Protein AF-A0A7W1WUU8-F1 (afdb_monomer)

Structure (mmCIF, N/CA/C/O backbone):
data_AF-A0A7W1WUU8-F1
#
_entry.id   AF-A0A7W1WUU8-F1
#
loop_
_atom_site.group_PDB
_atom_site.id
_atom_site.type_symbol
_atom_site.label_atom_id
_atom_site.label_alt_id
_atom_site.label_comp_id
_atom_site.label_asym_id
_atom_site.label_entity_id
_atom_site.label_seq_id
_atom_site.pdbx_PDB_ins_code
_atom_site.Cartn_x
_atom_site.Cartn_y
_atom_site.Cartn_z
_atom_site.occupancy
_atom_site.B_iso_or_equiv
_atom_site.auth_seq_id
_atom_site.auth_comp_id
_atom_site.auth_asym_id
_atom_site.auth_atom_id
_atom_site.pdbx_PDB_model_num
ATOM 1 N N . MET A 1 1 ? 41.931 -9.354 21.333 1.00 66.50 1 MET A N 1
ATOM 2 C CA . MET A 1 1 ? 40.885 -10.131 20.625 1.00 66.50 1 MET A CA 1
ATOM 3 C C . MET A 1 1 ? 40.006 -9.136 19.876 1.00 66.50 1 MET A C 1
ATOM 5 O O . MET A 1 1 ? 39.752 -8.065 20.424 1.00 66.50 1 MET A O 1
ATOM 9 N N . HIS A 1 2 ? 39.635 -9.424 18.629 1.00 78.88 2 HIS A N 1
ATOM 10 C CA . HIS A 1 2 ? 38.816 -8.535 17.798 1.00 78.88 2 HIS A CA 1
ATOM 11 C C . HIS A 1 2 ? 37.504 -9.237 17.470 1.00 78.88 2 HIS A C 1
ATOM 13 O O . HIS A 1 2 ? 37.537 -10.388 17.044 1.00 78.88 2 HIS A O 1
ATOM 19 N N . VAL A 1 3 ? 36.375 -8.571 17.695 1.00 84.06 3 VAL A N 1
ATOM 20 C CA . VAL A 1 3 ? 35.048 -9.110 17.370 1.00 84.06 3 VAL A CA 1
ATOM 21 C C . VAL A 1 3 ? 34.398 -8.189 16.354 1.00 84.06 3 VAL A C 1
ATOM 23 O O . VAL A 1 3 ? 34.237 -6.994 16.617 1.00 84.06 3 VAL A O 1
ATOM 26 N N . ASN A 1 4 ? 34.033 -8.765 15.211 1.00 88.81 4 ASN A N 1
ATOM 27 C CA . ASN A 1 4 ? 33.265 -8.087 14.178 1.00 88.81 4 ASN A CA 1
ATOM 28 C C . ASN A 1 4 ? 31.780 -8.327 14.428 1.00 88.81 4 ASN A C 1
ATOM 30 O O . ASN A 1 4 ? 31.343 -9.454 14.663 1.00 88.81 4 ASN A O 1
ATOM 34 N N . CYS A 1 5 ? 31.022 -7.246 14.384 1.00 92.88 5 CYS A N 1
ATOM 35 C CA . CYS A 1 5 ? 29.584 -7.247 14.544 1.00 92.88 5 CYS A CA 1
ATOM 36 C C . CYS A 1 5 ? 28.943 -6.471 13.406 1.00 92.88 5 CYS A C 1
ATOM 38 O O . CYS A 1 5 ? 29.545 -5.558 12.836 1.00 92.88 5 CYS A O 1
ATOM 40 N N . ALA A 1 6 ? 27.686 -6.788 13.151 1.00 95.19 6 ALA A N 1
ATOM 41 C CA . ALA A 1 6 ? 26.852 -6.014 12.259 1.00 95.19 6 ALA A CA 1
ATOM 42 C C . ALA A 1 6 ? 25.586 -5.576 12.991 1.00 95.19 6 ALA A C 1
ATOM 44 O O . ALA A 1 6 ? 25.138 -6.226 13.937 1.00 95.19 6 ALA A O 1
ATOM 45 N N . GLY A 1 7 ? 25.041 -4.440 12.581 1.00 95.44 7 GLY A N 1
ATOM 46 C CA . GLY A 1 7 ? 23.819 -3.897 13.148 1.00 95.44 7 GLY A CA 1
ATOM 47 C C . GLY A 1 7 ? 22.988 -3.159 12.117 1.00 95.44 7 GLY A C 1
ATOM 48 O O . GLY A 1 7 ? 23.448 -2.850 11.013 1.00 95.44 7 GLY A O 1
ATOM 49 N N . MET A 1 8 ? 21.757 -2.847 12.498 1.00 96.81 8 MET A N 1
ATOM 50 C CA . MET A 1 8 ? 20.818 -2.138 11.641 1.00 96.81 8 MET A CA 1
ATOM 51 C C . MET A 1 8 ? 20.355 -0.846 12.304 1.00 96.81 8 MET A C 1
ATOM 53 O O . MET A 1 8 ? 19.852 -0.842 13.425 1.00 96.81 8 MET A O 1
ATOM 57 N N . ILE A 1 9 ? 20.479 0.263 11.582 1.00 97.44 9 ILE A N 1
ATOM 58 C CA . ILE A 1 9 ? 19.830 1.525 11.928 1.00 97.44 9 ILE A CA 1
ATOM 59 C C . ILE A 1 9 ? 18.524 1.581 11.144 1.00 97.44 9 ILE A C 1
ATOM 61 O O . ILE A 1 9 ? 18.521 1.864 9.947 1.00 97.44 9 ILE A O 1
ATOM 65 N N . LEU A 1 10 ? 17.413 1.305 11.825 1.00 97.38 10 LEU A N 1
ATOM 66 C CA . LEU A 1 10 ? 16.079 1.355 11.235 1.00 97.38 10 LEU A CA 1
ATOM 67 C C . LEU A 1 10 ? 15.403 2.692 11.558 1.00 97.38 10 LEU A C 1
ATOM 69 O O . LEU A 1 10 ? 15.224 3.028 12.733 1.00 97.38 10 LEU A O 1
ATOM 73 N N . PHE A 1 11 ? 14.988 3.439 10.534 1.00 96.56 11 PHE A N 1
ATOM 74 C CA . PHE A 1 11 ? 14.233 4.683 10.709 1.00 96.56 11 PHE A CA 1
ATOM 75 C C . PHE A 1 11 ? 12.832 4.638 10.087 1.00 96.56 11 PHE A C 1
ATOM 77 O O . PHE A 1 11 ? 12.573 3.955 9.101 1.00 96.56 11 PHE A O 1
ATOM 84 N N . SER A 1 12 ? 11.903 5.380 10.680 1.00 94.62 12 SER A N 1
ATOM 85 C CA . SER A 1 12 ? 10.524 5.506 10.216 1.00 94.62 12 SER A CA 1
ATOM 86 C C . SER A 1 12 ? 10.411 6.612 9.166 1.00 94.62 12 SER A C 1
ATOM 88 O O . SER A 1 12 ? 10.810 7.746 9.431 1.00 94.62 12 SER A O 1
ATOM 90 N N . ILE A 1 13 ? 9.839 6.312 7.996 1.00 92.50 13 ILE A N 1
ATOM 91 C CA . ILE A 1 13 ? 9.589 7.303 6.935 1.00 92.50 13 ILE A CA 1
ATOM 92 C C . ILE A 1 13 ? 8.543 8.349 7.366 1.00 92.50 13 ILE A C 1
ATOM 94 O O . ILE A 1 13 ? 8.826 9.538 7.208 1.00 92.50 13 ILE A O 1
ATOM 98 N N . PRO A 1 14 ? 7.375 7.978 7.939 1.00 88.00 14 PRO A N 1
ATOM 99 C CA . PRO A 1 14 ? 6.372 8.963 8.357 1.00 88.00 14 PRO A CA 1
ATOM 100 C C . PRO A 1 14 ? 6.855 9.964 9.417 1.00 88.00 14 PRO A C 1
ATOM 102 O O . PRO A 1 14 ? 6.503 11.139 9.356 1.00 88.00 14 PRO A O 1
ATOM 105 N N . ASP A 1 15 ? 7.661 9.504 10.378 1.00 87.44 15 ASP A N 1
ATOM 106 C CA . ASP A 1 15 ? 7.962 10.258 11.604 1.00 87.44 15 ASP A CA 1
ATOM 107 C C . ASP A 1 15 ? 9.439 10.676 11.740 1.00 87.44 15 ASP A C 1
ATOM 109 O O . ASP A 1 15 ? 9.788 11.379 12.692 1.00 87.44 15 ASP A O 1
ATOM 113 N N . LYS A 1 16 ? 10.329 10.198 10.857 1.00 90.19 16 LYS A N 1
ATOM 114 C CA . LYS A 1 16 ? 11.799 10.352 10.937 1.00 90.19 16 LYS A CA 1
ATOM 115 C C . LYS A 1 16 ? 12.415 9.940 12.288 1.00 90.19 16 LYS A C 1
ATOM 117 O O . LYS A 1 16 ? 13.466 10.439 12.691 1.00 90.19 16 LYS A O 1
ATOM 122 N N . LYS A 1 17 ? 11.759 9.034 13.019 1.00 95.44 17 LYS A N 1
ATOM 123 C CA . LYS A 1 17 ? 12.272 8.456 14.273 1.00 95.44 17 LYS A CA 1
ATOM 124 C C . LYS A 1 17 ? 13.134 7.237 13.985 1.00 95.44 17 LYS A C 1
ATOM 126 O O . LYS A 1 17 ? 12.862 6.511 13.037 1.00 95.44 17 LYS A O 1
ATOM 131 N N . VAL A 1 18 ? 14.109 6.979 14.843 1.00 97.50 18 VAL A N 1
ATOM 132 C CA . VAL A 1 18 ? 15.035 5.847 14.754 1.00 97.50 18 VAL A CA 1
ATOM 133 C C . VAL A 1 18 ? 14.746 4.861 15.881 1.00 97.50 18 VAL A C 1
ATOM 135 O O . VAL A 1 18 ? 14.441 5.273 17.006 1.00 97.50 18 VAL A O 1
ATOM 138 N N . LEU A 1 19 ? 14.801 3.568 15.573 1.00 97.38 19 LEU A N 1
ATOM 139 C CA . LEU A 1 19 ? 14.623 2.492 16.542 1.00 97.38 19 LEU A CA 1
ATOM 140 C C . LEU A 1 19 ? 15.897 2.309 17.373 1.00 97.38 19 LEU A C 1
ATOM 142 O O . LEU A 1 19 ? 16.973 2.088 16.820 1.00 97.38 19 LEU A O 1
ATOM 146 N N . LEU A 1 20 ? 15.759 2.370 18.697 1.00 97.00 20 LEU A N 1
ATOM 147 C CA . LEU A 1 20 ? 16.789 1.970 19.651 1.00 97.00 20 LEU A CA 1
ATOM 148 C C . LEU A 1 20 ? 16.299 0.828 20.535 1.00 97.00 20 LEU A C 1
ATOM 150 O O . LEU A 1 20 ? 15.119 0.767 20.897 1.00 97.00 20 LEU A O 1
ATOM 154 N N . VAL A 1 21 ? 17.243 -0.002 20.957 1.00 95.38 21 VAL A N 1
ATOM 155 C CA . VAL A 1 21 ? 17.065 -1.057 21.954 1.00 95.38 21 VAL A CA 1
ATOM 156 C C . VAL A 1 21 ? 17.840 -0.719 23.218 1.00 95.38 21 VAL A C 1
ATOM 158 O O . VAL A 1 21 ? 18.868 -0.040 23.180 1.00 95.38 21 VAL A O 1
ATOM 161 N N . GLN A 1 22 ? 17.331 -1.170 24.356 1.00 93.75 22 GLN A N 1
ATOM 162 C CA . GLN A 1 22 ? 18.018 -1.107 25.634 1.00 93.75 22 GLN A CA 1
ATOM 163 C C . GLN A 1 22 ? 18.530 -2.501 25.980 1.00 93.75 22 GLN A C 1
ATOM 165 O O . GLN A 1 22 ? 17.737 -3.412 26.226 1.00 93.75 22 GLN A O 1
ATOM 170 N N . HIS A 1 23 ? 19.849 -2.655 26.023 1.00 88.25 23 HIS A N 1
ATOM 171 C CA . HIS A 1 23 ? 20.486 -3.920 26.377 1.00 88.25 23 HIS A CA 1
ATOM 172 C C . HIS A 1 23 ? 20.422 -4.165 27.894 1.00 88.25 23 HIS A C 1
ATOM 174 O O . HIS A 1 23 ? 20.141 -3.252 28.682 1.00 88.25 23 HIS A O 1
ATOM 180 N N . LYS A 1 24 ? 20.695 -5.401 28.325 1.00 85.44 24 LYS A N 1
ATOM 181 C CA . LYS A 1 24 ? 20.628 -5.817 29.741 1.00 85.44 24 LYS A CA 1
ATOM 182 C C . LYS A 1 24 ? 21.553 -5.015 30.651 1.00 85.44 24 LYS A C 1
ATOM 184 O O . LYS A 1 24 ? 21.240 -4.811 31.819 1.00 85.44 24 LYS A O 1
ATOM 189 N N . GLU A 1 25 ? 22.649 -4.499 30.110 1.00 82.88 25 GLU A N 1
ATOM 190 C CA . GLU A 1 25 ? 23.604 -3.648 30.820 1.00 82.88 25 GLU A CA 1
ATOM 191 C C . GLU A 1 25 ? 23.091 -2.203 31.005 1.00 82.88 25 GLU A C 1
ATOM 193 O O . GLU A 1 25 ? 23.818 -1.343 31.496 1.00 82.88 25 GLU A O 1
ATOM 198 N N . GLY A 1 26 ? 21.850 -1.902 30.598 1.00 85.31 26 GLY A N 1
ATOM 199 C CA . GLY A 1 26 ? 21.149 -0.642 30.870 1.00 85.31 26 GLY A CA 1
ATOM 200 C C . GLY A 1 26 ? 21.395 0.485 29.862 1.00 85.31 26 GLY A C 1
ATOM 201 O O . GLY A 1 26 ? 20.773 1.549 29.965 1.00 85.31 26 GLY A O 1
ATOM 202 N N . HIS A 1 27 ? 22.257 0.261 28.870 1.00 90.12 27 HIS A N 1
ATOM 203 C CA . HIS A 1 27 ? 22.582 1.235 27.832 1.00 90.12 27 HIS A CA 1
ATOM 204 C C . HIS A 1 27 ? 21.700 1.089 26.589 1.00 90.12 27 HIS A C 1
ATOM 206 O O . HIS A 1 27 ? 21.199 0.007 26.287 1.00 90.12 27 HIS A O 1
ATOM 212 N N . TRP A 1 28 ? 21.508 2.203 25.883 1.00 95.00 28 TRP A N 1
ATOM 213 C CA . TRP A 1 28 ? 20.775 2.256 24.623 1.00 95.00 28 TRP A CA 1
ATOM 214 C C . TRP A 1 28 ? 21.735 2.120 23.445 1.00 95.00 28 TRP A C 1
ATOM 216 O O . TRP A 1 28 ? 22.798 2.747 23.425 1.00 95.00 28 TRP A O 1
ATOM 226 N N . GLY A 1 29 ? 21.325 1.352 22.445 1.00 94.75 29 GLY A N 1
ATOM 227 C CA . GLY A 1 29 ? 22.071 1.125 21.216 1.00 94.75 29 GLY A CA 1
ATOM 228 C C . GLY A 1 29 ? 21.146 0.856 20.036 1.00 94.75 29 GLY A C 1
ATOM 229 O O . GLY A 1 29 ? 19.926 0.767 20.184 1.00 94.75 29 GLY A O 1
ATOM 230 N N . PHE A 1 30 ? 21.740 0.764 18.853 1.00 95.81 30 PHE A N 1
ATOM 231 C CA . PHE A 1 30 ? 21.065 0.199 17.690 1.00 95.81 30 PHE A CA 1
ATOM 232 C C . PHE A 1 30 ? 21.100 -1.337 17.777 1.00 95.81 30 PHE A C 1
ATOM 234 O O . PHE A 1 30 ? 22.097 -1.855 18.296 1.00 95.81 30 PHE A O 1
ATOM 241 N N . PRO A 1 31 ? 20.079 -2.044 17.254 1.00 94.62 31 PRO A N 1
ATOM 242 C CA . PRO A 1 31 ? 20.084 -3.505 17.180 1.00 94.62 31 PRO A CA 1
ATOM 243 C C . PRO A 1 31 ? 21.339 -4.036 16.490 1.00 94.62 31 PRO A C 1
ATOM 245 O O . PRO A 1 31 ? 21.678 -3.561 15.395 1.00 94.62 31 PRO A O 1
ATOM 248 N N . LYS A 1 32 ? 22.066 -4.953 17.143 1.00 94.12 32 LYS A N 1
ATOM 249 C CA . LYS A 1 32 ? 23.352 -5.468 16.643 1.00 94.12 32 LYS A CA 1
ATOM 250 C C . LYS A 1 32 ? 23.837 -6.702 17.400 1.00 94.12 32 LYS A C 1
ATOM 252 O O . LYS A 1 32 ? 23.881 -6.710 18.631 1.00 94.12 32 LYS A O 1
ATOM 257 N N . GLY A 1 33 ? 24.494 -7.597 16.673 1.00 91.94 33 GLY A N 1
ATOM 258 C CA . GLY A 1 33 ? 25.145 -8.763 17.263 1.00 91.94 33 GLY A CA 1
ATOM 259 C C . GLY A 1 33 ? 26.319 -9.287 16.452 1.00 91.94 33 GLY A C 1
ATOM 260 O O . GLY A 1 33 ? 26.907 -8.576 15.630 1.00 91.94 33 GLY A O 1
ATOM 261 N N . GLN A 1 34 ? 26.779 -10.483 16.814 1.00 92.00 34 GLN A N 1
ATOM 262 C CA . GLN A 1 34 ? 27.946 -11.109 16.190 1.00 92.00 34 GLN A CA 1
ATOM 263 C C . GLN A 1 34 ? 27.566 -11.693 14.832 1.00 92.00 34 GLN A C 1
ATOM 265 O O . GLN A 1 34 ? 26.434 -12.113 14.624 1.00 92.00 34 GLN A O 1
ATOM 270 N N . ILE A 1 35 ? 28.528 -11.702 13.914 1.00 91.56 35 ILE A N 1
ATOM 271 C CA . ILE A 1 35 ? 28.350 -12.334 12.608 1.00 91.56 35 ILE A CA 1
ATOM 272 C C . ILE A 1 35 ? 28.534 -13.841 12.796 1.00 91.56 35 ILE A C 1
ATOM 274 O O . ILE A 1 35 ? 29.585 -14.270 13.287 1.00 91.56 35 ILE A O 1
ATOM 278 N N . GLU A 1 36 ? 27.525 -14.629 12.432 1.00 91.44 36 GLU A N 1
ATOM 279 C CA . GLU A 1 36 ? 27.578 -16.087 12.541 1.00 91.44 36 GLU A CA 1
ATOM 280 C C . GLU A 1 36 ? 28.368 -16.727 11.388 1.00 91.44 36 GLU A C 1
ATOM 282 O O . GLU A 1 36 ? 28.654 -16.113 10.356 1.00 91.44 36 GLU A O 1
ATOM 287 N N . GLN A 1 37 ? 28.771 -17.988 11.562 1.00 88.88 37 GLN A N 1
ATOM 288 C CA . GLN A 1 37 ? 29.556 -18.693 10.551 1.00 88.88 37 GLN A CA 1
ATOM 289 C C . GLN A 1 37 ? 28.738 -18.892 9.263 1.00 88.88 37 GLN A C 1
ATOM 291 O O . GLN A 1 37 ? 27.703 -19.548 9.273 1.00 88.88 37 GLN A O 1
ATOM 296 N N . GLY A 1 38 ? 29.250 -18.378 8.140 1.00 87.19 38 GLY A N 1
ATOM 297 C CA . GLY A 1 38 ? 28.592 -18.465 6.828 1.00 87.19 38 GLY A CA 1
ATOM 298 C C . GLY A 1 38 ? 27.636 -17.308 6.520 1.00 87.19 38 GLY A C 1
ATOM 299 O O . GLY A 1 38 ? 27.044 -17.291 5.445 1.00 87.19 38 GLY A O 1
ATOM 300 N N . GLU A 1 39 ? 27.512 -16.337 7.425 1.00 89.00 39 GLU A N 1
ATOM 301 C CA . GLU A 1 39 ? 26.647 -15.168 7.285 1.00 89.00 39 GLU A CA 1
ATOM 302 C C . GLU A 1 39 ? 27.423 -13.944 6.754 1.00 89.00 39 GLU A C 1
ATOM 304 O O . GLU A 1 39 ? 28.566 -13.686 7.142 1.00 89.00 39 GLU A O 1
ATOM 309 N N . THR A 1 40 ? 26.808 -13.156 5.869 1.00 90.94 40 THR A N 1
ATOM 310 C CA . THR A 1 40 ? 27.324 -11.828 5.477 1.00 90.94 40 THR A CA 1
ATOM 311 C C . THR A 1 40 ? 27.011 -10.778 6.548 1.00 90.94 40 THR A C 1
ATOM 313 O O . THR A 1 40 ? 26.048 -10.911 7.298 1.00 90.94 40 THR A O 1
ATOM 316 N N . GLU A 1 41 ? 27.751 -9.663 6.582 1.00 92.44 41 GLU A N 1
ATOM 317 C CA . GLU A 1 41 ? 27.464 -8.559 7.520 1.00 92.44 41 GLU A CA 1
ATOM 318 C C . GLU A 1 41 ? 26.003 -8.072 7.422 1.00 92.44 41 GLU A C 1
ATOM 320 O O . GLU A 1 41 ? 25.368 -7.772 8.430 1.00 92.44 41 GLU A O 1
ATOM 325 N N . LEU A 1 42 ? 25.445 -8.008 6.208 1.00 91.69 42 LEU A N 1
ATOM 326 C CA . LEU A 1 42 ? 24.074 -7.544 5.999 1.00 91.69 42 LEU A CA 1
ATOM 327 C C . LEU A 1 42 ? 23.033 -8.557 6.492 1.00 91.69 42 LEU A C 1
ATOM 329 O O . LEU A 1 42 ? 22.021 -8.150 7.065 1.00 91.69 42 LEU A O 1
ATOM 333 N N . GLN A 1 43 ? 23.268 -9.855 6.279 1.00 91.75 43 GLN A N 1
ATOM 334 C CA . GLN A 1 43 ? 22.405 -10.915 6.809 1.00 91.75 43 GLN A CA 1
ATOM 335 C C . GLN A 1 43 ? 22.388 -10.872 8.342 1.00 91.75 43 GLN A C 1
ATOM 337 O O . GLN A 1 43 ? 21.298 -10.796 8.908 1.00 91.75 43 GLN A O 1
ATOM 342 N N . ALA A 1 44 ? 23.561 -10.734 8.973 1.00 93.50 44 ALA A N 1
ATOM 343 C CA . ALA A 1 44 ? 23.689 -10.589 10.423 1.00 93.50 44 ALA A CA 1
ATOM 344 C C . ALA A 1 44 ? 22.904 -9.380 10.939 1.00 93.50 44 ALA A C 1
ATOM 346 O O . ALA A 1 44 ? 22.093 -9.499 11.850 1.00 93.50 44 ALA A O 1
ATOM 347 N N . ALA A 1 45 ? 23.053 -8.213 10.306 1.00 94.81 45 ALA A N 1
ATOM 348 C CA . ALA A 1 45 ? 22.301 -7.020 10.693 1.00 94.81 45 ALA A CA 1
ATOM 349 C C . ALA A 1 45 ? 20.773 -7.197 10.583 1.00 94.81 45 ALA A C 1
ATOM 351 O O . ALA A 1 45 ? 20.031 -6.678 11.419 1.00 94.81 45 ALA A O 1
ATOM 352 N N . CYS A 1 46 ? 20.293 -7.902 9.555 1.00 93.19 46 CYS A N 1
ATOM 353 C CA . CYS A 1 46 ? 18.863 -8.155 9.361 1.00 93.19 46 CYS A CA 1
ATOM 354 C C . CYS A 1 46 ? 18.314 -9.170 10.370 1.00 93.19 46 CYS A C 1
ATOM 356 O O . CYS A 1 46 ? 17.218 -8.959 10.896 1.00 93.19 46 CYS A O 1
ATOM 358 N N . ARG A 1 47 ? 19.070 -10.239 10.645 1.00 92.88 47 ARG A N 1
ATOM 359 C CA . ARG A 1 47 ? 18.737 -11.249 11.654 1.00 92.88 47 ARG A CA 1
ATOM 360 C C . ARG A 1 47 ? 18.635 -10.612 13.037 1.00 92.88 47 ARG A C 1
ATOM 362 O O . ARG A 1 47 ? 17.580 -10.696 13.652 1.00 92.88 47 ARG A O 1
ATOM 369 N N . GLU A 1 48 ? 19.658 -9.872 13.456 1.00 93.88 48 GLU A N 1
ATOM 370 C CA . GLU A 1 48 ? 19.707 -9.209 14.768 1.00 93.88 48 GLU A CA 1
ATOM 371 C C . GLU A 1 48 ? 18.576 -8.184 14.945 1.00 93.88 48 GLU A C 1
ATOM 373 O O . GLU A 1 48 ? 17.964 -8.101 16.006 1.00 93.88 48 GLU A O 1
ATOM 378 N N . LEU A 1 49 ? 18.219 -7.431 13.894 1.00 94.31 49 LEU A N 1
ATOM 379 C CA . LEU A 1 49 ? 17.043 -6.556 13.940 1.00 94.31 49 LEU A CA 1
ATOM 380 C C . LEU A 1 49 ? 15.754 -7.351 14.218 1.00 94.31 49 LEU A C 1
ATOM 382 O O . LEU A 1 49 ? 14.922 -6.916 15.019 1.00 94.31 49 LEU A O 1
ATOM 386 N N . GLN A 1 50 ? 15.562 -8.480 13.534 1.00 92.06 50 GLN A N 1
ATOM 387 C CA . GLN A 1 50 ? 14.362 -9.310 13.657 1.00 92.06 50 GLN A CA 1
ATOM 388 C C . GLN A 1 50 ? 14.291 -10.040 14.997 1.00 92.06 50 GLN A C 1
ATOM 390 O O . GLN A 1 50 ? 13.233 -10.011 15.621 1.00 92.06 50 GLN A O 1
ATOM 395 N N . GLU A 1 51 ? 15.386 -10.646 15.446 1.00 91.00 51 GLU A N 1
ATOM 396 C CA . GLU A 1 51 ? 15.470 -11.353 16.728 1.00 91.00 51 GLU A CA 1
ATOM 397 C C . GLU A 1 51 ? 15.218 -10.377 17.883 1.00 91.00 51 GLU A C 1
ATOM 399 O O . GLU A 1 51 ? 14.221 -10.514 18.603 1.00 91.00 51 GLU A O 1
ATOM 404 N N . GLU A 1 52 ? 15.993 -9.286 17.948 1.00 92.25 52 GLU A N 1
ATOM 405 C CA . GLU A 1 52 ? 15.919 -8.369 19.084 1.00 92.25 52 GLU A CA 1
ATOM 406 C C . GLU A 1 52 ? 14.598 -7.595 19.141 1.00 92.25 52 GLU A C 1
ATOM 408 O O . GLU A 1 52 ? 14.144 -7.233 20.226 1.00 92.25 52 GLU A O 1
ATOM 413 N N . THR A 1 53 ? 13.986 -7.262 17.997 1.00 93.12 53 THR A N 1
ATOM 414 C CA . THR A 1 53 ? 12.884 -6.277 17.962 1.00 93.12 53 THR A CA 1
ATOM 415 C C . THR A 1 53 ? 11.601 -6.752 17.286 1.00 93.12 53 THR A C 1
ATOM 417 O O . THR A 1 53 ? 10.544 -6.134 17.480 1.00 93.12 53 THR A O 1
ATOM 420 N N . GLY A 1 54 ? 11.668 -7.808 16.474 1.00 91.38 54 GLY A N 1
ATOM 421 C CA . GLY A 1 54 ? 10.590 -8.229 15.576 1.00 91.38 54 GLY A CA 1
ATOM 422 C C . GLY A 1 54 ? 10.229 -7.195 14.500 1.00 91.38 54 GLY A C 1
ATOM 423 O O . GLY A 1 54 ? 9.141 -7.275 13.925 1.00 91.38 54 GLY A O 1
ATOM 424 N N . ALA A 1 55 ? 11.073 -6.181 14.268 1.00 92.38 55 ALA A N 1
ATOM 425 C CA . ALA A 1 55 ? 10.772 -5.072 13.368 1.00 92.38 55 ALA A CA 1
ATOM 426 C C . ALA A 1 55 ? 11.080 -5.412 11.906 1.00 92.38 55 ALA A C 1
ATOM 428 O O . ALA A 1 55 ? 12.168 -5.872 11.563 1.00 92.38 55 ALA A O 1
ATOM 429 N N . PHE A 1 56 ? 10.136 -5.096 11.021 1.00 91.06 56 PHE A N 1
ATOM 430 C CA . PHE A 1 56 ? 10.293 -5.239 9.574 1.00 91.06 56 PHE A CA 1
ATOM 431 C C . PHE A 1 56 ? 10.718 -3.922 8.917 1.00 91.06 56 PHE A C 1
ATOM 433 O O . PHE A 1 56 ? 10.405 -2.832 9.404 1.00 91.06 56 PHE A O 1
ATOM 440 N N . TRP A 1 57 ? 11.380 -4.029 7.766 1.00 92.81 57 TRP A N 1
ATOM 441 C CA . TRP A 1 57 ? 11.761 -2.904 6.912 1.00 92.81 57 TRP A CA 1
ATOM 442 C C . TRP A 1 57 ? 11.018 -2.944 5.572 1.00 92.81 57 TRP A C 1
ATOM 444 O O . TRP A 1 57 ? 10.630 -4.008 5.088 1.00 92.81 57 TRP A O 1
ATOM 454 N N . ASN A 1 58 ? 10.830 -1.773 4.965 1.00 92.94 58 ASN A N 1
ATOM 455 C CA . ASN A 1 58 ? 10.330 -1.640 3.593 1.00 92.94 58 ASN A CA 1
ATOM 456 C C . ASN A 1 58 ? 11.475 -1.574 2.570 1.00 92.94 58 ASN A C 1
ATOM 458 O O . ASN A 1 58 ? 11.278 -1.862 1.394 1.00 92.94 58 ASN A O 1
ATOM 462 N N . GLY A 1 59 ? 12.673 -1.181 3.007 1.00 91.62 59 GLY A N 1
ATOM 463 C CA . GLY A 1 59 ? 13.856 -1.130 2.161 1.00 91.62 59 GLY A CA 1
ATOM 464 C C . GLY A 1 59 ? 15.126 -0.884 2.964 1.00 91.62 59 GLY A C 1
ATOM 465 O O . GLY A 1 59 ? 15.088 -0.357 4.077 1.00 91.62 59 GLY A O 1
ATOM 466 N N . ILE A 1 60 ? 16.251 -1.291 2.384 1.00 92.50 60 ILE A N 1
ATOM 467 C CA . ILE A 1 60 ? 17.595 -1.056 2.913 1.00 92.50 60 ILE A CA 1
ATOM 468 C C . ILE A 1 60 ? 18.293 -0.121 1.929 1.00 92.50 60 ILE A C 1
ATOM 470 O O . ILE A 1 60 ? 18.242 -0.356 0.718 1.00 92.50 60 ILE A O 1
ATOM 474 N N . LEU A 1 61 ? 18.899 0.951 2.438 1.00 92.38 61 LEU A N 1
ATOM 475 C CA . LEU A 1 61 ? 19.722 1.841 1.625 1.00 92.38 61 LEU A CA 1
ATOM 476 C C . LEU A 1 61 ? 20.938 1.074 1.098 1.00 92.38 61 LEU A C 1
ATOM 478 O O . LEU A 1 61 ? 21.399 0.132 1.741 1.00 92.38 61 LEU A O 1
ATOM 482 N N . ASN A 1 62 ? 21.441 1.462 -0.074 1.00 90.00 62 ASN A N 1
ATOM 483 C CA . ASN A 1 62 ? 22.439 0.712 -0.824 1.00 90.00 62 ASN A CA 1
ATOM 484 C C . ASN A 1 62 ? 23.626 0.348 0.090 1.00 90.00 62 ASN A C 1
ATOM 486 O O . ASN A 1 62 ? 24.403 1.235 0.452 1.00 90.00 62 ASN A O 1
ATOM 490 N N . PRO A 1 63 ? 23.801 -0.938 0.451 1.00 87.81 63 PRO A N 1
ATOM 491 C CA . PRO A 1 63 ? 24.739 -1.349 1.496 1.00 87.81 63 PRO A CA 1
ATOM 492 C C . PRO A 1 63 ? 26.204 -1.125 1.098 1.00 87.81 63 PRO A C 1
ATOM 494 O O . PRO A 1 63 ? 27.083 -1.088 1.961 1.00 87.81 63 PRO A O 1
ATOM 497 N N . LYS A 1 64 ? 26.481 -0.949 -0.203 1.00 85.69 64 LYS A N 1
ATOM 498 C CA . LYS A 1 64 ? 27.819 -0.632 -0.719 1.00 85.69 64 LYS A CA 1
ATOM 499 C C . LYS A 1 64 ? 28.160 0.856 -0.563 1.00 85.69 64 LYS A C 1
ATOM 501 O O . LYS A 1 64 ? 29.338 1.184 -0.461 1.00 85.69 64 LYS A O 1
ATOM 506 N N . ARG A 1 65 ? 27.157 1.745 -0.505 1.00 86.19 65 ARG A N 1
ATOM 507 C CA . ARG A 1 65 ? 27.341 3.211 -0.465 1.00 86.19 65 ARG A CA 1
ATOM 508 C C . ARG A 1 65 ? 26.970 3.844 0.870 1.00 86.19 65 ARG A C 1
ATOM 510 O O . ARG A 1 65 ? 27.648 4.758 1.326 1.00 86.19 65 ARG A O 1
ATOM 517 N N . VAL A 1 66 ? 25.916 3.347 1.510 1.00 88.50 66 VAL A N 1
ATOM 518 C CA . VAL A 1 66 ? 25.353 3.911 2.738 1.00 88.50 66 VAL A CA 1
ATOM 519 C C . VAL A 1 66 ? 25.541 2.927 3.888 1.00 88.50 66 VAL A C 1
ATOM 521 O O . VAL A 1 66 ? 24.681 2.098 4.182 1.00 88.50 66 VAL A O 1
ATOM 524 N N . LYS A 1 67 ? 26.689 3.041 4.559 1.00 90.69 67 LYS A N 1
ATOM 525 C CA . LYS A 1 67 ? 26.991 2.330 5.805 1.00 90.69 67 LYS A CA 1
ATOM 526 C C . LYS A 1 67 ? 27.701 3.243 6.790 1.00 90.69 67 LYS A C 1
ATOM 528 O O . LYS A 1 67 ? 28.476 4.114 6.398 1.00 90.69 67 LYS A O 1
ATOM 533 N N . LEU A 1 68 ? 27.448 3.025 8.072 1.00 94.06 68 LEU A N 1
ATOM 534 C CA . LEU A 1 68 ? 28.154 3.691 9.159 1.00 94.06 68 LEU A CA 1
ATOM 535 C C . LEU A 1 68 ? 28.987 2.657 9.909 1.00 94.06 68 LEU A C 1
ATOM 537 O O . LEU A 1 68 ? 28.616 1.491 9.963 1.00 94.06 68 LEU A O 1
ATOM 541 N N . SER A 1 69 ? 30.109 3.056 10.496 1.00 92.88 69 SER A N 1
ATOM 542 C CA . SER A 1 69 ? 30.923 2.134 11.284 1.00 92.88 69 SER A CA 1
ATOM 543 C C . SER A 1 69 ? 31.415 2.772 12.568 1.00 92.88 69 SER A C 1
ATOM 545 O O . SER A 1 69 ? 31.631 3.984 12.670 1.00 92.88 69 SER A O 1
ATOM 547 N N . GLU A 1 70 ? 31.590 1.936 13.583 1.00 91.88 70 GL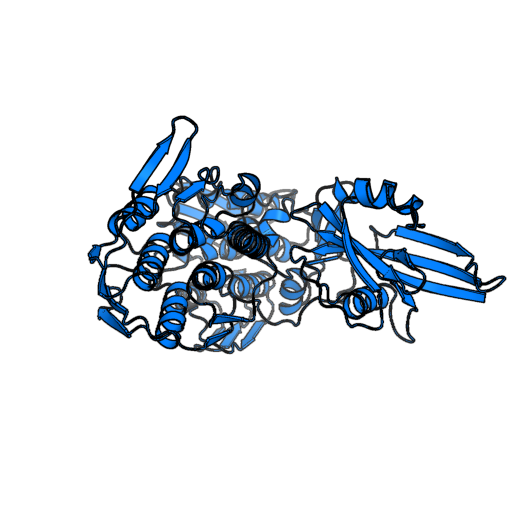U A N 1
ATOM 548 C CA . GLU A 1 70 ? 32.248 2.337 14.808 1.00 91.88 70 GLU A CA 1
ATOM 549 C C . GLU A 1 70 ? 33.129 1.249 15.386 1.00 91.88 70 GLU A C 1
ATOM 551 O O . GLU A 1 70 ? 32.782 0.075 15.401 1.00 91.88 70 GLU A O 1
ATOM 556 N N . GLU A 1 71 ? 34.243 1.684 15.963 1.00 88.50 71 GLU A N 1
ATOM 557 C CA . GLU A 1 71 ? 35.090 0.836 16.784 1.00 88.50 71 GLU A CA 1
ATOM 558 C C . GLU A 1 71 ? 35.190 1.395 18.197 1.00 88.50 71 GLU A C 1
ATOM 560 O O . GLU A 1 71 ? 35.261 2.618 18.384 1.00 88.50 71 GLU A O 1
ATOM 565 N N . TYR A 1 72 ? 35.178 0.497 19.181 1.00 83.38 72 TYR A N 1
ATOM 566 C CA . TYR A 1 72 ? 35.338 0.827 20.593 1.00 83.38 72 TYR A CA 1
ATOM 567 C C . TYR A 1 72 ? 35.920 -0.351 21.391 1.00 83.38 72 TYR A C 1
ATOM 569 O O . TYR A 1 72 ? 35.888 -1.507 20.962 1.00 83.38 72 TYR A O 1
ATOM 577 N N . LEU A 1 73 ? 36.483 -0.048 22.562 1.00 78.50 73 LEU A N 1
ATOM 578 C CA . LEU A 1 73 ? 36.989 -1.048 23.504 1.00 78.50 73 LEU A CA 1
ATOM 579 C C . LEU A 1 73 ? 35.870 -1.493 24.444 1.00 78.50 73 LEU A C 1
ATOM 581 O O . LEU A 1 73 ? 35.133 -0.666 24.981 1.00 78.50 73 LEU A O 1
ATOM 585 N N . VAL A 1 74 ? 35.748 -2.799 24.664 1.00 72.44 74 VAL A N 1
ATOM 586 C CA . VAL A 1 74 ? 34.750 -3.346 25.586 1.00 72.44 74 VAL A CA 1
ATOM 587 C C . VAL A 1 74 ? 35.255 -3.183 27.018 1.00 72.44 74 VAL A C 1
ATOM 589 O O . VAL A 1 74 ? 36.233 -3.810 27.416 1.00 72.44 74 VAL A O 1
ATOM 592 N N . HIS A 1 75 ? 34.580 -2.350 27.811 1.00 65.38 75 HIS A N 1
ATOM 593 C CA . HIS A 1 75 ? 35.002 -2.036 29.182 1.00 65.38 75 HIS A CA 1
ATOM 594 C C . HIS A 1 75 ? 35.043 -3.254 30.117 1.00 65.38 75 HIS A C 1
ATOM 596 O O . HIS A 1 75 ? 35.831 -3.273 31.058 1.00 65.38 75 HIS A O 1
ATOM 602 N N . THR A 1 76 ? 34.224 -4.273 29.856 1.00 65.00 76 THR A N 1
ATOM 603 C CA . THR A 1 76 ? 34.128 -5.485 30.682 1.00 65.00 76 THR A CA 1
ATOM 604 C C . THR A 1 76 ? 35.205 -6.529 30.374 1.00 65.00 76 THR A C 1
ATOM 606 O O . THR A 1 76 ? 35.437 -7.407 31.199 1.00 65.00 76 THR A O 1
ATOM 609 N N . VAL A 1 77 ? 35.894 -6.440 29.226 1.00 71.44 77 VAL A N 1
ATOM 610 C CA . VAL A 1 77 ? 36.909 -7.419 28.797 1.00 71.44 77 VAL A CA 1
ATOM 611 C C . VAL A 1 77 ? 38.165 -6.693 28.318 1.00 71.44 77 VAL A C 1
ATOM 613 O O . VAL A 1 77 ? 38.206 -6.106 27.235 1.00 71.44 77 VAL A O 1
ATOM 616 N N . LYS A 1 78 ? 39.226 -6.743 29.130 1.00 71.94 78 LYS A N 1
ATOM 617 C CA . LYS A 1 78 ? 40.484 -6.028 28.872 1.00 71.94 78 LYS A CA 1
ATOM 618 C C . LYS A 1 78 ? 41.091 -6.447 27.524 1.00 71.94 78 LYS A C 1
ATOM 620 O O . LYS A 1 78 ? 41.399 -7.614 27.309 1.00 71.94 78 LYS A O 1
ATOM 625 N N . GLY A 1 79 ? 41.284 -5.482 26.621 1.00 71.56 79 GLY A N 1
ATOM 626 C CA . GLY A 1 79 ? 41.907 -5.706 25.307 1.00 71.56 79 GLY A CA 1
ATOM 627 C C . GLY A 1 79 ? 40.983 -6.295 24.230 1.00 71.56 79 GLY A C 1
ATOM 628 O O . GLY A 1 79 ? 41.467 -6.698 23.165 1.00 71.56 79 GLY A O 1
ATOM 629 N N . LEU A 1 80 ? 39.669 -6.357 24.479 1.00 79.31 80 LEU A N 1
ATOM 630 C CA . LEU A 1 80 ? 38.675 -6.702 23.464 1.00 79.31 80 LEU A CA 1
ATOM 631 C C . LEU A 1 80 ? 38.267 -5.442 22.688 1.00 79.31 80 LEU A C 1
ATOM 633 O O . LEU A 1 80 ? 37.660 -4.523 23.244 1.00 79.31 80 LEU A O 1
ATOM 637 N N . ARG A 1 81 ? 38.602 -5.401 21.396 1.00 82.75 81 ARG A N 1
ATOM 638 C CA . ARG A 1 81 ? 38.158 -4.356 20.461 1.00 82.75 81 ARG A CA 1
ATOM 639 C C . ARG A 1 81 ? 36.959 -4.887 19.688 1.00 82.75 81 ARG A C 1
ATOM 641 O O . ARG A 1 81 ? 37.005 -6.002 19.167 1.00 82.75 81 ARG A O 1
ATOM 648 N N . LYS A 1 82 ? 35.892 -4.097 19.644 1.00 85.94 82 LYS A N 1
ATOM 649 C CA . LYS A 1 82 ? 34.670 -4.416 18.913 1.00 85.94 82 LYS A CA 1
ATOM 650 C C . LYS A 1 82 ? 34.533 -3.443 17.752 1.00 85.94 82 LYS A C 1
ATOM 652 O O . LYS A 1 82 ? 34.604 -2.233 17.972 1.00 85.94 82 LYS A O 1
ATOM 657 N N . SER A 1 83 ? 34.359 -3.979 16.551 1.00 90.44 83 SER A N 1
ATOM 658 C CA . SER A 1 83 ? 34.042 -3.214 15.346 1.00 90.44 83 SER A CA 1
ATOM 659 C C . SER A 1 83 ? 32.617 -3.541 14.929 1.00 90.44 83 SER A C 1
ATOM 661 O O . SER A 1 83 ? 32.232 -4.711 14.916 1.00 90.44 83 SER A O 1
ATOM 663 N N . VAL A 1 84 ? 31.816 -2.511 14.670 1.00 93.88 84 VAL A N 1
ATOM 664 C CA . VAL A 1 84 ? 30.428 -2.657 14.234 1.00 93.88 84 VAL A CA 1
ATOM 665 C C . VAL A 1 84 ? 30.231 -1.910 12.926 1.00 93.88 84 VAL A C 1
ATOM 667 O O . VAL A 1 84 ? 30.506 -0.709 12.855 1.00 93.88 84 VAL A O 1
ATOM 670 N N . VAL A 1 85 ? 29.711 -2.608 11.920 1.00 94.88 85 VAL A N 1
ATOM 671 C CA . VAL A 1 85 ? 29.174 -2.001 10.698 1.00 94.88 85 VAL A CA 1
ATOM 672 C C . VAL A 1 85 ? 27.658 -1.903 10.835 1.00 94.88 85 VAL A C 1
ATOM 674 O O . VAL A 1 85 ? 26.987 -2.891 11.119 1.00 94.88 85 VAL A O 1
ATOM 677 N N . TYR A 1 86 ? 27.117 -0.705 10.640 1.00 96.44 86 TYR A N 1
ATOM 678 C CA . TYR A 1 86 ? 25.686 -0.452 10.612 1.00 96.44 86 TYR A CA 1
ATOM 679 C C . TYR A 1 86 ? 25.209 -0.207 9.189 1.00 96.44 86 TYR A C 1
ATOM 681 O O . TYR A 1 86 ? 25.640 0.744 8.526 1.00 96.44 86 TYR A O 1
ATOM 689 N N . PHE A 1 87 ? 24.261 -1.032 8.763 1.00 96.00 87 PHE A N 1
ATOM 690 C CA . PHE A 1 87 ? 23.449 -0.769 7.583 1.00 96.00 87 PHE A CA 1
ATOM 691 C C . PHE A 1 87 ? 22.282 0.137 7.959 1.00 96.00 87 PHE A C 1
ATOM 693 O O . PHE A 1 87 ? 21.884 0.209 9.125 1.00 96.00 87 PHE A O 1
ATOM 700 N N . VAL A 1 88 ? 21.747 0.858 6.977 1.00 96.06 88 VAL A N 1
ATOM 701 C CA . VAL A 1 88 ? 20.641 1.788 7.201 1.00 96.06 88 VAL A CA 1
ATOM 702 C C . VAL A 1 88 ? 19.421 1.306 6.435 1.00 96.06 88 VAL A C 1
ATOM 704 O O . VAL A 1 88 ? 19.459 1.162 5.215 1.00 96.06 88 VAL A O 1
ATOM 707 N N . ALA A 1 89 ? 18.329 1.081 7.152 1.00 95.56 89 ALA A N 1
ATOM 708 C CA . ALA A 1 89 ? 17.054 0.656 6.598 1.00 95.56 89 ALA A CA 1
ATOM 709 C C . ALA A 1 89 ? 15.940 1.616 6.999 1.00 95.56 89 ALA A C 1
ATOM 711 O O . ALA A 1 89 ? 16.049 2.366 7.974 1.00 95.56 89 ALA A O 1
ATOM 712 N N . PHE A 1 90 ? 14.838 1.562 6.262 1.00 95.56 90 PHE A N 1
ATOM 713 C CA . PHE A 1 90 ? 13.659 2.361 6.547 1.00 95.56 90 PHE A CA 1
ATOM 714 C C . PHE A 1 90 ? 12.386 1.521 6.596 1.00 95.56 90 PHE A C 1
ATOM 716 O O . PHE A 1 90 ? 12.279 0.463 5.970 1.00 95.56 90 PHE A O 1
ATOM 723 N N . THR A 1 91 ? 11.397 2.009 7.341 1.00 95.00 91 THR A N 1
ATOM 724 C CA . THR A 1 91 ? 10.091 1.363 7.482 1.00 95.00 91 THR A CA 1
ATOM 725 C C . THR A 1 91 ? 8.945 2.367 7.607 1.00 95.00 91 THR A C 1
ATOM 727 O O . THR A 1 91 ? 9.130 3.527 7.974 1.00 95.00 91 THR A O 1
ATOM 730 N N . CYS A 1 92 ? 7.741 1.905 7.311 1.00 92.19 92 CYS A N 1
ATOM 731 C CA . CYS A 1 92 ? 6.466 2.564 7.566 1.00 92.19 92 CYS A CA 1
ATOM 732 C C . CYS A 1 92 ? 5.704 1.874 8.701 1.00 92.19 92 CYS A C 1
ATOM 734 O O . CYS A 1 92 ? 4.745 2.443 9.219 1.00 92.19 92 CYS A O 1
ATOM 736 N N . ASP A 1 93 ? 6.116 0.664 9.092 1.00 89.56 93 ASP A N 1
ATOM 737 C CA . ASP A 1 93 ? 5.541 -0.060 10.218 1.00 89.56 93 ASP A CA 1
ATOM 738 C C . ASP A 1 93 ? 6.435 0.083 11.446 1.00 89.56 93 ASP A C 1
ATOM 740 O O . ASP A 1 93 ? 7.592 -0.327 11.471 1.00 89.56 93 ASP A O 1
ATOM 744 N N . MET A 1 94 ? 5.871 0.692 12.481 1.00 89.69 94 MET A N 1
ATOM 745 C CA . MET A 1 94 ? 6.555 0.937 13.746 1.00 89.69 94 MET A CA 1
ATOM 746 C C . MET A 1 94 ? 6.163 -0.082 14.820 1.00 89.69 94 MET A C 1
ATOM 748 O O . MET A 1 94 ? 6.503 0.105 15.992 1.00 89.69 94 MET A O 1
ATOM 752 N N . LYS A 1 95 ? 5.421 -1.135 14.455 1.00 89.00 95 LYS A N 1
ATOM 753 C CA . LYS A 1 95 ? 5.102 -2.234 15.359 1.00 89.00 95 LYS A CA 1
ATOM 754 C C . LYS A 1 95 ? 6.379 -2.987 15.726 1.00 89.00 95 LYS A C 1
ATOM 756 O O . LYS A 1 95 ? 7.193 -3.316 14.874 1.00 89.00 95 LYS A O 1
ATOM 761 N N . LEU A 1 96 ? 6.516 -3.260 17.017 1.00 89.88 96 LEU A N 1
ATOM 762 C CA . LEU A 1 96 ? 7.616 -4.021 17.590 1.00 89.88 96 LEU A CA 1
ATOM 763 C C . LEU A 1 96 ? 7.036 -5.247 18.292 1.00 89.88 96 LEU A C 1
ATOM 765 O O . LEU A 1 96 ? 5.939 -5.178 18.857 1.00 89.88 96 LEU A O 1
ATOM 769 N N . ASN A 1 97 ? 7.762 -6.355 18.245 1.00 86.44 97 ASN A N 1
ATOM 770 C CA . ASN A 1 97 ? 7.406 -7.595 18.918 1.00 86.44 97 ASN A CA 1
ATOM 771 C C . ASN A 1 97 ? 8.690 -8.309 19.343 1.00 86.44 97 ASN A C 1
ATOM 773 O O . ASN A 1 97 ? 9.151 -9.215 18.657 1.00 86.44 97 ASN A O 1
ATOM 777 N N . TRP A 1 98 ? 9.279 -7.856 20.447 1.00 83.94 98 TRP A N 1
ATOM 778 C CA . TRP A 1 98 ? 10.514 -8.427 20.973 1.00 83.94 98 TRP A CA 1
ATOM 779 C C . TRP A 1 98 ? 10.236 -9.496 22.025 1.00 83.94 98 TRP A C 1
ATOM 781 O O . TRP A 1 98 ? 9.227 -9.445 22.738 1.00 83.94 98 TRP A O 1
ATOM 791 N N . GLN A 1 99 ? 11.155 -10.450 22.147 1.00 71.31 99 GLN A N 1
ATOM 792 C CA . GLN A 1 99 ? 11.065 -11.494 23.158 1.00 71.31 99 GLN A CA 1
ATOM 793 C C . GLN A 1 99 ? 11.672 -11.023 24.491 1.00 71.31 99 GLN A C 1
ATOM 795 O O . GLN A 1 99 ? 12.787 -10.488 24.517 1.00 71.31 99 GLN A O 1
ATOM 800 N N . PRO A 1 100 ? 10.979 -11.225 25.628 1.00 68.56 100 PRO A N 1
ATOM 801 C CA . PRO A 1 100 ? 11.560 -10.985 26.944 1.00 68.56 100 PRO A CA 1
ATOM 802 C C . PRO A 1 100 ? 12.767 -11.907 27.165 1.00 68.56 100 PRO A C 1
ATOM 804 O O . PRO A 1 100 ? 12.606 -13.113 27.325 1.00 68.56 100 PRO A O 1
ATOM 807 N N . GLY A 1 101 ? 13.979 -11.350 27.172 1.00 72.44 101 GLY A N 1
ATOM 808 C CA . GLY A 1 101 ? 15.207 -12.131 27.354 1.00 72.44 101 GLY A CA 1
ATOM 809 C C . GLY A 1 101 ? 16.371 -11.696 26.473 1.00 72.44 101 GLY A C 1
ATOM 810 O O . GLY A 1 101 ? 17.510 -11.903 26.881 1.00 72.44 101 GLY A O 1
ATOM 811 N N . GLU A 1 102 ? 16.120 -11.042 25.342 1.00 76.81 102 GLU A N 1
ATOM 812 C CA . GLU A 1 102 ? 17.181 -10.512 24.471 1.00 76.81 102 GLU A CA 1
ATOM 813 C C . GLU A 1 102 ? 17.494 -9.054 24.806 1.00 76.81 102 GLU A C 1
ATOM 815 O O . GLU A 1 102 ? 18.622 -8.712 25.166 1.00 76.81 102 GLU A O 1
ATOM 820 N N . ILE A 1 103 ? 16.456 -8.219 24.834 1.00 87.19 103 ILE A N 1
ATOM 821 C CA . ILE A 1 103 ? 16.535 -6.803 25.197 1.00 87.19 103 ILE A CA 1
ATOM 822 C C . ILE A 1 103 ? 15.583 -6.473 26.351 1.00 87.19 103 ILE A C 1
ATOM 824 O O . ILE A 1 103 ? 14.612 -7.183 26.620 1.00 87.19 103 ILE A O 1
ATOM 828 N N . VAL A 1 104 ? 15.860 -5.371 27.049 1.00 89.62 104 VAL A N 1
ATOM 829 C CA . VAL A 1 104 ? 15.027 -4.874 28.158 1.00 89.62 104 VAL A CA 1
ATOM 830 C C . VAL A 1 104 ? 13.886 -4.004 27.638 1.00 89.62 104 VAL A C 1
ATOM 832 O O . VAL A 1 104 ? 12.787 -4.005 28.192 1.00 89.62 104 VAL A O 1
ATOM 835 N N . ASN A 1 105 ? 14.142 -3.218 26.592 1.00 91.44 105 ASN A N 1
ATOM 836 C CA . ASN A 1 105 ? 13.188 -2.251 26.056 1.00 91.44 105 ASN A CA 1
ATOM 837 C C . ASN A 1 105 ? 13.522 -1.905 24.600 1.00 91.44 105 ASN A C 1
ATOM 839 O O . ASN A 1 105 ? 14.685 -1.968 24.215 1.00 91.44 105 ASN A O 1
ATOM 843 N N . ALA A 1 106 ? 12.536 -1.452 23.829 1.00 93.69 106 ALA A N 1
ATOM 844 C CA . ALA A 1 106 ? 12.727 -0.911 22.487 1.00 93.69 106 ALA A CA 1
ATOM 845 C C . ALA A 1 106 ? 11.870 0.346 22.290 1.00 93.69 106 ALA A C 1
ATOM 847 O O . ALA A 1 106 ? 10.716 0.405 22.727 1.00 93.69 106 ALA A O 1
ATOM 848 N N . ARG A 1 107 ? 12.432 1.387 21.663 1.00 94.50 107 ARG A N 1
ATOM 849 C CA . ARG A 1 107 ? 11.754 2.679 21.468 1.00 94.50 107 ARG A CA 1
ATOM 850 C C . ARG A 1 107 ? 12.117 3.334 20.147 1.00 94.50 107 ARG A C 1
ATOM 852 O O . ARG A 1 107 ? 13.270 3.351 19.739 1.00 94.50 107 ARG A O 1
ATOM 859 N N . TRP A 1 108 ? 11.122 3.986 19.560 1.00 96.19 108 TRP A N 1
ATOM 860 C CA . TRP A 1 108 ? 11.297 4.912 18.448 1.00 96.19 108 TRP A CA 1
ATOM 861 C C . TRP A 1 108 ? 11.534 6.326 18.976 1.00 96.19 108 TRP A C 1
ATOM 863 O O . TRP A 1 108 ? 10.667 6.878 19.659 1.00 96.19 108 TRP A O 1
ATOM 873 N N . LEU A 1 109 ? 12.681 6.921 18.655 1.00 96.69 109 LEU A N 1
ATOM 874 C CA . LEU A 1 109 ? 13.103 8.226 19.172 1.00 96.69 109 LEU A CA 1
ATOM 875 C C . LEU A 1 109 ? 13.597 9.138 18.045 1.00 96.69 109 LEU A C 1
ATOM 877 O O . LEU A 1 109 ? 14.189 8.675 17.075 1.00 96.69 109 LEU A O 1
ATOM 881 N N . SER A 1 110 ? 13.370 10.447 18.161 1.00 96.44 110 SER A N 1
ATOM 882 C CA . SER A 1 110 ? 14.005 11.420 17.261 1.00 96.44 110 SER A CA 1
ATOM 883 C C . SER A 1 110 ? 15.496 11.558 17.579 1.00 96.44 110 SER A C 1
ATOM 885 O O . SER A 1 110 ? 15.914 11.310 18.711 1.00 96.44 110 SER A O 1
ATOM 887 N N . LEU A 1 111 ? 16.310 12.021 16.624 1.00 95.31 111 LEU A N 1
ATOM 888 C CA . LEU A 1 111 ? 17.745 12.228 16.871 1.00 95.31 111 LEU A CA 1
ATOM 889 C C . LEU A 1 111 ? 18.015 13.172 18.054 1.00 95.31 111 LEU A C 1
ATOM 891 O O . LEU A 1 111 ? 18.926 12.921 18.839 1.00 95.31 111 LEU A O 1
ATOM 895 N N . ASN A 1 112 ? 17.174 14.192 18.250 1.00 94.56 112 ASN A N 1
ATOM 896 C CA . ASN A 1 112 ? 17.261 15.086 19.408 1.00 94.56 112 ASN A CA 1
ATOM 897 C C . ASN A 1 112 ? 17.039 14.339 20.730 1.00 94.56 112 ASN A C 1
ATOM 899 O O . ASN A 1 112 ? 17.797 14.531 21.680 1.00 94.56 112 ASN A O 1
ATOM 903 N N . GLN A 1 113 ? 16.042 13.450 20.786 1.00 96.44 113 GLN A N 1
ATOM 904 C CA . GLN A 1 113 ? 15.795 12.612 21.962 1.00 96.44 113 GLN A CA 1
ATOM 905 C C . GLN A 1 113 ? 16.962 11.646 22.209 1.00 96.44 113 GLN A C 1
ATOM 907 O O . GLN A 1 113 ? 17.406 11.502 23.347 1.00 96.44 113 GLN A O 1
ATOM 912 N N . ILE A 1 114 ? 17.514 11.035 21.155 1.00 96.25 114 ILE A N 1
ATOM 913 C CA . ILE A 1 114 ? 18.680 10.141 21.255 1.00 96.25 114 ILE A CA 1
ATOM 914 C C . ILE A 1 114 ? 19.909 10.901 21.763 1.00 96.25 114 ILE A C 1
ATOM 916 O O . ILE A 1 114 ? 20.655 10.404 22.613 1.00 96.25 114 ILE A O 1
ATOM 920 N N . ASN A 1 115 ? 20.117 12.135 21.303 1.00 94.50 115 ASN A N 1
ATOM 921 C CA . ASN A 1 115 ? 21.225 12.964 21.760 1.00 94.50 115 ASN A CA 1
ATOM 922 C C . ASN A 1 115 ? 21.123 13.310 23.259 1.00 94.50 115 ASN A C 1
ATOM 924 O O . ASN A 1 115 ? 22.147 13.422 23.928 1.00 94.50 115 ASN A O 1
ATOM 928 N N . GLN A 1 116 ? 19.913 13.370 23.817 1.00 94.75 116 GLN A N 1
ATOM 929 C CA . GLN A 1 116 ? 19.679 13.619 25.245 1.00 94.75 116 GLN A CA 1
ATOM 930 C C . GLN A 1 116 ? 19.815 12.367 26.130 1.00 94.75 116 GLN A C 1
ATOM 932 O O . GLN A 1 116 ? 19.946 12.490 27.350 1.00 94.75 116 GLN A O 1
ATOM 937 N N . LEU A 1 117 ? 19.826 11.158 25.555 1.00 93.62 117 LEU A N 1
ATOM 938 C CA . LEU A 1 117 ? 20.048 9.932 26.325 1.00 93.62 117 LEU A CA 1
ATOM 939 C C . LEU A 1 117 ? 21.482 9.887 26.864 1.00 93.62 117 LEU A C 1
ATOM 941 O O . LEU A 1 117 ? 22.443 9.854 26.089 1.00 93.62 117 LEU A O 1
ATOM 945 N N . ARG A 1 118 ? 21.616 9.838 28.196 1.00 88.06 118 ARG A N 1
ATOM 946 C CA . ARG A 1 118 ? 22.912 9.719 28.887 1.00 88.06 118 ARG A CA 1
ATOM 947 C C . ARG A 1 118 ? 23.604 8.382 28.617 1.00 88.06 118 ARG A C 1
ATOM 949 O O . ARG A 1 118 ? 24.822 8.343 28.531 1.00 88.06 118 ARG A O 1
ATOM 956 N N . SER A 1 119 ? 22.836 7.304 28.469 1.00 90.38 119 SER A N 1
ATOM 957 C CA . SER A 1 119 ? 23.350 5.942 28.278 1.00 90.38 119 SER A CA 1
ATOM 958 C C . SER A 1 119 ? 23.372 5.492 26.813 1.00 90.38 119 SER A C 1
ATOM 960 O O . SER A 1 119 ? 23.321 4.300 26.539 1.00 90.38 119 SER A O 1
ATOM 962 N N . PHE A 1 120 ? 23.436 6.430 25.864 1.00 92.69 120 PHE A N 1
ATOM 963 C CA . PHE A 1 120 ? 23.675 6.132 24.450 1.00 92.69 120 PHE A CA 1
ATOM 964 C C . PHE A 1 120 ? 25.109 6.527 24.090 1.00 92.69 120 PHE A C 1
ATOM 966 O O . PHE A 1 120 ? 25.444 7.710 24.114 1.00 92.69 120 PHE A O 1
ATOM 973 N N . TYR A 1 121 ? 25.964 5.556 23.771 1.00 88.69 121 TYR A N 1
ATOM 974 C CA . TYR A 1 121 ? 27.406 5.799 23.617 1.00 88.69 121 TYR A CA 1
ATOM 975 C C . TYR A 1 121 ? 27.842 6.085 22.172 1.00 88.69 121 TYR A C 1
ATOM 977 O O . TYR A 1 121 ? 28.830 6.787 21.960 1.00 88.69 121 TYR A O 1
ATOM 985 N N . SER A 1 122 ? 27.075 5.650 21.169 1.00 91.25 122 SER A N 1
ATOM 986 C CA . SER A 1 122 ? 27.405 5.792 19.740 1.00 91.25 122 SER A CA 1
ATOM 987 C C . SER A 1 122 ? 27.115 7.197 19.173 1.00 91.25 122 SER A C 1
ATOM 989 O O . SER A 1 122 ? 26.640 7.351 18.047 1.00 91.25 122 SER A O 1
ATOM 991 N N . LYS A 1 123 ? 27.390 8.267 19.940 1.00 92.06 123 LYS A N 1
ATOM 992 C CA . LYS A 1 123 ? 27.059 9.669 19.585 1.00 92.06 123 LYS A CA 1
ATOM 993 C C . LYS A 1 123 ? 27.688 10.131 18.268 1.00 92.06 123 LYS A C 1
ATOM 995 O O . LYS A 1 123 ? 27.084 10.926 17.554 1.00 92.06 123 LYS A O 1
ATOM 1000 N N . LYS A 1 124 ? 28.864 9.601 17.913 1.00 92.44 124 LYS A N 1
ATOM 1001 C CA . LYS A 1 124 ? 29.560 9.914 16.651 1.00 92.44 124 LYS A CA 1
ATOM 1002 C C . LYS A 1 124 ? 28.761 9.539 15.397 1.00 92.44 124 LYS A C 1
ATOM 1004 O O . LYS A 1 124 ? 28.997 10.115 14.342 1.00 92.44 124 LYS A O 1
ATOM 1009 N N . LEU A 1 125 ? 27.804 8.615 15.517 1.00 94.81 125 LEU A N 1
ATOM 1010 C CA . LEU A 1 125 ? 26.945 8.192 14.411 1.00 94.81 125 LEU A CA 1
ATOM 1011 C C . LEU A 1 125 ? 25.785 9.165 14.153 1.00 94.81 125 LEU A C 1
ATOM 1013 O O . LEU A 1 125 ? 25.196 9.124 13.079 1.00 94.81 125 LEU A O 1
ATOM 1017 N N . LEU A 1 126 ? 25.463 10.065 15.092 1.00 95.06 126 LEU A N 1
ATOM 1018 C CA . LEU A 1 126 ? 24.281 10.929 14.983 1.00 95.06 126 LEU A CA 1
ATOM 1019 C C . LEU A 1 126 ? 24.404 11.983 13.879 1.00 95.06 126 LEU A C 1
ATOM 1021 O O . LEU A 1 126 ? 23.436 12.218 13.169 1.00 95.06 126 LEU A O 1
ATOM 1025 N N . ALA A 1 127 ? 25.579 12.593 13.705 1.00 94.81 127 ALA A N 1
ATOM 1026 C CA . ALA A 1 127 ? 25.794 13.603 12.668 1.00 94.81 127 ALA A CA 1
ATOM 1027 C C . ALA A 1 127 ? 25.680 13.047 11.231 1.00 94.81 127 ALA A C 1
ATOM 1029 O O . ALA A 1 127 ? 24.949 13.634 10.432 1.00 94.81 127 ALA A O 1
ATOM 1030 N N . PRO A 1 128 ? 26.349 11.934 10.857 1.00 94.56 128 PRO A N 1
ATOM 1031 C CA . PRO A 1 128 ? 26.139 11.344 9.536 1.00 94.56 128 PRO A CA 1
ATOM 1032 C C . PRO A 1 128 ? 24.723 10.773 9.372 1.00 94.56 128 PRO A C 1
ATOM 1034 O O . PRO A 1 128 ? 24.161 10.874 8.284 1.00 94.56 128 PRO A O 1
ATOM 1037 N N . LEU A 1 129 ? 24.113 10.245 10.440 1.00 94.94 129 LEU A N 1
ATOM 1038 C CA . LEU A 1 129 ? 22.728 9.778 10.397 1.00 94.94 129 LEU A CA 1
ATOM 1039 C C . LEU A 1 129 ? 21.736 10.921 10.143 1.00 94.94 129 LEU A C 1
ATOM 1041 O O . LEU A 1 129 ? 20.822 10.746 9.347 1.00 94.94 129 LEU A O 1
ATOM 1045 N N . ASP A 1 130 ? 21.926 12.098 10.743 1.00 95.06 130 ASP A N 1
ATOM 1046 C CA . ASP A 1 130 ? 21.073 13.263 10.472 1.00 95.06 130 ASP A CA 1
ATOM 1047 C C . ASP A 1 130 ? 21.117 13.652 8.991 1.00 95.06 130 ASP A C 1
ATOM 1049 O O . ASP A 1 130 ? 20.069 13.798 8.368 1.00 95.06 130 ASP A O 1
ATOM 1053 N N . LYS A 1 131 ? 22.309 13.685 8.376 1.00 93.56 131 LYS A N 1
ATOM 1054 C CA . LYS A 1 131 ? 22.439 13.931 6.927 1.00 93.56 131 LYS A CA 1
ATOM 1055 C C . LYS A 1 131 ? 21.628 12.931 6.099 1.00 93.56 131 LYS A C 1
ATOM 1057 O O . LYS A 1 131 ? 20.939 13.340 5.167 1.00 93.56 131 LYS A O 1
ATOM 1062 N N . ILE A 1 132 ? 21.667 11.647 6.460 1.00 93.50 132 ILE A N 1
ATOM 1063 C CA . ILE A 1 132 ? 20.879 10.598 5.796 1.00 93.50 132 ILE A CA 1
ATOM 1064 C C . ILE A 1 132 ? 19.374 10.858 5.969 1.00 93.50 132 ILE A C 1
ATOM 1066 O O . ILE A 1 132 ? 18.644 10.852 4.984 1.00 93.50 132 ILE A O 1
ATOM 1070 N N . LEU A 1 133 ? 18.904 11.154 7.186 1.00 92.25 133 LEU A N 1
ATOM 1071 C CA . LEU A 1 133 ? 17.479 11.391 7.475 1.00 92.25 133 LEU A CA 1
ATOM 1072 C C . LEU A 1 133 ? 16.923 12.697 6.874 1.00 92.25 133 LEU A C 1
ATOM 1074 O O . LEU A 1 133 ? 15.701 12.842 6.720 1.00 92.25 133 LEU A O 1
ATOM 1078 N N . GLN A 1 134 ? 17.786 13.668 6.565 1.00 91.31 134 GLN A N 1
ATOM 1079 C CA . GLN A 1 134 ? 17.404 14.880 5.832 1.00 91.31 134 GLN A CA 1
ATOM 1080 C C . GLN A 1 134 ? 17.446 14.703 4.312 1.00 91.31 134 GLN A C 1
ATOM 1082 O O . GLN A 1 134 ? 16.813 15.486 3.605 1.00 91.31 134 GLN A O 1
ATOM 1087 N N . SER A 1 135 ? 18.148 13.688 3.810 1.00 91.81 135 SER A N 1
ATOM 1088 C CA . SER A 1 135 ? 18.248 13.426 2.377 1.00 91.81 135 SER A CA 1
ATOM 1089 C C . SER A 1 135 ? 16.990 12.740 1.847 1.00 91.81 135 SER A C 1
ATOM 1091 O O . SER A 1 135 ? 16.350 11.942 2.533 1.00 91.81 135 SER A O 1
ATOM 1093 N N . GLU A 1 136 ? 16.627 13.041 0.602 1.00 91.19 136 GLU A N 1
ATOM 1094 C CA . GLU A 1 136 ? 15.568 12.308 -0.088 1.00 91.19 136 GLU A CA 1
ATOM 1095 C C . GLU A 1 136 ? 16.064 10.904 -0.449 1.00 91.19 136 GLU A C 1
ATOM 1097 O O . GLU A 1 136 ? 17.159 10.759 -0.987 1.00 91.19 136 GLU A O 1
ATOM 1102 N N . VAL A 1 137 ? 15.258 9.874 -0.180 1.00 91.94 137 VAL A N 1
ATOM 1103 C CA . VAL A 1 137 ? 15.559 8.518 -0.647 1.00 91.94 137 VAL A CA 1
ATOM 1104 C C . VAL A 1 137 ? 15.087 8.371 -2.091 1.00 91.94 137 VAL A C 1
ATOM 1106 O O . VAL A 1 137 ? 13.912 8.599 -2.393 1.00 91.94 137 VAL A O 1
ATOM 1109 N N . ILE A 1 138 ? 16.002 7.972 -2.967 1.00 92.44 138 ILE A N 1
ATOM 1110 C CA . ILE A 1 138 ? 15.776 7.763 -4.397 1.00 92.44 138 ILE A CA 1
ATOM 1111 C C . ILE A 1 138 ? 15.861 6.281 -4.751 1.00 92.44 138 ILE A C 1
ATOM 1113 O O . ILE A 1 138 ? 16.501 5.495 -4.054 1.00 92.44 138 ILE A O 1
ATOM 1117 N N . ILE A 1 139 ? 15.230 5.907 -5.856 1.00 90.38 139 ILE A N 1
ATOM 1118 C CA . ILE A 1 139 ? 15.268 4.557 -6.419 1.00 90.38 139 ILE A CA 1
ATOM 1119 C C . ILE A 1 139 ? 16.099 4.609 -7.699 1.00 90.38 139 ILE A C 1
ATOM 1121 O O . ILE A 1 139 ? 15.902 5.511 -8.512 1.00 90.38 139 ILE A O 1
ATOM 1125 N N . ARG A 1 140 ? 17.015 3.663 -7.898 1.00 85.38 140 ARG A N 1
ATOM 1126 C CA . ARG A 1 140 ? 17.817 3.566 -9.130 1.00 85.38 140 ARG A CA 1
ATOM 1127 C C . ARG A 1 140 ? 18.130 2.122 -9.490 1.00 85.38 140 ARG A C 1
ATOM 1129 O O . ARG A 1 140 ? 18.164 1.270 -8.602 1.00 85.38 140 ARG A O 1
ATOM 1136 N N . VAL A 1 141 ? 18.437 1.876 -10.760 1.00 78.81 141 VAL A N 1
ATOM 1137 C CA . VAL A 1 141 ? 19.088 0.631 -11.191 1.00 78.81 141 VAL A CA 1
ATOM 1138 C C . VAL A 1 141 ? 20.590 0.715 -10.864 1.00 78.81 141 VAL A C 1
ATOM 1140 O O . VAL A 1 141 ? 21.215 1.778 -10.979 1.00 78.81 141 VAL A O 1
ATOM 1143 N N . ASP A 1 142 ? 21.163 -0.386 -10.388 1.00 71.94 142 ASP A N 1
ATOM 1144 C CA . ASP A 1 142 ? 22.573 -0.536 -10.031 1.00 71.94 142 ASP A CA 1
ATOM 1145 C C . ASP A 1 142 ? 23.078 -1.933 -10.427 1.00 71.94 142 ASP A C 1
ATOM 1147 O O . ASP A 1 142 ? 22.962 -2.878 -9.656 1.00 71.94 142 ASP A O 1
ATOM 1151 N N . GLU A 1 143 ? 23.665 -2.063 -11.620 1.00 60.66 143 GLU A N 1
ATOM 1152 C CA . GLU A 1 143 ? 24.176 -3.331 -12.178 1.00 60.66 143 GLU A CA 1
ATOM 1153 C C . GLU A 1 143 ? 25.183 -4.070 -11.273 1.00 60.66 143 GLU A C 1
ATOM 1155 O O . GLU A 1 143 ? 25.453 -5.249 -11.483 1.00 60.66 143 GLU A O 1
ATOM 1160 N N . GLN A 1 144 ? 25.743 -3.404 -10.257 1.00 55.84 144 GLN A N 1
ATOM 1161 C CA . GLN A 1 144 ? 26.758 -3.969 -9.368 1.00 55.84 144 GLN A CA 1
ATOM 1162 C C . GLN A 1 144 ? 26.199 -4.512 -8.046 1.00 55.84 144 GLN A C 1
ATOM 1164 O O . GLN A 1 144 ? 26.984 -4.858 -7.158 1.00 55.84 144 GLN A O 1
ATOM 1169 N N . VAL A 1 145 ? 24.879 -4.564 -7.846 1.00 57.31 145 VAL A N 1
ATOM 1170 C CA . VAL A 1 145 ? 24.285 -4.974 -6.559 1.00 57.31 145 VAL A CA 1
ATOM 1171 C C . VAL A 1 145 ? 23.803 -6.418 -6.603 1.00 57.31 145 VAL A C 1
ATOM 1173 O O . VAL A 1 145 ? 22.965 -6.780 -7.422 1.00 57.31 145 VAL A O 1
ATOM 1176 N N . ASP A 1 146 ? 24.310 -7.238 -5.682 1.00 54.72 146 ASP A N 1
ATOM 1177 C CA . ASP A 1 146 ? 23.972 -8.655 -5.581 1.00 54.72 146 ASP A CA 1
ATOM 1178 C C . ASP A 1 146 ? 22.472 -8.859 -5.315 1.00 54.72 146 ASP A C 1
ATOM 1180 O O . ASP A 1 146 ? 21.883 -8.254 -4.413 1.00 54.72 146 ASP A O 1
ATOM 1184 N N . LEU A 1 147 ? 21.854 -9.768 -6.078 1.00 53.94 147 LEU A N 1
ATOM 1185 C CA . LEU A 1 147 ? 20.442 -10.164 -5.945 1.00 53.94 147 LEU A CA 1
ATOM 1186 C C . LEU A 1 147 ? 20.129 -10.874 -4.608 1.00 53.94 147 LEU A C 1
ATOM 1188 O O . LEU A 1 147 ? 18.982 -11.241 -4.352 1.00 53.94 147 LEU A O 1
ATOM 1192 N N . GLU A 1 148 ? 21.133 -11.036 -3.745 1.00 57.56 148 GLU A N 1
ATOM 1193 C CA . GLU A 1 148 ? 21.087 -11.757 -2.473 1.00 57.56 148 GLU A CA 1
ATOM 1194 C C . GLU A 1 148 ? 20.728 -10.889 -1.251 1.00 57.56 148 GLU A C 1
ATOM 1196 O O . GLU A 1 148 ? 20.750 -11.406 -0.134 1.00 57.56 148 GLU A O 1
ATOM 1201 N N . MET A 1 149 ? 20.373 -9.593 -1.387 1.00 64.19 149 MET A N 1
ATOM 1202 C CA . MET A 1 149 ? 20.056 -8.800 -0.174 1.00 64.19 149 MET A CA 1
ATOM 1203 C C . MET A 1 149 ? 18.907 -9.450 0.624 1.00 64.19 149 MET A C 1
ATOM 1205 O O . MET A 1 149 ? 17.930 -9.878 0.013 1.00 64.19 149 MET A O 1
ATOM 1209 N N . PRO A 1 150 ? 18.933 -9.482 1.958 1.00 61.75 150 PRO A N 1
ATOM 1210 C CA . PRO A 1 150 ? 17.834 -10.050 2.733 1.00 61.75 150 PRO A CA 1
ATOM 1211 C C . PRO A 1 150 ? 16.494 -9.358 2.428 1.00 61.75 150 PRO A C 1
ATOM 1213 O O . PRO A 1 150 ? 16.415 -8.129 2.371 1.00 61.75 150 PRO A O 1
ATOM 1216 N N . LEU A 1 151 ? 15.439 -10.151 2.221 1.00 64.75 151 LEU A N 1
ATOM 1217 C CA . LEU A 1 151 ? 14.071 -9.654 2.049 1.00 64.75 151 LEU A CA 1
ATOM 1218 C C . LEU A 1 151 ? 13.365 -9.615 3.402 1.00 64.75 151 LEU A C 1
ATOM 1220 O O . LEU A 1 151 ? 13.578 -10.498 4.233 1.00 64.75 151 LEU A O 1
ATOM 1224 N N . SER A 1 152 ? 12.499 -8.622 3.614 1.00 56.59 152 SER A N 1
ATOM 1225 C CA . SER A 1 152 ? 11.726 -8.537 4.859 1.00 56.59 152 SER A CA 1
ATOM 1226 C C . SER A 1 152 ? 10.525 -9.485 4.855 1.00 56.59 152 SER A C 1
ATOM 1228 O O . SER A 1 152 ? 9.949 -9.773 5.902 1.00 56.59 152 SER A O 1
ATOM 1230 N N . SER A 1 153 ? 10.132 -9.986 3.680 1.00 59.81 153 SER A N 1
ATOM 1231 C CA . SER A 1 153 ? 8.972 -10.854 3.506 1.00 59.81 153 SER A CA 1
ATOM 1232 C C . SER A 1 153 ? 9.174 -11.895 2.402 1.00 59.81 153 SER A C 1
ATOM 1234 O O . SER A 1 153 ? 9.996 -11.737 1.500 1.00 59.81 153 SER A O 1
ATOM 1236 N N . SER A 1 154 ? 8.403 -12.987 2.472 1.00 59.12 154 SER A N 1
ATOM 1237 C CA . SER A 1 154 ? 8.338 -13.987 1.396 1.00 59.12 154 SER A CA 1
ATOM 1238 C C . SER A 1 154 ? 7.863 -13.356 0.083 1.00 59.12 154 SER A C 1
ATOM 1240 O O . SER A 1 154 ? 7.118 -12.383 0.123 1.00 59.12 154 SER A O 1
ATOM 1242 N N . ALA A 1 155 ? 8.143 -13.978 -1.066 1.00 64.25 155 ALA A N 1
ATOM 1243 C CA . ALA A 1 155 ? 7.654 -13.553 -2.388 1.00 64.25 155 ALA A CA 1
ATOM 1244 C C . ALA A 1 155 ? 6.111 -13.593 -2.570 1.00 64.25 155 ALA A C 1
ATOM 1246 O O . ALA A 1 155 ? 5.621 -13.561 -3.700 1.00 64.25 155 ALA A O 1
ATOM 1247 N N . ARG A 1 156 ? 5.326 -13.673 -1.490 1.00 82.94 156 ARG A N 1
ATOM 1248 C CA . ARG A 1 156 ? 3.864 -13.551 -1.498 1.00 82.94 156 ARG A CA 1
ATOM 1249 C C . ARG A 1 156 ? 3.447 -12.102 -1.712 1.00 82.94 156 ARG A C 1
ATOM 1251 O O . ARG A 1 156 ? 4.206 -11.175 -1.454 1.00 82.94 156 ARG A O 1
ATOM 1258 N N . ILE A 1 157 ? 2.219 -11.923 -2.173 1.00 91.00 157 ILE A N 1
ATOM 1259 C CA . ILE A 1 157 ? 1.632 -10.601 -2.346 1.00 91.00 157 ILE A CA 1
ATOM 1260 C C . ILE A 1 157 ? 1.074 -10.140 -1.003 1.00 91.00 157 ILE A C 1
ATOM 1262 O O . ILE A 1 157 ? 0.388 -10.895 -0.313 1.00 91.00 157 ILE A O 1
ATOM 1266 N N . GLN A 1 158 ? 1.388 -8.901 -0.630 1.00 94.12 158 GLN A N 1
ATOM 1267 C CA . GLN A 1 158 ? 0.864 -8.265 0.578 1.00 94.12 158 GLN A CA 1
ATOM 1268 C C . GLN A 1 158 ? -0.674 -8.260 0.604 1.00 94.12 158 GLN A C 1
ATOM 1270 O O . GLN A 1 158 ? -1.337 -8.360 -0.433 1.00 94.12 158 GLN A O 1
ATOM 1275 N N . GLY A 1 159 ? -1.259 -8.058 1.785 1.00 96.00 159 GLY A N 1
ATOM 1276 C CA . GLY A 1 159 ? -2.692 -7.796 1.883 1.00 96.00 159 GLY A CA 1
ATOM 1277 C C . GLY A 1 159 ? -3.118 -6.521 1.152 1.00 96.00 159 GLY A C 1
ATOM 1278 O O . GLY A 1 159 ? -2.360 -5.554 1.036 1.00 96.00 159 GLY A O 1
ATOM 1279 N N . SER A 1 160 ? -4.358 -6.504 0.672 1.00 97.25 160 SER A N 1
ATOM 1280 C CA . SER A 1 160 ? -4.935 -5.382 -0.062 1.00 97.25 160 SER A CA 1
ATOM 1281 C C . SER A 1 160 ? -5.052 -4.153 0.828 1.00 97.25 160 SER A C 1
ATOM 1283 O O . SER A 1 160 ? -5.794 -4.138 1.818 1.00 97.25 160 SER A O 1
ATOM 1285 N N . LYS A 1 161 ? -4.364 -3.069 0.448 1.00 96.00 161 LYS A N 1
ATOM 1286 C CA . LYS A 1 161 ? -4.485 -1.783 1.161 1.00 96.00 161 LYS A CA 1
ATOM 1287 C C . LYS A 1 161 ? -5.906 -1.229 1.055 1.00 96.00 161 LYS A C 1
ATOM 1289 O O . LYS A 1 161 ? -6.406 -0.586 1.978 1.00 96.00 161 LYS A O 1
ATOM 1294 N N . HIS A 1 162 ? -6.565 -1.478 -0.078 1.00 96.81 162 HIS A N 1
ATOM 1295 C CA . HIS A 1 162 ? -7.920 -1.011 -0.327 1.00 96.81 162 HIS A CA 1
ATOM 1296 C C . HIS A 1 162 ? -8.916 -1.790 0.530 1.00 96.81 162 HIS A C 1
ATOM 1298 O O . HIS A 1 162 ? -9.717 -1.143 1.206 1.00 96.81 162 HIS A O 1
ATOM 1304 N N . ALA A 1 163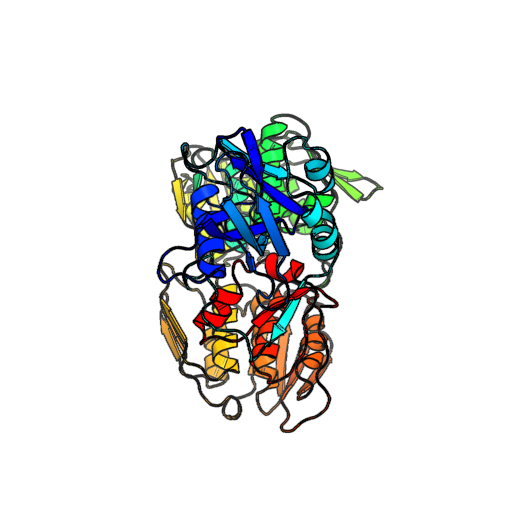 ? -8.788 -3.118 0.618 1.00 97.69 163 ALA A N 1
ATOM 1305 C CA . ALA A 1 163 ? -9.580 -3.934 1.536 1.00 97.69 163 ALA A CA 1
ATOM 1306 C C . ALA A 1 163 ? -9.354 -3.512 2.989 1.00 97.69 163 ALA A C 1
ATOM 1308 O O . ALA A 1 163 ? -10.315 -3.235 3.710 1.00 97.69 163 ALA A O 1
ATOM 1309 N N . TYR A 1 164 ? -8.089 -3.347 3.400 1.00 98.06 164 TYR A N 1
ATOM 1310 C CA . TYR A 1 164 ? -7.766 -2.906 4.754 1.00 98.06 164 TYR A CA 1
ATOM 1311 C C . TYR A 1 164 ? -8.436 -1.573 5.082 1.00 98.06 164 TYR A C 1
ATOM 1313 O O . TYR A 1 164 ? -9.115 -1.459 6.098 1.00 98.06 164 TYR A O 1
ATOM 1321 N N . SER A 1 165 ? -8.347 -0.586 4.186 1.00 97.12 165 SER A N 1
ATOM 1322 C CA . SER A 1 165 ? -8.983 0.716 4.397 1.00 97.12 165 SER A CA 1
ATOM 1323 C C . SER A 1 165 ? -10.507 0.638 4.561 1.00 97.12 165 SER A C 1
ATOM 1325 O O . SER A 1 165 ? -11.091 1.555 5.132 1.00 97.12 165 SER A O 1
ATOM 1327 N N . ARG A 1 166 ? -11.175 -0.410 4.062 1.00 97.69 166 ARG A N 1
ATOM 1328 C CA . ARG A 1 166 ? -12.634 -0.588 4.176 1.00 97.69 166 ARG A CA 1
ATOM 1329 C C . ARG A 1 166 ? -13.047 -1.441 5.363 1.00 97.69 166 ARG A C 1
ATOM 1331 O O . ARG A 1 166 ? -14.114 -1.202 5.917 1.00 97.69 166 ARG A O 1
ATOM 1338 N N . ILE A 1 167 ? -12.192 -2.363 5.790 1.00 98.44 167 ILE A N 1
ATOM 1339 C CA . ILE A 1 167 ? -12.465 -3.275 6.905 1.00 98.44 167 ILE A CA 1
ATOM 1340 C C . ILE A 1 167 ? -11.960 -2.701 8.239 1.00 98.44 167 ILE A C 1
ATOM 1342 O O . ILE A 1 167 ? -12.626 -2.861 9.256 1.00 98.44 167 ILE A O 1
ATOM 1346 N N . ALA A 1 168 ? -10.845 -1.964 8.259 1.00 98.06 168 ALA A N 1
ATOM 1347 C CA . ALA A 1 168 ? -10.303 -1.334 9.468 1.00 98.06 168 ALA A CA 1
ATOM 1348 C C . ALA A 1 168 ? -11.294 -0.428 10.229 1.00 98.06 168 ALA A C 1
ATOM 1350 O O . ALA A 1 168 ? -11.293 -0.486 11.459 1.00 98.06 168 ALA A O 1
ATOM 1351 N N . PRO A 1 169 ? -12.185 0.351 9.572 1.00 98.12 169 PRO A N 1
ATOM 1352 C CA . PRO A 1 169 ? -13.229 1.106 10.267 1.00 98.12 169 PRO A CA 1
ATOM 1353 C C . PRO A 1 169 ? -14.117 0.238 11.172 1.00 98.12 169 PRO A C 1
ATOM 1355 O O . PRO A 1 169 ? -14.606 0.705 12.198 1.00 98.12 169 PRO A O 1
ATOM 1358 N N . LEU A 1 170 ? -14.296 -1.046 10.849 1.00 98.12 170 LEU A N 1
ATOM 1359 C CA . LEU A 1 170 ? -15.083 -1.958 11.675 1.00 98.12 170 LEU A CA 1
ATOM 1360 C C . LEU A 1 170 ? -14.448 -2.213 13.049 1.00 98.12 170 LEU A C 1
ATOM 1362 O O . LEU A 1 170 ? -15.173 -2.574 13.971 1.00 98.12 170 LEU A O 1
ATOM 1366 N N . LEU A 1 171 ? -13.144 -1.972 13.235 1.00 97.38 171 LEU A N 1
ATOM 1367 C CA . LEU A 1 171 ? -12.471 -2.105 14.536 1.00 97.38 171 LEU A CA 1
ATOM 1368 C C . LEU A 1 171 ? -12.986 -1.101 15.581 1.00 97.38 171 LEU A C 1
ATOM 1370 O O . LEU A 1 171 ? -12.900 -1.373 16.778 1.00 97.38 171 LEU A O 1
ATOM 1374 N N . PHE A 1 172 ? -13.557 0.031 15.152 1.00 96.50 172 PHE A N 1
ATOM 1375 C CA . PHE A 1 172 ? -14.207 0.986 16.059 1.00 96.50 172 PHE A CA 1
ATOM 1376 C C . PHE A 1 172 ? -15.548 0.465 16.596 1.00 96.50 172 PHE A C 1
ATOM 1378 O O . PHE A 1 172 ? -15.976 0.845 17.684 1.00 96.50 172 PHE A O 1
ATOM 1385 N N . ILE A 1 173 ? -16.207 -0.412 15.836 1.00 95.81 173 ILE A N 1
ATOM 1386 C CA . ILE A 1 173 ? -17.574 -0.878 16.092 1.00 95.81 173 ILE A CA 1
ATOM 1387 C C . ILE A 1 173 ? -17.555 -2.275 16.732 1.00 95.81 173 ILE A C 1
ATOM 1389 O O . ILE A 1 173 ? -18.286 -2.548 17.685 1.00 95.81 173 ILE A O 1
ATOM 1393 N N . TYR A 1 174 ? -16.682 -3.161 16.247 1.00 96.25 174 TYR A N 1
ATOM 1394 C CA . TYR A 1 174 ? -16.643 -4.581 16.584 1.00 96.25 174 TYR A CA 1
ATOM 1395 C C . TYR A 1 174 ? -15.315 -4.967 17.236 1.00 96.25 174 TYR A C 1
ATOM 1397 O O . TYR A 1 174 ? -14.367 -5.382 16.573 1.00 96.25 174 TYR A O 1
ATOM 1405 N N . LYS A 1 175 ? -15.274 -4.950 18.575 1.00 92.00 175 LYS A N 1
ATOM 1406 C CA . LYS A 1 175 ? -14.127 -5.460 19.360 1.00 92.00 175 LYS A CA 1
ATOM 1407 C C . LYS A 1 175 ? -13.833 -6.951 19.119 1.00 92.00 175 LYS A C 1
ATOM 1409 O O . LYS A 1 175 ? -12.773 -7.442 19.490 1.00 92.00 175 LYS A O 1
ATOM 1414 N N . SER A 1 176 ? -14.789 -7.673 18.537 1.00 93.44 176 SER A N 1
ATOM 1415 C CA . SER A 1 176 ? -14.713 -9.096 18.211 1.00 93.44 176 SER A CA 1
ATOM 1416 C C . SER A 1 176 ? -14.045 -9.387 16.857 1.00 93.44 176 SER A C 1
ATOM 1418 O O . SER A 1 176 ? -13.912 -10.556 16.496 1.00 93.44 176 SER A O 1
ATOM 1420 N N . LEU A 1 177 ? -13.631 -8.358 16.109 1.00 97.94 177 LEU A N 1
ATOM 1421 C CA . LEU A 1 177 ? -12.924 -8.495 14.838 1.00 97.94 177 LEU A CA 1
ATOM 1422 C C . LEU A 1 177 ? -11.404 -8.470 15.049 1.00 97.94 177 LEU A C 1
ATOM 1424 O O . LEU A 1 177 ? -10.860 -7.543 15.648 1.00 97.94 177 LEU A O 1
ATOM 1428 N N . LYS A 1 178 ? -10.708 -9.461 14.493 1.00 97.75 178 LYS A N 1
ATOM 1429 C CA . LYS A 1 178 ? -9.252 -9.456 14.297 1.00 97.75 178 LYS A CA 1
ATOM 1430 C C . LYS A 1 178 ? -8.950 -9.468 12.803 1.00 97.75 178 LYS A C 1
ATOM 1432 O O . LYS A 1 178 ? -9.623 -10.172 12.055 1.00 97.75 178 LYS A O 1
ATOM 1437 N N . ILE A 1 179 ? -7.950 -8.693 12.386 1.00 97.81 179 ILE A N 1
ATOM 1438 C CA . ILE A 1 179 ? -7.524 -8.580 10.987 1.00 97.81 179 ILE A CA 1
ATOM 1439 C C . ILE A 1 179 ? -6.063 -9.027 10.884 1.00 97.81 179 ILE A C 1
ATOM 1441 O O . ILE A 1 179 ? -5.203 -8.496 11.586 1.00 97.81 179 ILE A O 1
ATOM 1445 N N . ASN A 1 180 ? -5.790 -9.980 9.997 1.00 96.06 180 ASN A N 1
ATOM 1446 C CA . ASN A 1 180 ? -4.456 -10.472 9.659 1.00 96.06 180 ASN A CA 1
ATOM 1447 C C . ASN A 1 180 ? -4.066 -10.046 8.240 1.00 96.06 180 ASN A C 1
ATOM 1449 O O . ASN A 1 180 ? -4.924 -9.664 7.441 1.00 96.06 180 ASN A O 1
ATOM 1453 N N . ASN A 1 181 ? -2.774 -10.186 7.918 1.00 93.94 181 ASN A N 1
ATOM 1454 C CA . ASN A 1 181 ? -2.198 -9.797 6.626 1.00 93.94 181 ASN A CA 1
ATOM 1455 C C . ASN A 1 181 ? -2.378 -8.296 6.320 1.00 93.94 181 ASN A C 1
ATOM 1457 O O . ASN A 1 181 ? -2.699 -7.913 5.202 1.00 93.94 181 ASN A O 1
ATOM 1461 N N . ILE A 1 182 ? -2.230 -7.434 7.332 1.00 95.38 182 ILE A N 1
ATOM 1462 C CA . ILE A 1 182 ? -2.294 -5.976 7.154 1.00 95.38 182 ILE A CA 1
ATOM 1463 C C . ILE A 1 182 ? -1.014 -5.520 6.440 1.00 95.38 182 ILE A C 1
ATOM 1465 O O . ILE A 1 182 ? 0.068 -5.790 6.964 1.00 95.38 182 ILE A O 1
ATOM 1469 N N . PRO A 1 183 ? -1.106 -4.812 5.298 1.00 94.75 183 PRO A N 1
ATOM 1470 C CA . PRO A 1 183 ? 0.081 -4.378 4.572 1.00 94.75 183 PRO A CA 1
ATOM 1471 C C . PRO A 1 183 ? 0.828 -3.273 5.330 1.00 94.75 183 PRO A C 1
ATOM 1473 O O . PRO A 1 183 ? 0.206 -2.327 5.829 1.00 94.75 183 PRO A O 1
ATOM 1476 N N . ARG A 1 184 ? 2.159 -3.340 5.373 1.00 93.88 184 ARG A N 1
ATOM 1477 C CA . ARG A 1 184 ? 3.056 -2.372 6.032 1.00 93.88 184 ARG A CA 1
ATOM 1478 C C . ARG A 1 184 ? 3.297 -1.142 5.153 1.00 93.88 184 ARG A C 1
ATOM 1480 O O . ARG A 1 184 ? 4.392 -0.918 4.643 1.00 93.88 184 ARG A O 1
ATOM 1487 N N . THR A 1 185 ? 2.248 -0.341 4.977 1.00 95.50 185 THR A N 1
ATOM 1488 C CA . THR A 1 185 ? 2.251 0.885 4.159 1.00 95.50 185 THR A CA 1
ATOM 1489 C C . THR A 1 185 ? 1.985 2.135 4.997 1.00 95.50 185 THR A C 1
ATOM 1491 O O . THR A 1 185 ? 1.454 2.058 6.108 1.00 95.50 185 THR A O 1
ATOM 1494 N N . ILE A 1 186 ? 2.290 3.311 4.444 1.00 94.94 186 ILE A N 1
ATOM 1495 C CA . ILE A 1 186 ? 1.982 4.614 5.064 1.00 94.94 186 ILE A CA 1
ATOM 1496 C C . ILE A 1 186 ? 0.473 4.789 5.289 1.00 94.94 186 ILE A C 1
ATOM 1498 O O . ILE A 1 186 ? 0.052 5.329 6.312 1.00 94.94 186 ILE A O 1
ATOM 1502 N N . ASP A 1 187 ? -0.355 4.296 4.364 1.00 95.06 187 ASP A N 1
ATOM 1503 C CA . ASP A 1 187 ? -1.812 4.344 4.494 1.00 95.06 187 ASP A CA 1
ATOM 1504 C C . ASP A 1 187 ? -2.284 3.497 5.695 1.00 95.06 187 ASP A C 1
ATOM 1506 O O . ASP A 1 187 ? -3.099 3.963 6.497 1.00 95.06 187 ASP A O 1
ATOM 1510 N N . SER A 1 188 ? -1.722 2.296 5.882 1.00 95.50 188 SER A N 1
ATOM 1511 C CA . SER A 1 188 ? -1.998 1.462 7.061 1.00 95.50 188 SER A CA 1
ATOM 1512 C C . SER A 1 188 ? -1.500 2.101 8.357 1.00 95.50 188 SER A C 1
ATOM 1514 O O . SER A 1 188 ? -2.207 2.070 9.366 1.00 95.50 188 SER A O 1
ATOM 1516 N N . TYR A 1 189 ? -0.315 2.717 8.333 1.00 94.88 189 TYR A N 1
ATOM 1517 C CA . TYR A 1 189 ? 0.229 3.462 9.468 1.00 94.88 189 TYR A CA 1
ATOM 1518 C C . TYR A 1 189 ? -0.714 4.589 9.905 1.00 94.88 189 TYR A C 1
ATOM 1520 O O . TYR A 1 189 ? -1.058 4.678 11.083 1.00 94.88 189 TYR A O 1
ATOM 1528 N N . ALA A 1 190 ? -1.194 5.409 8.966 1.00 94.94 190 ALA A N 1
ATOM 1529 C CA . ALA A 1 190 ? -2.108 6.510 9.263 1.00 94.94 190 ALA A CA 1
ATOM 1530 C C . ALA A 1 190 ? -3.421 6.018 9.900 1.00 94.94 190 ALA A C 1
ATOM 1532 O O . ALA A 1 190 ? -3.896 6.607 10.875 1.00 94.94 190 ALA A O 1
ATOM 1533 N N . ILE A 1 191 ? -3.975 4.905 9.404 1.00 95.88 191 ILE A N 1
ATOM 1534 C CA . ILE A 1 191 ? -5.158 4.260 9.993 1.00 95.88 191 ILE A CA 1
ATOM 1535 C C . ILE A 1 191 ? -4.862 3.770 11.418 1.00 95.88 191 ILE A C 1
ATOM 1537 O O . ILE A 1 191 ? -5.648 4.040 12.326 1.00 95.88 191 ILE A O 1
ATOM 1541 N N . HIS A 1 192 ? -3.724 3.112 11.658 1.00 94.38 192 HIS A N 1
ATOM 1542 C CA . HIS A 1 192 ? -3.336 2.671 13.004 1.00 94.38 192 HIS A CA 1
ATOM 1543 C C . HIS A 1 192 ? -3.172 3.836 13.986 1.00 94.38 192 HIS A C 1
ATOM 1545 O O . HIS A 1 192 ? -3.631 3.740 15.128 1.00 94.38 192 HIS A O 1
ATOM 1551 N N . GLN A 1 193 ? -2.559 4.944 13.558 1.00 94.19 193 GLN A N 1
ATOM 1552 C CA . GLN A 1 193 ? -2.434 6.138 14.397 1.00 94.19 193 GLN A CA 1
ATOM 1553 C C . GLN A 1 193 ? -3.802 6.731 14.733 1.00 94.19 193 GLN A C 1
ATOM 1555 O O . GLN A 1 193 ? -4.041 7.094 15.885 1.00 94.19 193 GLN A O 1
ATOM 1560 N N . LEU A 1 194 ? -4.727 6.767 13.770 1.00 95.62 194 LEU A N 1
ATOM 1561 C CA . LEU A 1 194 ? -6.088 7.238 14.013 1.00 95.62 194 LEU A CA 1
ATOM 1562 C C . LEU A 1 194 ? -6.847 6.329 14.990 1.00 95.62 194 LEU A C 1
ATOM 1564 O O . LEU A 1 194 ? -7.510 6.830 15.899 1.00 95.62 194 LEU A O 1
ATOM 1568 N N . ILE A 1 195 ? -6.713 5.007 14.850 1.00 95.25 195 ILE A N 1
ATOM 1569 C CA . ILE A 1 195 ? -7.298 4.032 15.780 1.00 95.25 195 ILE A CA 1
ATOM 1570 C C . ILE A 1 195 ? -6.779 4.270 17.202 1.00 95.25 195 ILE A C 1
ATOM 1572 O O . ILE A 1 195 ? -7.566 4.382 18.145 1.00 95.25 195 ILE A O 1
ATOM 1576 N N . ARG A 1 196 ? -5.458 4.401 17.361 1.00 93.94 196 ARG A N 1
ATOM 1577 C CA . ARG A 1 196 ? -4.829 4.675 18.658 1.00 93.94 196 ARG A CA 1
ATOM 1578 C C . ARG A 1 196 ? -5.323 5.990 19.258 1.00 93.94 196 ARG A C 1
ATOM 1580 O O . ARG A 1 196 ? -5.695 6.013 20.430 1.00 93.94 196 ARG A O 1
ATOM 1587 N N . LEU A 1 197 ? -5.344 7.059 18.463 1.00 94.75 197 LEU A N 1
ATOM 1588 C CA . LEU A 1 197 ? -5.793 8.381 18.895 1.00 94.75 197 LEU A CA 1
ATOM 1589 C C . LEU A 1 197 ? -7.252 8.357 19.370 1.00 94.75 197 LEU A C 1
ATOM 1591 O O . LEU A 1 197 ? -7.564 8.924 20.417 1.00 94.75 197 LEU A O 1
ATOM 1595 N N . SER A 1 198 ? -8.132 7.683 18.627 1.00 95.25 198 SER A N 1
ATOM 1596 C CA . SER A 1 198 ? -9.549 7.537 18.974 1.00 95.25 198 SER A CA 1
ATOM 1597 C C . SER A 1 198 ? -9.731 6.844 20.325 1.00 95.25 198 SER A C 1
ATOM 1599 O O . SER A 1 198 ? -10.389 7.390 21.212 1.00 95.25 198 SER A O 1
ATOM 1601 N N . PHE A 1 199 ? -9.085 5.692 20.535 1.00 93.75 199 PHE A N 1
ATOM 1602 C CA . PHE A 1 199 ? -9.208 4.957 21.797 1.00 93.75 199 PHE A CA 1
ATOM 1603 C C . PHE A 1 199 ? -8.596 5.692 22.997 1.00 93.75 199 PHE A C 1
ATOM 1605 O O . PHE A 1 199 ? -9.080 5.524 24.114 1.00 93.75 199 PHE A O 1
ATOM 1612 N N . GLN A 1 200 ? -7.584 6.540 22.786 1.00 93.31 200 GLN A N 1
ATOM 1613 C CA . GLN A 1 200 ? -7.027 7.401 23.837 1.00 93.31 200 GLN A CA 1
ATOM 1614 C C . GLN A 1 200 ? -7.969 8.546 24.251 1.00 93.31 200 GLN A C 1
ATOM 1616 O O . GLN A 1 200 ? -7.870 9.022 25.377 1.00 93.31 200 GLN A O 1
ATOM 1621 N N . ASN A 1 201 ? -8.889 8.969 23.376 1.00 91.81 201 ASN A N 1
ATOM 1622 C CA . ASN A 1 201 ? -9.801 10.103 23.593 1.00 91.81 201 ASN A CA 1
ATOM 1623 C C . ASN A 1 201 ? -11.280 9.663 23.613 1.00 91.81 201 ASN A C 1
ATOM 1625 O O . ASN A 1 201 ? -12.170 10.371 23.134 1.00 91.81 201 ASN A O 1
ATOM 1629 N N . HIS A 1 202 ? -11.548 8.455 24.112 1.00 89.00 202 HIS A N 1
ATOM 1630 C CA . HIS A 1 202 ? -12.856 7.804 24.032 1.00 89.00 202 HIS A CA 1
ATOM 1631 C C . HIS A 1 202 ? -14.003 8.665 24.598 1.00 89.00 202 HIS A C 1
ATOM 1633 O O . HIS A 1 202 ? -13.907 9.211 25.696 1.00 89.00 202 HIS A O 1
ATOM 1639 N N . GLY A 1 203 ? -15.122 8.737 23.866 1.00 85.25 203 GLY A N 1
ATOM 1640 C CA . GLY A 1 203 ? -16.351 9.414 24.302 1.00 85.25 203 GLY A CA 1
ATOM 1641 C C . GLY A 1 203 ? -16.324 10.946 24.236 1.00 85.25 203 GLY A C 1
ATOM 1642 O O . GLY A 1 203 ? -17.319 11.582 24.576 1.00 85.25 203 GLY A O 1
ATOM 1643 N N . GLN A 1 204 ? -15.223 11.547 23.782 1.00 91.38 204 GLN A N 1
ATOM 1644 C CA . GLN A 1 204 ? -15.069 12.999 23.650 1.00 91.38 204 GLN A CA 1
ATOM 1645 C C . GLN A 1 204 ? -15.131 13.441 22.184 1.00 91.38 204 GLN A C 1
ATOM 1647 O O . GLN A 1 204 ? -15.152 12.610 21.272 1.00 91.38 204 GLN A O 1
ATOM 1652 N N . LEU A 1 205 ? -15.143 14.757 21.949 1.00 95.31 205 LEU A N 1
ATOM 1653 C CA . LEU A 1 205 ? -14.899 15.311 20.619 1.00 95.31 205 LEU A CA 1
ATOM 1654 C C . LEU A 1 205 ? -13.519 14.865 20.126 1.00 95.31 205 LEU A C 1
ATOM 1656 O O . LEU A 1 205 ? -12.518 15.089 20.804 1.00 95.31 205 LEU A O 1
ATOM 1660 N N . LEU A 1 206 ? -13.465 14.274 18.934 1.00 97.31 206 LEU A N 1
ATOM 1661 C CA . LEU A 1 206 ? -12.210 13.887 18.301 1.00 97.31 206 LEU A CA 1
ATOM 1662 C C . LEU A 1 206 ? -11.814 14.916 17.243 1.00 97.31 206 LEU A C 1
ATOM 1664 O O . LEU A 1 206 ? -12.481 15.050 16.219 1.00 97.31 206 LEU A O 1
ATOM 1668 N N . MET A 1 207 ? -10.701 15.610 17.470 1.00 95.94 207 MET A N 1
ATOM 1669 C CA . MET A 1 207 ? -10.030 16.406 16.443 1.00 95.94 207 MET A CA 1
ATOM 1670 C C . MET A 1 207 ? -9.015 15.522 15.717 1.00 95.94 207 MET A C 1
ATOM 1672 O O . MET A 1 207 ? -8.049 15.075 16.335 1.00 95.94 207 MET A O 1
ATOM 1676 N N . ILE A 1 208 ? -9.210 15.281 14.420 1.00 95.38 208 ILE A N 1
ATOM 1677 C CA . ILE A 1 208 ? -8.230 14.574 13.590 1.00 95.38 208 ILE A CA 1
ATOM 1678 C C . ILE A 1 208 ? -7.089 15.547 13.257 1.00 95.38 208 ILE A C 1
ATOM 1680 O O . ILE A 1 208 ? -7.327 16.557 12.587 1.00 95.38 208 ILE A O 1
ATOM 1684 N N . PRO A 1 209 ? -5.845 15.263 13.682 1.00 92.56 209 PRO A N 1
ATOM 1685 C CA . PRO A 1 209 ? -4.715 16.135 13.410 1.00 92.56 209 PRO A CA 1
ATOM 1686 C C . PRO A 1 209 ? -4.464 16.289 11.900 1.00 92.56 209 PRO A C 1
ATOM 1688 O O . PRO A 1 209 ? -4.393 15.275 11.199 1.00 92.56 209 PRO A O 1
ATOM 1691 N N . PRO A 1 210 ? -4.221 17.514 11.388 1.00 89.62 210 PRO A N 1
ATOM 1692 C CA . PRO A 1 210 ? -3.983 17.743 9.960 1.00 89.62 210 PRO A CA 1
ATOM 1693 C C . PRO A 1 210 ? -2.844 16.905 9.369 1.00 89.62 210 PRO A C 1
ATOM 1695 O O . PRO A 1 210 ? -2.920 16.488 8.217 1.00 89.62 210 PRO A O 1
ATOM 1698 N N . HIS A 1 211 ? -1.799 16.616 10.152 1.00 87.81 211 HIS A N 1
ATOM 1699 C CA . HIS A 1 211 ? -0.683 15.793 9.686 1.00 87.81 211 HIS A CA 1
ATOM 1700 C C . HIS A 1 211 ? -1.120 14.358 9.337 1.00 87.81 211 HIS A C 1
ATOM 1702 O O . HIS A 1 211 ? -0.648 13.829 8.337 1.00 87.81 211 HIS A O 1
ATOM 1708 N N . LEU A 1 212 ? -2.062 13.751 10.077 1.00 88.62 212 LEU A N 1
ATOM 1709 C CA . LEU A 1 212 ? -2.599 12.424 9.739 1.00 88.62 212 LEU A CA 1
ATOM 1710 C C . LEU A 1 212 ? -3.426 12.471 8.448 1.00 88.62 212 LEU A C 1
ATOM 1712 O O . LEU A 1 212 ? -3.267 11.605 7.588 1.00 88.62 212 LEU A O 1
ATOM 1716 N N . SER A 1 213 ? -4.253 13.509 8.276 1.00 85.44 213 SER A N 1
ATOM 1717 C CA . SER A 1 213 ? -5.024 13.730 7.042 1.00 85.44 213 SER A CA 1
ATOM 1718 C C . SER A 1 213 ? -4.139 13.948 5.817 1.00 85.44 213 SER A C 1
ATOM 1720 O O . SER A 1 213 ? -4.491 13.511 4.721 1.00 85.44 213 SER A O 1
ATOM 1722 N N . ASN A 1 214 ? -2.989 14.599 5.999 1.00 86.38 214 ASN A N 1
ATOM 1723 C CA . ASN A 1 214 ? -2.018 14.842 4.935 1.00 86.38 214 ASN A CA 1
ATOM 1724 C C . ASN A 1 214 ? -1.162 13.607 4.622 1.00 86.38 214 ASN A C 1
ATOM 1726 O O . ASN A 1 214 ? -0.750 13.442 3.477 1.00 86.38 214 ASN A O 1
ATOM 1730 N N . LEU A 1 215 ? -0.918 12.731 5.606 1.00 87.38 215 LEU A N 1
ATOM 1731 C CA . LEU A 1 215 ? -0.204 11.468 5.395 1.00 87.38 215 LEU A CA 1
ATOM 1732 C C . LEU A 1 215 ? -0.990 10.528 4.481 1.00 87.38 215 LEU A C 1
ATOM 1734 O O . LEU A 1 215 ? -0.425 9.943 3.557 1.00 87.38 215 LEU A O 1
ATOM 1738 N N . SER A 1 216 ? -2.292 10.372 4.728 1.00 89.12 216 SER A N 1
ATOM 1739 C CA . SER A 1 216 ? -3.116 9.482 3.921 1.00 89.12 216 SER A CA 1
ATOM 1740 C C . SER A 1 216 ? -4.575 9.896 3.870 1.00 89.12 216 SER A C 1
ATOM 1742 O O . SER A 1 216 ? -5.259 10.001 4.884 1.00 89.12 216 SER A O 1
ATOM 1744 N N . ARG A 1 217 ? -5.113 9.973 2.650 1.00 88.62 217 ARG A N 1
ATOM 1745 C CA . ARG A 1 217 ? -6.554 10.125 2.426 1.00 88.62 217 ARG A CA 1
ATOM 1746 C C . ARG A 1 217 ? -7.356 8.881 2.832 1.00 88.62 217 ARG A C 1
ATOM 1748 O O . ARG A 1 217 ? -8.567 8.982 3.015 1.00 88.62 217 ARG A O 1
ATOM 1755 N N . SER A 1 218 ? -6.712 7.724 2.997 1.00 90.94 218 SER A N 1
ATOM 1756 C CA . SER A 1 218 ? -7.381 6.480 3.395 1.00 90.94 218 SER A CA 1
ATOM 1757 C C . SER A 1 218 ? -8.022 6.581 4.779 1.00 90.94 218 SER A C 1
ATOM 1759 O O . SER A 1 218 ? -9.001 5.890 5.024 1.00 90.94 218 SER A O 1
ATOM 1761 N N . ILE A 1 219 ? -7.594 7.518 5.636 1.00 92.31 219 ILE A N 1
ATOM 1762 C CA . ILE A 1 219 ? -8.260 7.767 6.923 1.00 92.31 219 ILE A CA 1
ATOM 1763 C C . ILE A 1 219 ? -9.718 8.230 6.776 1.00 92.31 219 ILE A C 1
ATOM 1765 O O . ILE A 1 219 ? -10.508 8.069 7.703 1.00 92.31 219 ILE A O 1
ATOM 1769 N N . MET A 1 220 ? -10.104 8.780 5.616 1.00 92.50 220 MET A N 1
ATOM 1770 C CA . MET A 1 220 ? -11.482 9.209 5.368 1.00 92.50 220 MET A CA 1
ATOM 1771 C C . MET A 1 220 ? -12.488 8.061 5.494 1.00 92.50 220 MET A C 1
ATOM 1773 O O . MET A 1 220 ? -13.631 8.304 5.863 1.00 92.50 220 MET A O 1
ATOM 1777 N N . SER A 1 221 ? -12.090 6.812 5.234 1.00 94.31 221 SER A N 1
ATOM 1778 C CA . SER A 1 221 ? -12.983 5.660 5.411 1.00 94.31 221 SER A CA 1
ATOM 1779 C C . SER A 1 221 ? -13.303 5.362 6.877 1.00 94.31 221 SER A C 1
ATOM 1781 O O . SER A 1 221 ? -14.303 4.709 7.160 1.00 94.31 221 SER A O 1
ATOM 1783 N N . CYS A 1 222 ? -12.471 5.837 7.808 1.00 96.56 222 CYS A N 1
ATOM 1784 C CA . CYS A 1 222 ? -12.627 5.618 9.244 1.00 96.56 222 CYS A CA 1
ATOM 1785 C C . CYS A 1 222 ? -13.586 6.622 9.890 1.00 96.56 222 CYS A C 1
ATOM 1787 O O . CYS A 1 222 ? -14.245 6.292 10.871 1.00 96.56 222 CYS A O 1
ATOM 1789 N N . ILE A 1 223 ? -13.687 7.836 9.340 1.00 96.00 223 ILE A N 1
ATOM 1790 C CA . ILE A 1 223 ? -14.481 8.941 9.901 1.00 96.00 223 ILE A CA 1
ATOM 1791 C C . ILE A 1 223 ? -15.950 8.567 10.181 1.00 96.00 223 ILE A C 1
ATOM 1793 O O . ILE A 1 223 ? -16.417 8.891 11.272 1.00 96.00 223 ILE A O 1
ATOM 1797 N N . PRO A 1 224 ? -16.683 7.853 9.300 1.00 95.62 224 PRO A N 1
ATOM 1798 C CA . PRO A 1 224 ? -18.058 7.455 9.599 1.00 95.62 224 PRO A CA 1
ATOM 1799 C C . PRO A 1 224 ? -18.134 6.532 10.823 1.00 95.62 224 PRO A C 1
ATOM 1801 O O . PRO A 1 224 ? -18.973 6.732 11.694 1.00 95.62 224 PRO A O 1
ATOM 1804 N N . ALA A 1 225 ? -17.212 5.571 10.934 1.00 97.06 225 ALA A N 1
ATOM 1805 C CA . ALA A 1 225 ? -17.155 4.638 12.059 1.00 97.06 225 ALA A CA 1
ATOM 1806 C C . ALA A 1 225 ? -16.698 5.301 13.367 1.00 97.06 225 ALA A C 1
ATOM 1808 O O . ALA A 1 225 ? -17.108 4.874 14.444 1.00 97.06 225 ALA A O 1
ATOM 1809 N N . LEU A 1 226 ? -15.900 6.372 13.301 1.00 97.25 226 LEU A N 1
ATOM 1810 C CA . LEU A 1 226 ? -15.510 7.145 14.484 1.00 97.25 226 LEU A CA 1
ATOM 1811 C C . LEU A 1 226 ? -16.717 7.758 15.198 1.00 97.25 226 LEU A C 1
ATOM 1813 O O . LEU A 1 226 ? -16.691 7.868 16.423 1.00 97.25 226 LEU A O 1
ATOM 1817 N N . LEU A 1 227 ? -17.794 8.077 14.472 1.00 96.81 227 LEU A N 1
ATOM 1818 C CA . LEU A 1 227 ? -19.051 8.531 15.072 1.00 96.81 227 LEU A CA 1
ATOM 1819 C C . LEU A 1 227 ? -19.715 7.442 15.929 1.00 96.81 227 LEU A C 1
ATOM 1821 O O . LEU A 1 227 ? -20.571 7.745 16.746 1.00 96.81 227 LEU A O 1
ATOM 1825 N N . PHE A 1 228 ? -19.321 6.171 15.826 1.00 94.75 228 PHE A N 1
ATOM 1826 C CA . PHE A 1 228 ? -19.788 5.150 16.767 1.00 94.75 228 PHE A CA 1
ATOM 1827 C C . PHE A 1 228 ? -19.273 5.415 18.193 1.00 94.75 228 PHE A C 1
ATOM 1829 O O . PHE A 1 228 ? -20.013 5.274 19.166 1.00 94.75 228 PHE A O 1
ATOM 1836 N N . ILE A 1 229 ? -18.016 5.855 18.304 1.00 94.50 229 ILE A N 1
ATOM 1837 C CA . ILE A 1 229 ? -17.306 6.062 19.573 1.00 94.50 229 ILE A CA 1
ATOM 1838 C C . ILE A 1 229 ? -17.414 7.512 20.055 1.00 94.50 229 ILE A C 1
ATOM 1840 O O . ILE A 1 229 ? -17.537 7.771 21.254 1.00 94.50 229 ILE A O 1
ATOM 1844 N N . HIS A 1 230 ? -17.350 8.462 19.127 1.00 97.06 230 HIS A N 1
ATOM 1845 C CA . HIS A 1 230 ? -17.260 9.884 19.422 1.00 97.06 230 HIS A CA 1
ATOM 1846 C C . HIS A 1 230 ? -18.568 10.593 19.057 1.00 97.06 230 HIS A C 1
ATOM 1848 O O . HIS A 1 230 ? -19.072 10.413 17.949 1.00 97.06 230 HIS A O 1
ATOM 1854 N N . PRO A 1 231 ? -19.119 11.447 19.938 1.00 95.38 231 PRO A N 1
ATOM 1855 C CA . PRO A 1 231 ? -20.309 12.230 19.610 1.00 95.38 231 PRO A CA 1
ATOM 1856 C C . PRO A 1 231 ? -20.044 13.276 18.516 1.00 95.38 231 PRO A C 1
ATOM 1858 O O . PRO A 1 231 ? -20.969 13.650 17.796 1.00 95.38 231 PRO A O 1
ATOM 1861 N N . LYS A 1 232 ? -18.793 13.750 18.396 1.00 97.44 232 LYS A N 1
ATOM 1862 C CA . LYS A 1 232 ? -18.358 14.750 17.413 1.00 97.44 232 LYS A CA 1
ATOM 1863 C C . LYS A 1 232 ? -16.985 14.400 16.854 1.00 97.44 232 LYS A C 1
ATOM 1865 O O . LYS A 1 232 ? -16.085 14.045 17.617 1.00 97.44 232 LYS A O 1
ATOM 1870 N N . VAL A 1 233 ? -16.815 14.559 15.546 1.00 97.88 233 VAL A N 1
ATOM 1871 C CA . VAL A 1 233 ? -15.533 14.399 14.850 1.00 97.88 233 VAL A CA 1
ATOM 1872 C C . VAL A 1 233 ? -15.264 15.653 14.025 1.00 97.88 233 VAL A C 1
ATOM 1874 O O . VAL A 1 233 ? -16.112 16.067 13.236 1.00 97.88 233 VAL A O 1
ATOM 1877 N N . ARG A 1 234 ? -14.085 16.251 14.206 1.00 96.75 234 ARG A N 1
ATOM 1878 C CA . ARG A 1 234 ? -13.601 17.404 13.437 1.00 96.75 234 ARG A CA 1
ATOM 1879 C C . ARG A 1 234 ? -12.390 17.017 12.610 1.00 96.75 234 ARG A C 1
ATOM 1881 O O . ARG A 1 234 ? -11.493 16.337 13.108 1.00 96.75 234 ARG A O 1
ATOM 1888 N N . PHE A 1 235 ? -12.351 17.461 11.363 1.00 94.94 235 PHE A N 1
ATOM 1889 C CA . PHE A 1 235 ? -11.213 17.243 10.479 1.00 94.94 235 PHE A CA 1
ATOM 1890 C C . PHE A 1 235 ? -11.139 18.328 9.411 1.00 94.94 235 PHE A C 1
ATOM 1892 O O . PHE A 1 235 ? -12.144 18.920 9.034 1.00 94.94 235 PHE A O 1
ATOM 1899 N N . TYR A 1 236 ? -9.940 18.542 8.884 1.00 90.00 236 TYR A N 1
ATOM 1900 C CA . TYR A 1 236 ? -9.754 19.315 7.663 1.00 90.00 236 TYR A CA 1
ATOM 1901 C C . TYR A 1 236 ? -9.795 18.376 6.468 1.00 90.00 236 TYR A C 1
ATOM 1903 O O . TYR A 1 236 ? -9.238 17.271 6.520 1.00 90.00 236 TYR A O 1
ATOM 1911 N N . GLN A 1 237 ? -10.438 18.815 5.388 1.00 79.12 237 GLN A N 1
ATOM 1912 C CA . GLN A 1 237 ? -10.428 18.063 4.142 1.00 79.12 237 GLN A CA 1
ATOM 1913 C C . GLN A 1 237 ? -8.973 17.831 3.697 1.00 79.12 237 GLN A C 1
ATOM 1915 O O . GLN A 1 237 ? -8.190 18.784 3.648 1.00 79.12 237 GLN A O 1
ATOM 1920 N N . PRO A 1 238 ? -8.583 16.583 3.366 1.00 72.69 238 PRO A N 1
ATOM 1921 C CA . PRO A 1 238 ? -7.251 16.317 2.840 1.00 72.69 238 PRO A CA 1
ATOM 1922 C C . PRO A 1 238 ? -6.988 17.192 1.612 1.00 72.69 238 PRO A C 1
ATOM 1924 O O . PRO A 1 238 ? -7.811 17.211 0.687 1.00 72.69 238 PRO A O 1
ATOM 1927 N N . LYS A 1 239 ? -5.856 17.908 1.607 1.00 66.25 239 LYS A N 1
ATOM 1928 C CA . LYS A 1 239 ? -5.464 18.779 0.490 1.00 66.25 239 LYS A CA 1
ATOM 1929 C C . LYS A 1 239 ? -5.383 17.985 -0.825 1.00 66.25 239 LYS A C 1
ATOM 1931 O O . LYS A 1 239 ? -5.203 16.765 -0.818 1.00 66.25 239 LYS A O 1
ATOM 1936 N N . GLY A 1 240 ? -5.589 18.694 -1.939 1.00 52.31 240 GLY A N 1
ATOM 1937 C CA . GLY A 1 240 ? -5.807 18.147 -3.283 1.00 52.31 240 GLY A CA 1
ATOM 1938 C C . GLY A 1 240 ? -4.888 16.981 -3.661 1.00 52.31 240 GLY A C 1
ATOM 1939 O O . GLY A 1 240 ? -3.685 17.000 -3.418 1.00 52.31 240 GLY A O 1
ATOM 1940 N N . CYS A 1 241 ? -5.476 15.948 -4.268 1.00 56.34 241 CYS A N 1
ATOM 1941 C CA . CYS A 1 241 ? -4.732 14.851 -4.877 1.00 56.34 241 CYS A CA 1
ATOM 1942 C C . CYS A 1 241 ? -4.330 15.273 -6.294 1.00 56.34 241 CYS A C 1
ATOM 1944 O O . CYS A 1 241 ? -5.164 15.806 -7.018 1.00 56.34 241 CYS A O 1
ATOM 1946 N N . GLN A 1 242 ? -3.092 15.006 -6.716 1.00 60.47 242 GLN A N 1
ATOM 1947 C CA . GLN A 1 242 ? -2.603 15.431 -8.038 1.00 60.47 242 GLN A CA 1
ATOM 1948 C C . GLN A 1 242 ? -3.335 14.772 -9.229 1.00 60.47 242 GLN A C 1
ATOM 1950 O O . GLN A 1 242 ? -3.125 15.173 -10.367 1.00 60.47 242 GLN A O 1
ATOM 1955 N N . ILE A 1 243 ? -4.221 13.807 -8.954 1.00 57.28 243 ILE A N 1
ATOM 1956 C CA . ILE A 1 243 ? -4.988 13.003 -9.919 1.00 57.28 243 ILE A CA 1
ATOM 1957 C C . ILE A 1 243 ? -6.400 13.598 -10.186 1.00 57.28 243 ILE A C 1
ATOM 1959 O O . ILE A 1 243 ? -7.260 12.932 -10.755 1.00 57.28 243 ILE A O 1
ATOM 1963 N N . GLY A 1 244 ? -6.682 14.830 -9.731 1.00 58.97 244 GLY A N 1
ATOM 1964 C CA . GLY A 1 244 ? -7.934 15.568 -9.997 1.00 58.97 244 GLY A CA 1
ATOM 1965 C C . GLY A 1 244 ? -8.741 15.980 -8.753 1.00 58.97 244 GLY A C 1
ATOM 1966 O O . GLY A 1 244 ? -8.376 15.672 -7.611 1.00 58.97 244 GLY A O 1
ATOM 1967 N N . GLU A 1 245 ? -9.865 16.678 -8.971 1.00 62.88 245 GLU A N 1
ATOM 1968 C CA . GLU A 1 245 ? -10.772 17.136 -7.908 1.00 62.88 245 GLU A CA 1
ATOM 1969 C C . GLU A 1 245 ? -11.517 15.962 -7.263 1.00 62.88 245 GLU A C 1
ATOM 1971 O O . GLU A 1 245 ? -12.601 15.547 -7.667 1.00 62.88 245 GLU A O 1
ATOM 1976 N N . ARG A 1 246 ? -10.946 15.409 -6.193 1.00 70.12 246 ARG A N 1
ATOM 1977 C CA . ARG A 1 246 ? -11.618 14.391 -5.377 1.00 70.12 246 ARG A CA 1
ATOM 1978 C C . ARG A 1 246 ? -12.588 15.059 -4.410 1.00 70.12 246 ARG A C 1
ATOM 1980 O O . ARG A 1 246 ? -12.281 15.213 -3.221 1.00 70.12 246 ARG A O 1
ATOM 1987 N N . LYS A 1 247 ? -13.740 15.465 -4.933 1.00 79.56 247 LYS A N 1
ATOM 1988 C CA . LYS A 1 247 ? -14.849 16.044 -4.168 1.00 79.56 247 LYS A CA 1
ATOM 1989 C C . LYS A 1 247 ? -15.349 15.075 -3.093 1.00 79.56 247 LYS A C 1
ATOM 1991 O O . LYS A 1 247 ? -15.281 13.854 -3.259 1.00 79.56 247 LYS A O 1
ATOM 1996 N N . ILE A 1 248 ? -15.789 15.616 -1.957 1.00 87.19 248 ILE A N 1
ATOM 1997 C CA . ILE A 1 248 ? -16.272 14.828 -0.807 1.00 87.19 248 ILE A CA 1
ATOM 1998 C C . ILE A 1 248 ? -17.784 14.959 -0.606 1.00 87.19 248 ILE A C 1
ATOM 2000 O O . ILE A 1 248 ? -18.314 14.391 0.342 1.00 87.19 248 ILE A O 1
ATOM 2004 N N . ASP A 1 249 ? -18.481 15.649 -1.508 1.00 90.38 249 ASP A N 1
ATOM 2005 C CA . ASP A 1 249 ? -19.906 15.960 -1.392 1.00 90.38 249 ASP A CA 1
ATOM 2006 C C . ASP A 1 249 ? -20.762 14.703 -1.266 1.00 90.38 249 ASP A C 1
ATOM 2008 O O . ASP A 1 249 ? -21.479 14.556 -0.283 1.00 90.38 249 ASP A O 1
ATOM 2012 N N . LEU A 1 250 ? -20.619 13.740 -2.187 1.00 92.50 250 LEU A N 1
ATOM 2013 C CA . LEU A 1 250 ? -21.346 12.467 -2.107 1.00 92.50 250 LEU A CA 1
ATOM 2014 C C . LEU A 1 250 ? -21.049 11.730 -0.792 1.00 92.50 250 LEU A C 1
ATOM 2016 O O . LEU A 1 250 ? -21.938 11.146 -0.182 1.00 92.50 250 LEU A O 1
ATOM 2020 N N . TYR A 1 251 ? -19.795 11.767 -0.343 1.00 94.06 251 TYR A N 1
ATOM 2021 C CA . TYR A 1 251 ? -19.380 11.134 0.906 1.00 94.06 251 TYR A CA 1
ATOM 2022 C C . TYR A 1 251 ? -20.077 11.770 2.122 1.00 94.06 251 TYR A C 1
ATOM 2024 O O . TYR A 1 251 ? -20.629 11.048 2.953 1.00 94.06 251 TYR A O 1
ATOM 2032 N N . LEU A 1 252 ? -20.119 13.103 2.199 1.00 95.44 252 LEU A N 1
ATOM 2033 C CA . LEU A 1 252 ? -20.816 13.828 3.264 1.00 95.44 252 LEU A CA 1
ATOM 2034 C C . LEU A 1 252 ? -22.338 13.649 3.176 1.00 95.44 252 LEU A C 1
ATOM 2036 O O . LEU A 1 252 ? -22.981 13.420 4.195 1.00 95.44 252 LEU A O 1
ATOM 2040 N N . GLN A 1 253 ? -22.912 13.671 1.970 1.00 96.06 253 GLN A N 1
ATOM 2041 C CA . GLN A 1 253 ? -24.341 13.435 1.740 1.00 96.06 253 GLN A CA 1
ATOM 2042 C C . GLN A 1 253 ? -24.779 12.057 2.246 1.00 96.06 253 GLN A C 1
ATOM 2044 O O . GLN A 1 253 ? -25.800 11.953 2.927 1.00 96.06 253 GLN A O 1
ATOM 2049 N N . VAL A 1 254 ? -23.993 11.008 1.967 1.00 96.88 254 VAL A N 1
ATOM 2050 C CA . VAL A 1 254 ? -24.252 9.657 2.488 1.00 96.88 254 VAL A CA 1
ATOM 2051 C C . VAL A 1 254 ? -24.238 9.659 4.016 1.00 96.88 254 VAL A C 1
ATOM 2053 O O . VAL A 1 254 ? -25.139 9.085 4.615 1.00 96.88 254 VAL A O 1
ATOM 2056 N N . ILE A 1 255 ? -23.270 10.327 4.652 1.00 96.88 255 ILE A N 1
ATOM 2057 C CA . ILE A 1 255 ? -23.198 10.424 6.119 1.00 96.88 255 ILE A CA 1
ATOM 2058 C C . ILE A 1 255 ? -24.434 11.124 6.698 1.00 96.88 255 ILE A C 1
ATOM 2060 O O . ILE A 1 255 ? -25.080 10.585 7.599 1.00 96.88 255 ILE A O 1
ATOM 2064 N N . CYS A 1 256 ? -24.807 12.285 6.157 1.00 96.50 256 CYS A N 1
ATOM 2065 C CA . CYS A 1 256 ? -25.963 13.050 6.628 1.00 96.50 256 CYS A CA 1
ATOM 2066 C C . CYS A 1 256 ? -27.283 12.280 6.478 1.00 96.50 256 CYS A C 1
ATOM 2068 O O . CYS A 1 256 ? -28.196 12.448 7.285 1.00 96.50 256 CYS A O 1
ATOM 2070 N N . ARG A 1 257 ? -27.387 11.387 5.485 1.00 96.00 257 ARG A N 1
ATOM 2071 C CA . ARG A 1 257 ? -28.587 10.570 5.243 1.00 96.00 257 ARG A CA 1
ATOM 2072 C C . ARG A 1 257 ? -28.900 9.576 6.369 1.00 96.00 257 ARG A C 1
ATOM 2074 O O . ARG A 1 257 ? -30.037 9.116 6.447 1.00 96.00 257 ARG A O 1
ATOM 2081 N N . PHE A 1 258 ? -27.927 9.279 7.231 1.00 96.06 258 PHE A N 1
ATOM 2082 C CA . PHE A 1 258 ? -28.110 8.478 8.445 1.00 96.06 258 PHE A CA 1
ATOM 2083 C C . PHE A 1 258 ? -28.472 9.313 9.683 1.00 96.06 258 PHE A C 1
ATOM 2085 O O . PHE A 1 258 ? -28.559 8.740 10.758 1.00 96.06 258 PHE A O 1
ATOM 2092 N N . GLY A 1 259 ? -28.671 10.633 9.570 1.00 95.06 259 GLY A N 1
ATOM 2093 C CA . GLY A 1 259 ? -29.032 11.500 10.705 1.00 95.06 259 GLY A CA 1
ATOM 2094 C C . GLY A 1 259 ? -27.856 12.246 11.350 1.00 95.06 259 GLY A C 1
ATOM 2095 O O . GLY A 1 259 ? -28.028 12.904 12.376 1.00 95.06 259 GLY A O 1
ATOM 2096 N N . VAL A 1 260 ? -26.667 12.180 10.743 1.00 97.44 260 VAL A N 1
ATOM 2097 C CA . VAL A 1 260 ? -25.492 12.954 11.171 1.00 97.44 260 VAL A CA 1
ATOM 2098 C C . VAL A 1 260 ? -25.648 14.415 10.757 1.00 97.44 260 VAL A C 1
ATOM 2100 O O . VAL A 1 260 ? -25.996 14.721 9.617 1.00 97.44 260 VAL A O 1
ATOM 2103 N N . GLN A 1 261 ? -25.345 15.330 11.672 1.00 97.62 261 GLN A N 1
ATOM 2104 C CA . GLN A 1 261 ? -25.351 16.764 11.414 1.00 97.62 261 GLN A CA 1
ATOM 2105 C C . GLN A 1 261 ? -23.980 17.219 10.910 1.00 97.62 261 GLN A C 1
ATOM 2107 O O . GLN A 1 261 ? -22.951 16.906 11.510 1.00 97.62 261 GLN A O 1
ATOM 2112 N N . LEU A 1 262 ? -23.977 17.979 9.816 1.00 97.12 262 LEU A N 1
ATOM 2113 C CA . LEU A 1 262 ? -22.783 18.544 9.191 1.00 97.12 262 LEU A CA 1
ATOM 2114 C C . LEU A 1 262 ? -22.697 20.043 9.483 1.00 97.12 262 LEU A C 1
ATOM 2116 O O . LEU A 1 262 ? -23.655 20.774 9.236 1.00 97.12 262 LEU A O 1
ATOM 2120 N N . LYS A 1 263 ? -21.529 20.505 9.935 1.00 96.75 263 LYS A N 1
ATOM 2121 C CA . LYS A 1 263 ? -21.172 21.930 9.955 1.00 96.75 263 LYS A CA 1
ATOM 2122 C C . LYS A 1 263 ? -19.873 22.139 9.187 1.00 96.75 263 LYS A C 1
ATOM 2124 O O . LYS A 1 263 ? -18.902 21.409 9.388 1.00 96.75 263 LYS A O 1
ATOM 2129 N N . LEU A 1 264 ? -19.882 23.134 8.309 1.00 94.50 264 LEU A N 1
ATOM 2130 C CA . LEU A 1 264 ? -18.717 23.602 7.567 1.00 94.50 264 LEU A CA 1
ATOM 2131 C C . LEU A 1 264 ? -18.325 24.966 8.130 1.00 94.50 264 LEU A C 1
ATOM 2133 O O . LEU A 1 264 ? -19.194 25.814 8.325 1.00 94.50 264 LEU A O 1
ATOM 2137 N N . TYR A 1 265 ? -17.042 25.144 8.417 1.00 93.00 265 TYR A N 1
ATOM 2138 C CA . TYR A 1 265 ? -16.486 26.389 8.942 1.00 93.00 265 TYR A CA 1
ATOM 2139 C C . TYR A 1 265 ? -15.727 27.139 7.843 1.00 93.00 265 TYR A C 1
ATOM 2141 O O . TYR A 1 265 ? -15.231 26.523 6.896 1.00 93.00 265 TYR A O 1
ATOM 2149 N N . ASP A 1 266 ? -15.602 28.459 7.993 1.00 90.38 266 ASP A N 1
ATOM 2150 C CA . ASP A 1 266 ? -14.953 29.340 7.007 1.00 90.38 266 ASP A CA 1
ATOM 2151 C C . ASP A 1 266 ? -13.469 29.003 6.777 1.00 90.38 266 ASP A C 1
ATOM 2153 O O . ASP A 1 266 ? -12.924 29.251 5.703 1.00 90.38 266 ASP A O 1
ATOM 2157 N N . ASP A 1 267 ? -12.812 28.392 7.766 1.00 89.38 267 ASP A N 1
ATOM 2158 C CA . ASP A 1 267 ? -11.422 27.927 7.691 1.00 89.38 267 ASP A CA 1
ATOM 2159 C C . ASP A 1 267 ? -11.259 26.566 6.978 1.00 89.38 267 ASP A C 1
ATOM 2161 O O . ASP A 1 267 ? -10.152 26.025 6.895 1.00 89.38 267 ASP A O 1
ATOM 2165 N N . GLY A 1 268 ? -12.351 26.000 6.455 1.00 87.88 268 GLY A N 1
ATOM 2166 C CA . GLY A 1 268 ? -12.373 24.706 5.774 1.00 87.88 268 GLY A CA 1
ATOM 2167 C C . GLY A 1 268 ? -12.427 23.498 6.713 1.00 87.88 268 GLY A C 1
ATOM 2168 O O . GLY A 1 268 ? -12.281 22.359 6.251 1.00 87.88 268 GLY A O 1
ATOM 2169 N N . MET A 1 269 ? -12.626 23.703 8.019 1.00 92.44 269 MET A N 1
ATOM 2170 C CA . MET A 1 269 ? -12.888 22.611 8.952 1.00 92.44 269 MET A CA 1
ATOM 2171 C C . MET A 1 269 ? -14.279 22.009 8.708 1.00 92.44 269 MET A C 1
ATOM 2173 O O . MET A 1 269 ? -15.276 22.709 8.525 1.00 92.44 269 MET A O 1
ATOM 2177 N N . VAL A 1 270 ? -14.348 20.681 8.759 1.00 95.38 270 VAL A N 1
ATOM 2178 C CA . VAL A 1 270 ? -15.587 19.903 8.726 1.00 95.38 270 VAL A CA 1
ATOM 2179 C C . VAL A 1 270 ? -15.851 19.352 10.123 1.00 95.38 270 VAL A C 1
ATOM 2181 O O . VAL A 1 270 ? -14.997 18.673 10.697 1.00 95.38 270 VAL A O 1
ATOM 2184 N N . GLU A 1 271 ? -17.039 19.607 10.666 1.00 97.12 271 GLU A N 1
ATOM 2185 C CA . GLU A 1 271 ? -17.548 18.966 11.882 1.00 97.12 271 GLU A CA 1
ATOM 2186 C C . GLU A 1 271 ? -18.715 18.044 11.534 1.00 97.12 271 GLU A C 1
ATOM 2188 O O . GLU A 1 271 ? -19.681 18.449 10.885 1.00 97.12 271 GLU A O 1
ATOM 2193 N N . LEU A 1 272 ? -18.625 16.806 12.014 1.00 97.88 272 LEU A N 1
ATOM 2194 C CA . LEU A 1 272 ? -19.702 15.829 11.992 1.00 97.88 272 LEU A CA 1
ATOM 2195 C C . LEU A 1 272 ? -20.155 15.568 13.426 1.00 97.88 272 LEU A C 1
ATOM 2197 O O . LEU A 1 272 ? -19.357 15.156 14.271 1.00 97.88 272 LEU A O 1
ATOM 2201 N N . GLU A 1 273 ? -21.434 15.789 13.694 1.00 97.62 273 GLU A N 1
ATOM 2202 C CA . GLU A 1 273 ? -22.079 15.532 14.979 1.00 97.62 273 GLU A CA 1
ATOM 2203 C C . GLU A 1 273 ? -23.068 14.377 14.814 1.00 97.62 273 GLU A C 1
ATOM 2205 O O . GLU A 1 273 ? -23.965 14.429 13.976 1.00 97.62 273 GLU A O 1
ATOM 2210 N N . ARG A 1 274 ? -22.875 13.303 15.589 1.00 94.62 274 ARG A N 1
ATOM 2211 C CA . ARG A 1 274 ? -23.500 11.988 15.359 1.00 94.62 274 ARG A CA 1
ATOM 2212 C C . ARG A 1 274 ? -25.021 12.021 15.192 1.00 94.62 274 ARG A C 1
ATOM 2214 O O . ARG A 1 274 ? -25.541 11.231 14.414 1.00 94.62 274 ARG A O 1
ATOM 2221 N N . GLY A 1 275 ? -25.716 12.887 15.931 1.00 89.25 275 GLY A N 1
ATOM 2222 C CA . GLY A 1 275 ? -27.179 12.906 15.964 1.00 89.25 275 GLY A CA 1
ATOM 2223 C C . GLY A 1 275 ? -27.781 11.574 16.435 1.00 89.25 275 GLY A C 1
ATOM 2224 O O . GLY A 1 275 ? -27.158 10.831 17.204 1.00 89.25 275 GLY A O 1
ATOM 2225 N N . VAL A 1 276 ? -29.000 11.284 15.973 1.00 91.56 276 VAL A N 1
ATOM 2226 C CA . VAL A 1 276 ? -29.657 9.977 16.121 1.00 91.56 276 VAL A CA 1
ATOM 2227 C C . VAL A 1 276 ? -29.457 9.220 14.818 1.00 91.56 276 VAL A C 1
ATOM 2229 O O . VAL A 1 276 ? -29.950 9.645 13.778 1.00 91.56 276 VAL A O 1
ATOM 2232 N N . LEU A 1 277 ? -28.706 8.120 14.877 1.00 93.25 277 LEU A N 1
ATOM 2233 C CA . LEU A 1 277 ? -28.436 7.315 13.694 1.00 93.25 277 LEU A CA 1
ATOM 2234 C C . LEU A 1 277 ? -29.600 6.365 13.409 1.00 93.25 277 LEU A C 1
ATOM 2236 O O . LEU A 1 277 ? -29.940 5.540 14.260 1.00 93.25 277 LEU A O 1
ATOM 2240 N N . GLU A 1 278 ? -30.160 6.435 12.203 1.00 94.19 278 GLU A N 1
ATOM 2241 C CA . GLU A 1 278 ? -31.325 5.637 11.805 1.00 94.19 278 GLU A CA 1
ATOM 2242 C C . GLU A 1 278 ? -31.053 4.772 10.562 1.00 94.19 278 GLU A C 1
ATOM 2244 O O . GLU A 1 278 ? -30.290 5.171 9.675 1.00 94.19 278 GLU A O 1
ATOM 2249 N N . PRO A 1 279 ? -31.659 3.571 10.468 1.00 95.31 279 PRO A N 1
ATOM 2250 C CA . PRO A 1 279 ? -31.664 2.805 9.226 1.00 95.31 279 PRO A CA 1
ATOM 2251 C C . PRO A 1 279 ? -32.361 3.601 8.115 1.00 95.31 279 PRO A C 1
ATOM 2253 O O . PRO A 1 279 ? -33.356 4.280 8.356 1.00 95.31 279 PRO A O 1
ATOM 2256 N N . THR A 1 280 ? -31.849 3.524 6.888 1.00 96.00 280 THR A N 1
ATOM 2257 C CA . THR A 1 280 ? -32.275 4.425 5.805 1.00 96.00 280 THR A CA 1
ATOM 2258 C C . THR A 1 280 ? -32.202 3.765 4.427 1.00 96.00 280 THR A C 1
ATOM 2260 O O . THR A 1 280 ? -31.649 2.675 4.264 1.00 96.00 280 THR A O 1
ATOM 2263 N N . ALA A 1 281 ? -32.775 4.430 3.425 1.00 96.62 281 ALA A N 1
ATOM 2264 C CA . ALA A 1 281 ? -32.665 4.065 2.017 1.00 96.62 281 ALA A CA 1
ATOM 2265 C C . ALA A 1 281 ? -31.783 5.080 1.277 1.00 96.62 281 ALA A C 1
ATOM 2267 O O . ALA A 1 281 ? -32.000 6.299 1.363 1.00 96.62 281 ALA A O 1
ATOM 2268 N N . ILE A 1 282 ? -30.787 4.572 0.551 1.00 96.12 282 ILE A N 1
ATOM 2269 C CA . ILE A 1 282 ? -29.770 5.364 -0.144 1.00 96.12 282 ILE A CA 1
ATOM 2270 C C . ILE A 1 282 ? -29.654 4.883 -1.579 1.00 96.12 282 ILE A C 1
ATOM 2272 O O . ILE A 1 282 ? -29.438 3.702 -1.825 1.00 96.12 282 ILE A O 1
ATOM 2276 N N . LYS A 1 283 ? -29.718 5.825 -2.518 1.00 97.31 283 LYS A N 1
ATOM 2277 C CA . LYS A 1 283 ? -29.395 5.592 -3.922 1.00 97.31 283 LYS A CA 1
ATOM 2278 C C . LYS A 1 283 ? -28.130 6.346 -4.279 1.00 97.31 283 LYS A C 1
ATOM 2280 O O . LYS A 1 283 ? -28.104 7.574 -4.201 1.00 97.31 283 LYS A O 1
ATOM 2285 N N . LEU A 1 284 ? -27.083 5.619 -4.658 1.00 97.38 284 LEU A N 1
ATOM 2286 C CA . LEU A 1 284 ? -25.847 6.241 -5.118 1.00 97.38 284 LEU A CA 1
ATOM 2287 C C . LEU A 1 284 ? -25.990 6.653 -6.596 1.00 97.38 284 LEU A C 1
ATOM 2289 O O . LEU A 1 284 ? -26.462 5.854 -7.409 1.00 97.38 284 LEU A O 1
ATOM 2293 N N . PRO A 1 285 ? -25.582 7.880 -6.975 1.00 95.94 285 PRO A N 1
ATOM 2294 C CA . PRO A 1 285 ? -25.728 8.370 -8.352 1.00 95.94 285 PRO A CA 1
ATOM 2295 C C . PRO A 1 285 ? -24.871 7.585 -9.356 1.00 95.94 285 PRO A C 1
ATOM 2297 O O . PRO A 1 285 ? -25.223 7.464 -10.522 1.00 95.94 285 PRO A O 1
ATOM 2300 N N . PHE A 1 286 ? -23.770 7.014 -8.883 1.00 94.62 286 PHE A N 1
ATOM 2301 C CA . PHE A 1 286 ? -22.879 6.103 -9.594 1.00 94.62 286 PHE A CA 1
ATOM 2302 C C . PHE A 1 286 ? -22.295 5.124 -8.560 1.00 94.62 286 PHE A C 1
ATOM 2304 O O . PHE A 1 286 ? -22.332 5.441 -7.362 1.00 94.62 286 PHE A O 1
ATOM 2311 N N . PRO A 1 287 ? -21.739 3.967 -8.968 1.00 95.38 287 PRO A N 1
ATOM 2312 C CA . PRO A 1 287 ? -21.201 2.959 -8.051 1.00 95.38 287 PRO A CA 1
ATOM 2313 C C . PRO A 1 287 ? -19.874 3.399 -7.409 1.00 95.38 287 PRO A C 1
ATOM 2315 O O . PRO A 1 287 ? -18.791 2.864 -7.652 1.00 95.38 287 PRO A O 1
ATOM 2318 N N . SER A 1 288 ? -19.973 4.409 -6.547 1.00 95.12 288 SER A N 1
ATOM 2319 C CA . SER A 1 288 ? -18.871 5.050 -5.841 1.00 95.12 288 SER A CA 1
ATOM 2320 C C . SER A 1 288 ? -18.227 4.088 -4.854 1.00 95.12 288 SER A C 1
ATOM 2322 O O . SER A 1 288 ? -18.880 3.630 -3.915 1.00 95.12 288 SER A O 1
ATOM 2324 N N . PHE A 1 289 ? -16.926 3.835 -5.005 1.00 94.88 289 PHE A N 1
ATOM 2325 C CA . PHE A 1 289 ? -16.166 2.978 -4.091 1.00 94.88 289 PHE A CA 1
ATOM 2326 C C . PHE A 1 289 ? -16.224 3.485 -2.640 1.00 94.88 289 PHE A C 1
ATOM 2328 O O . PHE A 1 289 ? -16.540 2.743 -1.711 1.00 94.88 289 PHE A O 1
ATOM 2335 N N . THR A 1 290 ? -15.973 4.782 -2.434 1.00 94.06 290 THR A N 1
ATOM 2336 C CA . THR A 1 290 ? -16.040 5.403 -1.103 1.00 94.06 290 THR A CA 1
ATOM 2337 C C . THR A 1 290 ? -17.481 5.483 -0.604 1.00 94.06 290 THR A C 1
ATOM 2339 O O . THR A 1 290 ? -17.744 5.018 0.502 1.00 94.06 290 THR A O 1
ATOM 2342 N N . GLY A 1 291 ? -18.420 5.982 -1.420 1.00 96.06 291 GLY A N 1
ATOM 2343 C CA . GLY A 1 291 ? -19.827 6.121 -1.023 1.00 96.06 291 GLY A CA 1
ATOM 2344 C C . GLY A 1 291 ? -20.465 4.796 -0.596 1.00 96.06 291 GLY A C 1
ATOM 2345 O O . GLY A 1 291 ? -21.127 4.741 0.437 1.00 96.06 291 GLY A O 1
ATOM 2346 N N . SER A 1 292 ? -20.177 3.712 -1.325 1.00 97.81 292 SER A N 1
ATOM 2347 C CA . SER A 1 292 ? -20.663 2.362 -1.001 1.00 97.81 292 SER A CA 1
ATOM 2348 C C . SER A 1 292 ? -20.139 1.886 0.346 1.00 97.81 292 SER A C 1
ATOM 2350 O O . SER A 1 292 ? -20.925 1.517 1.214 1.00 97.81 292 SER A O 1
ATOM 2352 N N . SER A 1 293 ? -18.819 1.958 0.562 1.00 97.88 293 SER A N 1
ATOM 2353 C CA . SER A 1 293 ? -18.232 1.552 1.842 1.00 97.88 293 SER A CA 1
ATOM 2354 C C . SER A 1 293 ? -18.763 2.372 3.019 1.00 97.88 293 SER A C 1
ATOM 2356 O O . SER A 1 293 ? -19.072 1.807 4.063 1.00 97.88 293 SER A O 1
ATOM 2358 N N . THR A 1 294 ? -18.944 3.683 2.843 1.00 97.50 294 THR A N 1
ATOM 2359 C CA . THR A 1 294 ? -19.493 4.573 3.871 1.00 97.50 294 THR A CA 1
ATOM 2360 C C . THR A 1 294 ? -20.925 4.189 4.233 1.00 97.50 294 THR A C 1
ATOM 2362 O O . THR A 1 294 ? -21.227 4.046 5.416 1.00 97.50 294 THR A O 1
ATOM 2365 N N . ALA A 1 295 ? -21.791 3.963 3.241 1.00 97.69 295 ALA A N 1
ATOM 2366 C CA . ALA A 1 295 ? -23.176 3.554 3.472 1.00 97.69 295 ALA A CA 1
ATOM 2367 C C . ALA A 1 295 ? -23.270 2.181 4.164 1.00 97.69 295 ALA A C 1
ATOM 2369 O O . ALA A 1 295 ? -24.077 1.993 5.078 1.00 97.69 295 ALA A O 1
ATOM 2370 N N . ILE A 1 296 ? -22.416 1.234 3.765 1.00 98.12 296 ILE A N 1
ATOM 2371 C CA . ILE A 1 296 ? -22.345 -0.111 4.351 1.00 98.12 296 ILE A CA 1
ATOM 2372 C C . ILE A 1 296 ? -21.887 -0.048 5.819 1.00 98.12 296 ILE A C 1
ATOM 2374 O O . ILE A 1 296 ? -22.530 -0.646 6.683 1.00 98.12 296 ILE A O 1
ATOM 2378 N N . ILE A 1 297 ? -20.831 0.715 6.122 1.00 97.88 297 ILE A N 1
ATOM 2379 C CA . ILE A 1 297 ? -20.313 0.897 7.490 1.00 97.88 297 ILE A CA 1
ATOM 2380 C C . ILE A 1 297 ? -21.346 1.594 8.387 1.00 97.88 297 ILE A C 1
ATOM 2382 O O . ILE A 1 297 ? -21.608 1.135 9.494 1.00 97.88 297 ILE A O 1
ATOM 2386 N N . LEU A 1 298 ? -21.983 2.674 7.924 1.00 97.38 298 LEU A N 1
ATOM 2387 C CA . LEU A 1 298 ? -23.010 3.367 8.716 1.00 97.38 298 LEU A CA 1
ATOM 2388 C C . LEU A 1 298 ? -24.218 2.467 8.991 1.00 97.38 298 LEU A C 1
ATOM 2390 O O . LEU A 1 298 ? -24.744 2.447 10.102 1.00 97.38 298 LEU A O 1
ATOM 2394 N N . THR A 1 299 ? -24.608 1.640 8.021 1.00 96.81 299 THR A N 1
ATOM 2395 C CA . THR A 1 299 ? -25.659 0.639 8.231 1.00 96.81 299 THR A CA 1
ATOM 2396 C C . THR A 1 299 ? -25.273 -0.385 9.297 1.00 96.81 299 THR A C 1
ATOM 2398 O O . THR A 1 299 ? -26.116 -0.812 10.089 1.00 96.81 299 THR A O 1
ATOM 2401 N N . SER A 1 300 ? -23.994 -0.758 9.373 1.00 96.19 300 SER A N 1
ATOM 2402 C CA . SER A 1 300 ? -23.523 -1.672 10.411 1.00 96.19 300 SER A CA 1
ATOM 2403 C C . SER A 1 300 ? -23.535 -1.054 11.810 1.00 96.19 300 SER A C 1
ATOM 2405 O O . SER A 1 300 ? -23.408 -1.798 12.775 1.00 96.19 300 SER A O 1
ATOM 2407 N N . MET A 1 301 ? -23.718 0.265 11.945 1.00 95.12 301 MET A N 1
ATOM 2408 C CA . MET A 1 301 ? -23.797 0.985 13.226 1.00 95.12 301 MET A CA 1
ATOM 2409 C C . MET A 1 301 ? -25.225 1.121 13.773 1.00 95.12 301 MET A C 1
ATOM 2411 O O . MET A 1 301 ? -25.389 1.419 14.954 1.00 95.12 301 MET A O 1
ATOM 2415 N N . VAL A 1 302 ? -26.255 0.887 12.952 1.00 93.50 302 VAL A N 1
ATOM 2416 C CA . VAL A 1 302 ? -27.667 1.089 13.323 1.00 93.50 302 VAL A CA 1
ATOM 2417 C C . VAL A 1 302 ? -28.440 -0.222 13.338 1.00 93.50 302 VAL A C 1
ATOM 2419 O O . VAL A 1 302 ? -28.242 -1.086 12.487 1.00 93.50 302 VAL A O 1
ATOM 2422 N N . LYS A 1 303 ? -29.349 -0.390 14.305 1.00 94.00 303 LYS A N 1
ATOM 2423 C CA . LYS A 1 303 ? -30.269 -1.535 14.341 1.00 94.00 303 LYS A CA 1
ATOM 2424 C C . LYS A 1 303 ? -31.435 -1.269 13.390 1.00 94.00 303 LYS A C 1
ATOM 2426 O O . LYS A 1 303 ? -32.085 -0.236 13.495 1.00 94.00 303 LYS A O 1
ATOM 2431 N N . GLY A 1 304 ? -31.744 -2.223 12.517 1.00 95.50 304 GLY A N 1
ATOM 2432 C CA . GLY A 1 304 ? -32.837 -2.090 11.552 1.00 95.50 304 GLY A CA 1
ATOM 2433 C C . GLY A 1 304 ? -32.471 -2.612 10.171 1.00 95.50 304 GLY A C 1
ATOM 2434 O O . GLY A 1 304 ? -31.534 -3.400 10.030 1.00 95.50 304 GLY A O 1
ATOM 2435 N N . ASN A 1 305 ? -33.243 -2.190 9.172 1.00 96.38 305 ASN A N 1
ATOM 2436 C CA . ASN A 1 305 ? -33.070 -2.592 7.782 1.00 96.38 305 ASN A CA 1
ATOM 2437 C C . ASN A 1 305 ? -32.739 -1.351 6.953 1.00 96.38 305 ASN A C 1
ATOM 2439 O O . ASN A 1 305 ? -33.571 -0.449 6.878 1.00 96.38 305 ASN A O 1
ATOM 2443 N N . SER A 1 306 ? -31.577 -1.331 6.309 1.00 97.25 306 SER A N 1
ATOM 2444 C CA . SER A 1 306 ? -31.240 -0.289 5.335 1.00 97.25 306 SER A CA 1
ATOM 2445 C C . SER A 1 306 ? -31.197 -0.871 3.932 1.00 97.25 306 SER A C 1
ATOM 2447 O O . SER A 1 306 ? -30.845 -2.040 3.741 1.00 97.25 306 SER A O 1
ATOM 2449 N N . TYR A 1 307 ? -31.525 -0.035 2.956 1.00 97.56 307 TYR A N 1
ATOM 2450 C CA . TYR A 1 307 ? -31.478 -0.367 1.539 1.00 97.56 307 TYR A CA 1
ATOM 2451 C C . TYR A 1 307 ? -30.475 0.535 0.830 1.00 97.56 307 TYR A C 1
ATOM 2453 O O . TYR A 1 307 ? -30.507 1.754 1.004 1.00 97.56 307 TYR A O 1
ATOM 2461 N N . ILE A 1 308 ? -29.568 -0.057 0.059 1.00 97.94 308 ILE A N 1
ATOM 2462 C CA . ILE A 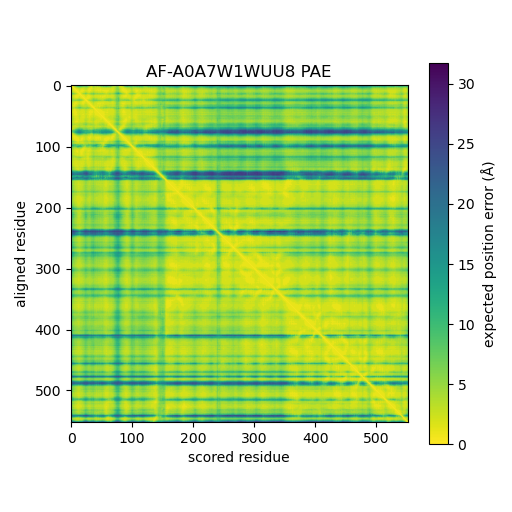1 308 ? -28.534 0.682 -0.663 1.00 97.94 308 ILE A CA 1
ATOM 2463 C C . ILE A 1 308 ? -28.576 0.250 -2.127 1.00 97.94 308 ILE A C 1
ATOM 2465 O O . ILE A 1 308 ? -28.314 -0.911 -2.446 1.00 97.94 308 ILE A O 1
ATOM 2469 N N . GLU A 1 309 ? -28.910 1.188 -3.009 1.00 98.12 309 GLU A N 1
ATOM 2470 C CA . GLU A 1 309 ? -28.918 0.998 -4.457 1.00 98.12 309 GLU A CA 1
ATOM 2471 C C . GLU A 1 309 ? -27.614 1.471 -5.094 1.00 98.12 309 GLU A C 1
ATOM 2473 O O . GLU A 1 309 ? -27.037 2.490 -4.694 1.00 98.12 309 GLU A O 1
ATOM 2478 N N . ASN A 1 310 ? -27.235 0.775 -6.166 1.00 97.31 310 ASN A N 1
ATOM 2479 C CA . ASN A 1 310 ? -26.116 1.114 -7.034 1.00 97.31 310 ASN A CA 1
ATOM 2480 C C . ASN A 1 310 ? -24.764 1.143 -6.302 1.00 97.31 310 ASN A C 1
ATOM 2482 O O . ASN A 1 310 ? -23.977 2.077 -6.453 1.00 97.31 310 ASN A O 1
ATOM 2486 N N . ILE A 1 311 ? -24.486 0.125 -5.484 1.00 98.19 311 ILE A N 1
ATOM 2487 C CA . ILE A 1 311 ? -23.180 -0.009 -4.841 1.00 98.19 311 ILE A CA 1
ATOM 2488 C C . ILE A 1 311 ? -22.076 -0.343 -5.854 1.00 98.19 311 ILE A C 1
ATOM 2490 O O . ILE A 1 311 ? -22.277 -0.954 -6.909 1.00 98.19 311 ILE A O 1
ATOM 2494 N N . SER A 1 312 ? -20.860 0.036 -5.486 1.00 97.31 312 SER A N 1
ATOM 2495 C CA . SER A 1 312 ? -19.634 -0.513 -6.042 1.00 97.31 312 SER A CA 1
ATOM 2496 C C . SER A 1 312 ? -19.525 -1.990 -5.671 1.00 97.31 312 SER A C 1
ATOM 2498 O O . SER A 1 312 ? -19.716 -2.355 -4.515 1.00 97.31 312 SER A O 1
ATOM 2500 N N . ILE A 1 313 ? -19.201 -2.819 -6.660 1.00 97.06 313 ILE A N 1
ATOM 2501 C CA . ILE A 1 313 ? -18.968 -4.263 -6.505 1.00 97.06 313 ILE A CA 1
ATOM 2502 C C . ILE A 1 313 ? -17.492 -4.612 -6.700 1.00 97.06 313 ILE A C 1
ATOM 2504 O O . ILE A 1 313 ? -17.156 -5.738 -7.050 1.00 97.06 313 ILE A O 1
ATOM 2508 N N . GLU A 1 314 ? -16.606 -3.631 -6.504 1.00 97.38 314 GLU A N 1
ATOM 2509 C CA . GLU A 1 314 ? -15.170 -3.892 -6.433 1.00 97.38 314 GLU A CA 1
ATOM 2510 C C . GLU A 1 314 ? -14.904 -5.009 -5.408 1.00 97.38 314 GLU A C 1
ATOM 2512 O O . GLU A 1 314 ? -15.572 -5.028 -4.362 1.00 97.38 314 GLU A O 1
ATOM 2517 N N . PRO A 1 315 ? -13.933 -5.906 -5.654 1.00 96.69 315 PRO A N 1
ATOM 2518 C CA . PRO A 1 315 ? -13.644 -7.030 -4.763 1.00 96.69 315 PRO A CA 1
ATOM 2519 C C . PRO A 1 315 ? -13.501 -6.626 -3.293 1.00 96.69 315 PRO A C 1
ATOM 2521 O O . PRO A 1 315 ? -13.984 -7.322 -2.407 1.00 96.69 315 PRO A O 1
ATOM 2524 N N . GLU A 1 316 ? -12.929 -5.453 -3.019 1.00 97.81 316 GLU A N 1
ATOM 2525 C CA . GLU A 1 316 ? -12.739 -4.941 -1.661 1.00 97.81 316 GLU A CA 1
ATOM 2526 C C . GLU A 1 316 ? -14.050 -4.515 -0.961 1.00 97.81 316 GLU A C 1
ATOM 2528 O O . GLU A 1 316 ? -14.125 -4.526 0.269 1.00 97.81 316 GLU A O 1
ATOM 2533 N N . ILE A 1 317 ? -15.096 -4.145 -1.713 1.00 98.19 317 ILE A N 1
ATOM 2534 C CA . ILE A 1 317 ? -16.440 -3.891 -1.157 1.00 98.19 317 ILE A CA 1
ATOM 2535 C C . ILE A 1 317 ? -17.157 -5.208 -0.875 1.00 98.19 317 ILE A C 1
ATOM 2537 O O . ILE A 1 317 ? -17.816 -5.338 0.159 1.00 98.19 317 ILE A O 1
ATOM 2541 N N . ILE A 1 318 ? -17.004 -6.193 -1.760 1.00 97.75 318 ILE A N 1
ATOM 2542 C CA . ILE A 1 318 ? -17.536 -7.539 -1.533 1.00 97.75 318 ILE A CA 1
ATOM 2543 C C . ILE A 1 318 ? -16.885 -8.157 -0.292 1.00 97.75 318 ILE A C 1
ATOM 2545 O O . ILE A 1 318 ? -17.593 -8.666 0.574 1.00 97.75 318 ILE A O 1
ATOM 2549 N N . GLU A 1 319 ? -15.572 -7.994 -0.129 1.00 98.19 319 GLU A N 1
ATOM 2550 C CA . GLU A 1 319 ? -14.838 -8.450 1.053 1.00 98.19 319 GLU A CA 1
ATOM 2551 C C . GLU A 1 319 ? -15.354 -7.797 2.348 1.00 98.19 319 GLU A C 1
ATOM 2553 O O . GLU A 1 319 ? -15.565 -8.473 3.356 1.00 98.19 319 GLU A O 1
ATOM 2558 N N . LEU A 1 320 ? -15.639 -6.488 2.327 1.00 98.56 320 LEU A N 1
ATOM 2559 C CA . LEU A 1 320 ? -16.274 -5.798 3.455 1.00 98.56 320 LEU A CA 1
ATOM 2560 C C . LEU A 1 320 ? -17.637 -6.422 3.810 1.00 98.56 320 LEU A C 1
ATOM 2562 O O . LEU A 1 320 ? -17.940 -6.631 4.989 1.00 98.56 320 LEU A O 1
ATOM 2566 N N . ILE A 1 321 ? -18.459 -6.732 2.805 1.00 98.38 321 ILE A N 1
ATOM 2567 C CA . ILE A 1 321 ? -19.768 -7.370 3.002 1.00 98.38 321 ILE A CA 1
ATOM 2568 C C . ILE A 1 321 ? -19.610 -8.780 3.587 1.00 98.38 321 ILE A C 1
ATOM 2570 O O . ILE A 1 321 ? -20.364 -9.151 4.489 1.00 98.38 321 ILE A O 1
ATOM 2574 N N . GLU A 1 322 ? -18.634 -9.559 3.123 1.00 97.94 322 GLU A N 1
ATOM 2575 C CA . GLU A 1 322 ? -18.323 -10.888 3.664 1.00 97.94 322 GLU A CA 1
ATOM 2576 C C . GLU A 1 322 ? -17.941 -10.823 5.146 1.00 97.94 322 GLU A C 1
ATOM 2578 O O . GLU A 1 322 ? -18.490 -11.574 5.959 1.00 97.94 322 GLU A O 1
ATOM 2583 N N . VAL A 1 323 ? -17.080 -9.874 5.527 1.00 98.31 323 VAL A N 1
ATOM 2584 C CA . VAL A 1 323 ? -16.711 -9.651 6.934 1.00 98.31 323 VAL A CA 1
ATOM 2585 C C . VAL A 1 323 ? -17.938 -9.298 7.774 1.00 98.31 323 VAL A C 1
ATOM 2587 O O . VAL A 1 323 ? -18.135 -9.870 8.847 1.00 98.31 323 VAL A O 1
ATOM 2590 N N . LEU A 1 324 ? -18.803 -8.403 7.292 1.00 98.19 324 LEU A N 1
ATOM 2591 C CA . LEU A 1 324 ? -20.028 -8.022 8.002 1.00 98.19 324 LEU A CA 1
ATOM 2592 C C . LEU A 1 324 ? -21.018 -9.185 8.148 1.00 98.19 324 LEU A C 1
ATOM 2594 O O . LEU A 1 324 ? -21.633 -9.335 9.208 1.00 98.19 324 LEU A O 1
ATOM 2598 N N . ARG A 1 325 ? -21.145 -10.047 7.133 1.00 97.88 325 ARG A N 1
ATOM 2599 C CA . ARG A 1 325 ? -21.948 -11.277 7.226 1.00 97.88 325 ARG A CA 1
ATOM 2600 C C . ARG A 1 325 ? -21.433 -12.195 8.331 1.00 97.88 325 ARG A C 1
ATOM 2602 O O . ARG A 1 325 ? -22.219 -12.666 9.155 1.00 97.88 325 ARG A O 1
ATOM 2609 N N . LEU A 1 326 ? -20.117 -12.399 8.404 1.00 97.69 326 LEU A N 1
ATOM 2610 C CA . LEU A 1 326 ? -19.495 -13.190 9.471 1.00 97.69 326 LEU A CA 1
ATOM 2611 C C . LEU A 1 326 ? -19.675 -12.550 10.848 1.00 97.69 326 LEU A C 1
ATOM 2613 O O . LEU A 1 326 ? -19.915 -13.262 11.823 1.00 97.69 326 LEU A O 1
ATOM 2617 N N . LEU A 1 327 ? -19.644 -11.219 10.923 1.00 97.38 327 LEU A N 1
ATOM 2618 C CA . LEU A 1 327 ? -19.956 -10.464 12.136 1.00 97.38 327 LEU A CA 1
ATOM 2619 C C . LEU A 1 327 ? -21.440 -10.547 12.528 1.00 97.38 327 LEU A C 1
ATOM 2621 O O . LEU A 1 327 ? -21.786 -10.108 13.619 1.00 97.38 327 LEU A O 1
ATOM 2625 N N . GLY A 1 328 ? -22.307 -11.158 11.716 1.00 95.81 328 GLY A N 1
ATOM 2626 C CA . GLY A 1 328 ? -23.695 -11.464 12.066 1.00 95.81 328 GLY A CA 1
ATOM 2627 C C . GLY A 1 328 ? -24.744 -10.560 11.420 1.00 95.81 328 GLY A C 1
ATOM 2628 O O . GLY A 1 328 ? -25.898 -10.582 11.856 1.00 95.81 328 GLY A O 1
ATOM 2629 N N . LEU A 1 329 ? -24.377 -9.770 10.409 1.00 96.81 329 LEU A N 1
ATOM 2630 C CA . LEU A 1 329 ? -25.337 -9.005 9.612 1.00 96.81 329 LEU A CA 1
ATOM 2631 C C . LEU A 1 329 ? -25.943 -9.894 8.520 1.00 96.81 329 LEU A C 1
ATOM 2633 O O . LEU A 1 329 ? -25.244 -10.671 7.875 1.00 96.81 329 LEU A O 1
ATOM 2637 N N . ASP A 1 330 ? -27.246 -9.755 8.281 1.00 97.12 330 ASP A N 1
ATOM 2638 C CA . ASP A 1 330 ? -27.910 -10.386 7.136 1.00 97.12 330 ASP A CA 1
ATOM 2639 C C . ASP A 1 330 ? -27.850 -9.417 5.950 1.00 97.12 330 ASP A C 1
ATOM 2641 O O . ASP A 1 330 ? -28.496 -8.369 5.968 1.00 97.12 330 ASP A O 1
ATOM 2645 N N . VAL A 1 331 ? -27.031 -9.745 4.946 1.00 97.31 331 VAL A N 1
ATOM 2646 C CA . VAL A 1 331 ? -26.853 -8.936 3.732 1.00 97.31 331 VAL A CA 1
ATOM 2647 C C . VAL A 1 331 ? -27.341 -9.722 2.524 1.00 97.31 331 VAL A C 1
ATOM 2649 O O . VAL A 1 331 ? -26.736 -10.736 2.160 1.00 97.31 331 VAL A O 1
ATOM 2652 N N . THR A 1 332 ? -28.391 -9.228 1.872 1.00 97.38 332 THR A N 1
ATOM 2653 C CA . THR A 1 332 ? -29.013 -9.841 0.688 1.00 97.38 332 THR A CA 1
ATOM 2654 C C . THR A 1 332 ? -28.872 -8.921 -0.524 1.00 97.38 332 THR A C 1
ATOM 2656 O O . THR A 1 332 ? -29.195 -7.738 -0.434 1.00 97.38 332 THR A O 1
ATOM 2659 N N . PHE A 1 333 ? -28.419 -9.471 -1.653 1.00 97.19 333 PHE A N 1
ATOM 2660 C CA . PHE A 1 333 ? -28.425 -8.798 -2.956 1.00 97.19 333 PHE A CA 1
ATOM 2661 C C . PHE A 1 333 ? -29.762 -9.072 -3.659 1.00 97.19 333 PHE A C 1
ATOM 2663 O O . PHE A 1 333 ? -30.179 -10.225 -3.737 1.00 97.19 333 PHE A O 1
ATOM 2670 N N . PHE A 1 334 ? -30.433 -8.030 -4.153 1.00 90.06 334 PHE A N 1
ATOM 2671 C CA . PHE A 1 334 ? -31.671 -8.145 -4.954 1.00 90.06 334 PHE A CA 1
ATOM 2672 C C . PHE A 1 334 ? -31.384 -8.064 -6.450 1.00 90.06 334 PHE A C 1
ATOM 2674 O O . PHE A 1 334 ? -32.086 -8.648 -7.266 1.00 90.06 334 PHE A O 1
ATOM 2681 N N . THR A 1 335 ? -30.334 -7.327 -6.789 1.00 90.69 335 THR A N 1
ATOM 2682 C CA . THR A 1 335 ? -29.688 -7.273 -8.098 1.00 90.69 335 THR A CA 1
ATOM 2683 C C . THR A 1 335 ? -28.182 -7.230 -7.850 1.00 90.69 335 THR A C 1
ATOM 2685 O O . THR A 1 335 ? -27.753 -7.159 -6.695 1.00 90.69 335 THR A O 1
ATOM 2688 N N . GLU A 1 336 ? -27.360 -7.222 -8.899 1.00 91.06 336 GLU A N 1
ATOM 2689 C CA . GLU A 1 336 ? -25.896 -7.198 -8.755 1.00 91.06 336 GLU A CA 1
ATOM 2690 C C . GLU A 1 336 ? -25.376 -6.037 -7.887 1.00 91.06 336 GLU A C 1
ATOM 2692 O O . GLU A 1 336 ? -24.371 -6.195 -7.200 1.00 91.06 336 GLU A O 1
ATOM 2697 N N . ARG A 1 337 ? -26.064 -4.884 -7.869 1.00 96.56 337 ARG A N 1
ATOM 2698 C CA . ARG A 1 337 ? -25.617 -3.662 -7.168 1.00 96.56 337 ARG A CA 1
ATOM 2699 C C . ARG A 1 337 ? -26.584 -3.131 -6.110 1.00 96.56 337 ARG A C 1
ATOM 2701 O O . ARG A 1 337 ? -26.327 -2.068 -5.548 1.00 96.56 337 ARG A O 1
ATOM 2708 N N . ASN A 1 338 ? -27.684 -3.824 -5.829 1.00 98.00 338 ASN A N 1
ATOM 2709 C CA . ASN A 1 338 ? -28.665 -3.366 -4.843 1.00 98.00 338 ASN A CA 1
ATOM 2710 C C . ASN A 1 338 ? -28.712 -4.336 -3.669 1.00 98.00 338 ASN A C 1
ATOM 2712 O O . ASN A 1 338 ? -29.008 -5.521 -3.850 1.00 98.00 338 ASN A O 1
ATOM 2716 N N . ILE A 1 339 ? -28.463 -3.824 -2.464 1.00 98.00 339 ILE A N 1
ATOM 2717 C CA . ILE A 1 339 ? -28.390 -4.631 -1.245 1.00 98.00 339 ILE A CA 1
ATOM 2718 C C . ILE A 1 339 ? -29.383 -4.158 -0.183 1.00 98.00 339 ILE A C 1
ATOM 2720 O O . ILE A 1 339 ? -29.594 -2.961 0.008 1.00 98.00 339 ILE A O 1
ATOM 2724 N N . VAL A 1 340 ? -29.952 -5.111 0.558 1.00 97.81 340 VAL A N 1
ATOM 2725 C CA . VAL A 1 340 ? -30.557 -4.851 1.873 1.00 97.81 340 VAL A CA 1
ATOM 2726 C C . VAL A 1 340 ? -29.646 -5.435 2.930 1.00 97.81 340 VAL A C 1
ATOM 2728 O O . VAL A 1 340 ? -29.231 -6.592 2.842 1.00 97.81 340 VAL A O 1
ATOM 2731 N N . ILE A 1 341 ? -29.386 -4.639 3.957 1.00 97.50 341 ILE A N 1
ATOM 2732 C CA . ILE A 1 341 ? -28.656 -5.066 5.141 1.00 97.50 341 ILE A CA 1
ATOM 2733 C C . ILE A 1 341 ? -29.617 -5.002 6.325 1.00 97.50 341 ILE A C 1
ATOM 2735 O O . ILE A 1 341 ? -30.148 -3.938 6.652 1.00 97.50 341 ILE A O 1
ATOM 2739 N N . LYS A 1 342 ? -29.826 -6.141 6.985 1.00 97.31 342 LYS A N 1
ATOM 2740 C CA . LYS A 1 342 ? -30.584 -6.248 8.232 1.00 97.31 342 LYS A CA 1
ATOM 2741 C C . LYS A 1 342 ? -29.611 -6.441 9.383 1.00 97.31 342 LYS A C 1
ATOM 2743 O O . LYS A 1 342 ? -28.984 -7.494 9.533 1.00 97.31 342 LYS A O 1
ATOM 2748 N N . ASN A 1 343 ? -29.513 -5.432 10.235 1.00 95.69 343 ASN A N 1
ATOM 2749 C CA . ASN A 1 343 ? -28.662 -5.466 11.410 1.00 95.69 343 ASN A CA 1
ATOM 2750 C C . ASN A 1 343 ? -29.500 -5.744 12.661 1.00 95.69 343 ASN A C 1
ATOM 2752 O O . ASN A 1 343 ? -30.299 -4.919 13.114 1.00 95.69 343 ASN A O 1
ATOM 2756 N N . ARG A 1 344 ? -29.319 -6.940 13.228 1.00 93.19 344 ARG A N 1
ATOM 2757 C CA . ARG A 1 344 ? -29.977 -7.365 14.475 1.00 93.19 344 ARG A CA 1
ATOM 2758 C C . ARG A 1 344 ? -29.120 -7.132 15.720 1.00 93.19 344 ARG A C 1
ATOM 2760 O O . ARG A 1 344 ? -29.584 -7.445 16.812 1.00 93.19 344 ARG A O 1
ATOM 2767 N N . TRP A 1 345 ? -27.916 -6.582 15.554 1.00 89.19 345 TRP A N 1
ATOM 2768 C CA . TRP A 1 345 ? -26.942 -6.314 16.612 1.00 89.19 345 TRP A CA 1
ATOM 2769 C C . TRP A 1 345 ? -26.572 -7.546 17.454 1.00 89.19 345 TRP A C 1
ATOM 2771 O O . TRP A 1 345 ? -26.669 -7.546 18.680 1.00 89.19 345 TRP A O 1
ATOM 2781 N N . LYS A 1 346 ? -26.162 -8.627 16.780 1.00 91.19 346 LYS A N 1
ATOM 2782 C CA . LYS A 1 346 ? -25.678 -9.868 17.412 1.00 91.19 346 LYS A CA 1
ATOM 2783 C C . LYS A 1 346 ? -24.250 -10.184 16.934 1.00 91.19 346 LYS A C 1
ATOM 2785 O O . LYS A 1 346 ? -24.086 -11.126 16.156 1.00 91.19 346 LYS A O 1
ATOM 2790 N N . PRO A 1 347 ? -23.245 -9.373 17.328 1.00 92.12 347 PRO A N 1
ATOM 2791 C CA . PRO A 1 347 ? -21.889 -9.490 16.810 1.00 92.12 347 PRO A CA 1
ATOM 2792 C C . PRO A 1 347 ? -21.257 -10.839 17.161 1.00 92.12 347 PRO A C 1
ATOM 2794 O O . PRO A 1 347 ? -21.377 -11.313 18.292 1.00 92.12 347 PRO A O 1
ATOM 2797 N N . LYS A 1 348 ? -20.558 -11.443 16.198 1.00 95.38 348 LYS A N 1
ATOM 2798 C CA . LYS A 1 348 ? -19.794 -12.688 16.383 1.00 95.38 348 LYS A CA 1
ATOM 2799 C C . LYS A 1 348 ? -18.290 -12.417 16.450 1.00 95.38 348 LYS A C 1
ATOM 2801 O O . LYS A 1 348 ? -17.816 -11.371 16.006 1.00 95.38 348 LYS A O 1
ATOM 2806 N N . LEU A 1 349 ? -17.535 -13.365 17.008 1.00 97.12 349 LEU A N 1
ATOM 2807 C CA . LEU A 1 349 ? -16.073 -13.369 16.917 1.00 97.12 349 LEU A CA 1
ATOM 2808 C C . LEU A 1 349 ? -15.655 -13.698 15.484 1.00 97.12 349 LEU A C 1
ATOM 2810 O O . LEU A 1 349 ? -16.071 -14.721 14.944 1.00 97.12 349 LEU A O 1
ATOM 2814 N N . VAL A 1 350 ? -14.828 -12.842 14.888 1.00 98.12 350 VAL A N 1
ATOM 2815 C CA . VAL A 1 350 ? -14.332 -13.013 13.521 1.00 98.12 350 VAL A CA 1
ATOM 2816 C C . VAL A 1 350 ? -12.828 -12.795 13.503 1.00 98.12 350 VAL A C 1
ATOM 2818 O O . VAL A 1 350 ? -12.326 -11.770 13.959 1.00 98.12 350 VAL A O 1
ATOM 2821 N N . ASN A 1 351 ? -12.110 -13.765 12.944 1.00 97.94 351 ASN A N 1
ATOM 2822 C CA . ASN A 1 351 ? -10.706 -13.626 12.595 1.00 97.94 351 ASN A CA 1
ATOM 2823 C C . ASN A 1 351 ? -10.600 -13.600 11.069 1.00 97.94 351 ASN A C 1
ATOM 2825 O O . ASN A 1 351 ? -10.856 -14.614 10.422 1.00 97.94 351 ASN A O 1
ATOM 2829 N N . TRP A 1 352 ? -10.285 -12.441 10.501 1.00 97.69 352 TRP A N 1
ATOM 2830 C CA . TRP A 1 352 ? -10.261 -12.227 9.060 1.00 97.69 352 TRP A CA 1
ATOM 2831 C C . TRP A 1 352 ? -8.834 -12.054 8.556 1.00 97.69 352 TRP A C 1
ATOM 2833 O O . TRP A 1 352 ? -8.066 -11.279 9.116 1.00 97.69 352 TRP A O 1
ATOM 2843 N N . THR A 1 353 ? -8.484 -12.732 7.470 1.00 97.19 353 THR A N 1
ATOM 2844 C CA . THR A 1 353 ? -7.227 -12.503 6.750 1.00 97.19 353 THR A CA 1
ATOM 2845 C C . THR A 1 353 ? -7.553 -11.741 5.477 1.00 97.19 353 THR A C 1
ATOM 2847 O O . THR A 1 353 ? -8.390 -12.201 4.704 1.00 97.19 353 THR A O 1
ATOM 2850 N N . LEU A 1 354 ? -6.931 -10.579 5.277 1.00 97.00 354 LEU A N 1
ATOM 2851 C CA . LEU A 1 354 ? -7.178 -9.750 4.094 1.00 97.00 354 LEU A CA 1
ATOM 2852 C C . LEU A 1 354 ? -6.811 -10.480 2.801 1.00 97.00 354 LEU A C 1
ATOM 2854 O O . LEU A 1 354 ? -5.827 -11.230 2.770 1.00 97.00 354 LEU A O 1
ATOM 2858 N N . SER A 1 355 ? -7.572 -10.213 1.735 1.00 95.56 355 SER A N 1
ATOM 2859 C CA . SER A 1 355 ? -7.210 -10.644 0.385 1.00 95.56 355 SER A CA 1
ATOM 2860 C C . SER A 1 355 ? -5.859 -10.075 -0.037 1.00 95.56 355 SER A C 1
ATOM 2862 O O . SER A 1 355 ? -5.415 -9.043 0.460 1.00 95.56 355 SER A O 1
ATOM 2864 N N . GLU A 1 356 ? -5.219 -10.731 -0.994 1.00 95.44 356 GLU A N 1
ATOM 2865 C CA . GLU A 1 356 ? -3.989 -10.238 -1.608 1.00 95.44 356 GLU A CA 1
ATOM 2866 C C . GLU A 1 356 ? -4.273 -8.970 -2.433 1.00 95.44 356 GLU A C 1
ATOM 2868 O O . GLU A 1 356 ? -5.372 -8.799 -2.976 1.00 95.44 356 GLU A O 1
ATOM 2873 N N . ASP A 1 357 ? -3.311 -8.046 -2.507 1.00 96.56 357 ASP A N 1
ATOM 2874 C CA . ASP A 1 357 ? -3.472 -6.803 -3.267 1.00 96.56 357 ASP A CA 1
ATOM 2875 C C . ASP A 1 357 ? -3.353 -7.062 -4.773 1.00 96.56 357 ASP A C 1
ATOM 2877 O O . ASP A 1 357 ? -2.258 -7.187 -5.332 1.00 96.56 357 ASP A O 1
ATOM 2881 N N . ARG A 1 358 ? -4.499 -7.084 -5.459 1.00 95.81 358 ARG A N 1
ATOM 2882 C CA . ARG A 1 358 ? -4.549 -7.249 -6.917 1.00 95.81 358 ARG A CA 1
ATOM 2883 C C . ARG A 1 358 ? -3.741 -6.189 -7.665 1.00 95.81 358 ARG A C 1
ATOM 2885 O O . ARG A 1 358 ? -3.221 -6.490 -8.728 1.00 95.81 358 ARG A O 1
ATOM 2892 N N . ASN A 1 359 ? -3.567 -4.976 -7.136 1.00 96.88 359 ASN A N 1
ATOM 2893 C CA . ASN A 1 359 ? -2.766 -3.964 -7.831 1.00 96.88 359 ASN A CA 1
ATOM 2894 C C . ASN A 1 359 ? -1.273 -4.281 -7.770 1.00 96.88 359 ASN A C 1
ATOM 2896 O O . ASN A 1 359 ? -0.575 -4.035 -8.747 1.00 96.88 359 ASN A O 1
ATOM 2900 N N . VAL A 1 360 ? -0.793 -4.852 -6.661 1.00 96.38 360 VAL A N 1
ATOM 2901 C CA . VAL A 1 360 ? 0.593 -5.333 -6.542 1.00 96.38 360 VAL A CA 1
ATOM 2902 C C . VAL A 1 360 ? 0.815 -6.525 -7.475 1.00 96.38 360 VAL A C 1
ATOM 2904 O O . VAL A 1 360 ? 1.820 -6.566 -8.185 1.00 96.38 360 VAL A O 1
ATOM 2907 N N . LEU A 1 361 ? -0.160 -7.440 -7.571 1.00 95.69 361 LEU A N 1
ATOM 2908 C CA . LEU A 1 361 ? -0.130 -8.529 -8.555 1.00 95.69 361 LEU A CA 1
ATOM 2909 C C . LEU A 1 361 ? -0.043 -8.000 -9.991 1.00 95.69 361 LEU A C 1
ATOM 2911 O O . LEU A 1 361 ? 0.804 -8.451 -10.757 1.00 95.69 361 LEU A O 1
ATOM 2915 N N . VAL A 1 362 ? -0.877 -7.019 -10.349 1.00 97.12 362 VAL A N 1
ATOM 2916 C CA . VAL A 1 362 ? -0.831 -6.387 -11.675 1.00 97.12 362 VAL A CA 1
ATOM 2917 C C . VAL A 1 362 ? 0.508 -5.697 -11.915 1.00 97.12 362 VAL A C 1
ATOM 2919 O O . VAL A 1 362 ? 1.067 -5.848 -12.995 1.00 97.12 362 VAL A O 1
ATOM 2922 N N . THR A 1 363 ? 1.079 -5.010 -10.923 1.00 96.38 363 THR A N 1
ATOM 2923 C CA . THR A 1 363 ? 2.432 -4.439 -11.040 1.00 96.38 363 THR A CA 1
ATOM 2924 C C . THR A 1 363 ? 3.461 -5.516 -11.376 1.00 96.38 363 THR A C 1
ATOM 2926 O O . THR A 1 363 ? 4.202 -5.349 -12.339 1.00 96.38 363 THR A O 1
ATOM 2929 N N . ARG A 1 364 ? 3.468 -6.650 -10.663 1.00 94.31 364 ARG A N 1
ATOM 2930 C CA . ARG A 1 364 ? 4.363 -7.783 -10.964 1.00 94.31 364 ARG A CA 1
ATOM 2931 C C . ARG A 1 364 ? 4.136 -8.353 -12.362 1.00 94.31 364 ARG A C 1
ATOM 2933 O O . ARG A 1 364 ? 5.101 -8.557 -13.089 1.00 94.31 364 ARG A O 1
ATOM 2940 N N . LEU A 1 365 ? 2.883 -8.531 -12.777 1.00 94.50 365 LEU A N 1
ATOM 2941 C CA . LEU A 1 365 ? 2.555 -8.985 -14.132 1.00 94.50 365 LEU A CA 1
ATOM 2942 C C . LEU A 1 365 ? 3.108 -8.038 -15.202 1.00 94.50 365 LEU A C 1
ATOM 2944 O O . LEU A 1 365 ? 3.676 -8.505 -16.184 1.00 94.50 365 LEU A O 1
ATOM 2948 N N . MET A 1 366 ? 2.981 -6.722 -15.013 1.00 95.81 366 MET A N 1
ATOM 2949 C CA . MET A 1 366 ? 3.507 -5.740 -15.967 1.00 95.81 366 MET A CA 1
ATOM 2950 C C . MET A 1 366 ? 5.039 -5.695 -15.962 1.00 95.81 366 MET A C 1
ATOM 2952 O O . MET A 1 366 ? 5.630 -5.580 -17.030 1.00 95.81 366 MET A O 1
ATOM 2956 N N . MET A 1 367 ? 5.690 -5.849 -14.801 1.00 92.81 367 MET A N 1
ATOM 2957 C CA . MET A 1 367 ? 7.154 -5.970 -14.721 1.00 92.81 367 MET A CA 1
ATOM 2958 C C . MET A 1 367 ? 7.662 -7.230 -15.434 1.00 92.81 367 MET A C 1
ATOM 2960 O O . MET A 1 367 ? 8.653 -7.170 -16.157 1.00 92.81 367 MET A O 1
ATOM 2964 N N . ALA A 1 368 ? 6.983 -8.367 -15.269 1.00 91.75 368 ALA A N 1
ATOM 2965 C CA . ALA A 1 368 ? 7.313 -9.598 -15.984 1.00 91.75 368 ALA A CA 1
ATOM 2966 C C . ALA A 1 368 ? 7.115 -9.441 -17.498 1.00 91.75 368 ALA A C 1
ATOM 2968 O O . ALA A 1 368 ? 7.997 -9.791 -18.279 1.00 91.75 368 ALA A O 1
ATOM 2969 N N . LEU A 1 369 ? 5.995 -8.839 -17.909 1.00 92.38 369 LEU A N 1
ATOM 2970 C CA . LEU A 1 369 ? 5.682 -8.613 -19.315 1.00 92.38 369 LEU A CA 1
ATOM 2971 C C . LEU A 1 369 ? 6.700 -7.681 -19.984 1.00 92.38 369 LEU A C 1
ATOM 2973 O O . LEU A 1 369 ? 7.252 -8.043 -21.019 1.00 92.38 369 LEU A O 1
ATOM 2977 N N . ILE A 1 370 ? 6.994 -6.518 -19.387 1.00 90.50 370 ILE A N 1
ATOM 2978 C CA . ILE A 1 370 ? 7.920 -5.541 -19.984 1.00 90.50 370 ILE A CA 1
ATOM 2979 C C . ILE A 1 370 ? 9.364 -6.058 -20.051 1.00 90.50 370 ILE A C 1
ATOM 2981 O O . ILE A 1 370 ? 10.134 -5.641 -20.909 1.00 90.50 370 ILE A O 1
ATOM 2985 N N . SER A 1 371 ? 9.728 -6.982 -19.162 1.00 87.94 371 SER A N 1
ATOM 2986 C CA . SER A 1 371 ? 11.058 -7.592 -19.134 1.00 87.94 371 SER A CA 1
ATOM 2987 C C . SER A 1 371 ? 11.169 -8.885 -19.941 1.00 87.94 371 SER A C 1
ATOM 2989 O O . SER A 1 371 ? 12.253 -9.465 -19.999 1.00 87.94 371 SER A O 1
ATOM 2991 N N . GLY A 1 372 ? 10.074 -9.357 -20.547 1.00 88.31 372 GLY A N 1
ATOM 2992 C CA . GLY A 1 372 ? 10.055 -10.613 -21.297 1.00 88.31 372 GLY A CA 1
ATOM 2993 C C . GLY A 1 372 ? 10.313 -11.846 -20.427 1.00 88.31 372 GLY A C 1
ATOM 2994 O O . GLY A 1 372 ? 10.900 -12.818 -20.899 1.00 88.31 372 GLY A O 1
ATOM 2995 N N . ARG A 1 373 ? 9.903 -11.821 -19.153 1.00 87.81 373 ARG A N 1
ATOM 2996 C CA . ARG A 1 373 ? 10.129 -12.912 -18.195 1.00 87.81 373 ARG A CA 1
ATOM 2997 C C . ARG A 1 373 ? 8.852 -13.680 -17.882 1.00 87.81 373 ARG A C 1
ATOM 2999 O O . ARG A 1 373 ? 7.752 -13.132 -17.842 1.00 87.81 373 ARG A O 1
ATOM 3006 N N . GLU A 1 374 ? 9.019 -14.976 -17.639 1.00 89.62 374 GLU A N 1
ATOM 3007 C CA . GLU A 1 374 ? 7.946 -15.847 -17.171 1.00 89.62 374 GLU A CA 1
ATOM 3008 C C . GLU A 1 374 ? 7.528 -15.464 -15.755 1.00 89.62 374 GLU A C 1
ATOM 3010 O O . GLU A 1 374 ? 8.361 -15.181 -14.892 1.00 89.62 374 GLU A O 1
ATOM 3015 N N . PHE A 1 375 ? 6.220 -15.467 -15.514 1.00 91.19 375 PHE A N 1
ATOM 3016 C CA . PHE A 1 375 ? 5.677 -15.183 -14.196 1.00 91.19 375 PHE A CA 1
ATOM 3017 C C . PHE A 1 375 ? 4.524 -16.114 -13.879 1.00 91.19 375 PHE A C 1
ATOM 3019 O O . PHE A 1 375 ? 3.572 -16.244 -14.648 1.00 91.19 375 PHE A O 1
ATOM 3026 N N . LYS A 1 376 ? 4.588 -16.732 -12.703 1.00 92.50 376 LYS A N 1
ATOM 3027 C CA . LYS A 1 376 ? 3.548 -17.618 -12.202 1.00 92.50 376 LYS A CA 1
ATOM 3028 C C . LYS A 1 376 ? 3.179 -17.226 -10.788 1.00 92.50 376 LYS A C 1
ATOM 3030 O O . LYS A 1 376 ? 4.040 -17.038 -9.932 1.00 92.50 376 LYS A O 1
ATOM 3035 N N . TYR A 1 377 ? 1.881 -17.171 -10.537 1.00 92.81 377 TYR A N 1
ATOM 3036 C CA . TYR A 1 377 ? 1.342 -16.869 -9.229 1.00 92.81 377 TYR A CA 1
ATOM 3037 C C . TYR A 1 377 ? 0.139 -17.751 -8.911 1.00 92.81 377 TYR A C 1
ATOM 3039 O O . TYR A 1 377 ? -0.696 -18.024 -9.772 1.00 92.81 377 TYR A O 1
ATOM 3047 N N . THR A 1 378 ? 0.064 -18.212 -7.665 1.00 93.44 378 THR A N 1
ATOM 3048 C CA . THR A 1 378 ? -1.080 -18.957 -7.128 1.00 93.44 378 THR A CA 1
ATOM 3049 C C . THR A 1 378 ? -1.547 -18.258 -5.863 1.00 93.44 378 THR A C 1
ATOM 3051 O O . THR A 1 378 ? -0.764 -18.075 -4.933 1.00 93.44 378 THR A O 1
ATOM 3054 N N . SER A 1 379 ? -2.813 -17.866 -5.852 1.00 92.31 379 SER A N 1
ATOM 3055 C CA . SER A 1 379 ? -3.466 -17.153 -4.766 1.00 92.31 379 SER A CA 1
ATOM 3056 C C . SER A 1 379 ? -4.274 -18.094 -3.887 1.00 92.31 379 SER A C 1
ATOM 3058 O O . SER A 1 379 ? -4.808 -19.107 -4.340 1.00 92.31 379 SER A O 1
ATOM 3060 N N . GLN A 1 380 ? -4.428 -17.712 -2.623 1.00 90.19 380 GLN A N 1
ATOM 3061 C CA . GLN A 1 380 ? -5.355 -18.368 -1.700 1.00 90.19 380 GLN A CA 1
ATOM 3062 C C . GLN A 1 380 ? -6.810 -17.912 -1.893 1.00 90.19 380 GLN A C 1
ATOM 3064 O O . GLN A 1 380 ? -7.724 -18.518 -1.332 1.00 90.19 380 GLN A O 1
ATOM 3069 N N . ARG A 1 381 ? -7.047 -16.834 -2.650 1.00 90.38 381 ARG A N 1
ATOM 3070 C CA . ARG A 1 381 ? -8.371 -16.244 -2.888 1.00 90.38 381 ARG A CA 1
ATOM 3071 C C . ARG A 1 381 ? -8.572 -15.919 -4.373 1.00 90.38 381 ARG A C 1
ATOM 3073 O O . ARG A 1 381 ? -7.597 -15.873 -5.118 1.00 90.38 381 ARG A O 1
ATOM 3080 N N . PRO A 1 382 ? -9.817 -15.694 -4.828 1.00 93.56 382 PRO A N 1
ATOM 3081 C CA . PRO A 1 382 ? -10.049 -15.279 -6.202 1.00 93.56 382 PRO A CA 1
ATOM 3082 C C . PRO A 1 382 ? -9.342 -13.953 -6.534 1.00 93.56 382 PRO A C 1
ATOM 3084 O O . PRO A 1 382 ? -9.403 -12.999 -5.760 1.00 93.56 382 PRO A O 1
ATOM 3087 N N . LEU A 1 383 ? -8.684 -13.895 -7.693 1.00 91.62 383 LEU A N 1
ATOM 3088 C CA . LEU A 1 383 ? -7.827 -12.783 -8.121 1.00 91.62 383 LEU A CA 1
ATOM 3089 C C . LEU A 1 383 ? -8.588 -11.603 -8.753 1.00 91.62 383 LEU A C 1
ATOM 3091 O O . LEU A 1 383 ? -8.072 -10.488 -8.775 1.00 91.62 383 LEU A O 1
ATOM 3095 N N . TYR A 1 384 ? -9.795 -11.846 -9.281 1.00 94.88 384 TYR A N 1
ATOM 3096 C CA . TYR A 1 384 ? -10.647 -10.846 -9.948 1.00 94.88 384 TYR A CA 1
ATOM 3097 C C . TYR A 1 384 ? -9.916 -10.006 -11.020 1.00 94.88 384 TYR A C 1
ATOM 3099 O O . TYR A 1 384 ? -10.040 -8.781 -11.068 1.00 94.88 384 TYR A O 1
ATOM 3107 N N . LEU A 1 385 ? -9.138 -10.670 -11.884 1.00 96.50 385 LEU A N 1
ATOM 3108 C CA . LEU A 1 385 ? -8.313 -10.028 -12.917 1.00 96.50 385 LEU A CA 1
ATOM 3109 C C . LEU A 1 385 ? -8.919 -10.076 -14.323 1.00 96.50 385 LEU A C 1
ATOM 3111 O O . LEU A 1 385 ? -8.278 -9.586 -15.248 1.00 96.50 385 LEU A O 1
ATOM 3115 N N . THR A 1 386 ? -10.129 -10.618 -14.501 1.00 95.62 386 THR A N 1
ATOM 3116 C CA . THR A 1 386 ? -10.783 -10.761 -15.817 1.00 95.62 386 THR A CA 1
ATOM 3117 C C . THR A 1 386 ? -10.659 -9.518 -16.709 1.00 95.62 386 THR A C 1
ATOM 3119 O O . THR A 1 386 ? -10.172 -9.669 -17.824 1.00 95.62 386 THR A O 1
ATOM 3122 N N . PRO A 1 387 ? -10.921 -8.281 -16.232 1.00 96.69 387 PRO A N 1
ATOM 3123 C CA . PRO A 1 387 ? -10.849 -7.104 -17.105 1.00 96.69 387 PRO A CA 1
ATOM 3124 C C . PRO A 1 387 ? -9.431 -6.810 -17.615 1.00 96.69 387 PRO A C 1
ATOM 3126 O O . PRO A 1 387 ? -9.254 -6.259 -18.700 1.00 96.69 3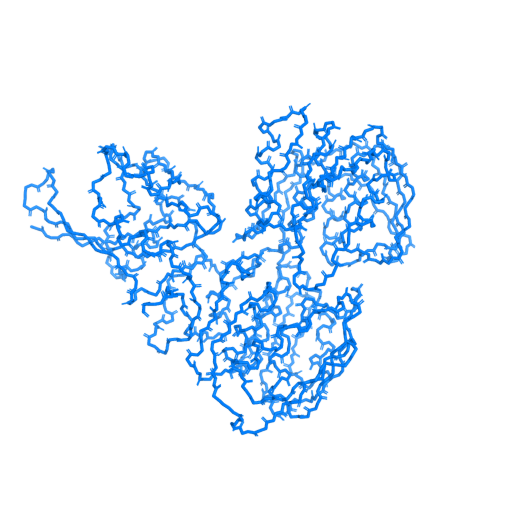87 PRO A O 1
ATOM 3129 N N . LEU A 1 388 ? -8.401 -7.169 -16.839 1.00 97.50 388 LEU A N 1
ATOM 3130 C CA . LEU A 1 388 ? -7.013 -7.100 -17.293 1.00 97.50 388 LEU A CA 1
ATOM 3131 C C . LEU A 1 388 ? -6.716 -8.221 -18.289 1.00 97.50 388 LEU A C 1
ATOM 3133 O O . LEU A 1 388 ? -6.059 -7.962 -19.292 1.00 97.50 388 LEU A O 1
ATOM 3137 N N . MET A 1 389 ? -7.192 -9.442 -18.028 1.00 96.62 389 MET A N 1
ATOM 3138 C CA . MET A 1 389 ? -6.972 -10.585 -18.920 1.00 96.62 389 MET A CA 1
ATOM 3139 C C . MET A 1 389 ? -7.552 -10.320 -20.312 1.00 96.62 389 MET A C 1
ATOM 3141 O O . MET A 1 389 ? -6.848 -10.533 -21.292 1.00 96.62 389 MET A O 1
ATOM 3145 N N . ASP A 1 390 ? -8.749 -9.736 -20.402 1.00 97.38 390 ASP A N 1
ATOM 3146 C CA . ASP A 1 390 ? -9.376 -9.353 -21.676 1.00 97.38 390 ASP A CA 1
ATOM 3147 C C . ASP A 1 390 ? -8.534 -8.322 -22.455 1.00 97.38 390 ASP A C 1
ATOM 3149 O O . ASP A 1 390 ? -8.501 -8.302 -23.688 1.00 97.38 390 ASP A O 1
ATOM 3153 N N . VAL A 1 391 ? -7.836 -7.422 -21.752 1.00 97.81 391 VAL A N 1
ATOM 3154 C CA . VAL A 1 391 ? -6.901 -6.473 -22.376 1.00 97.81 391 VAL A CA 1
ATOM 3155 C C . VAL A 1 391 ? -5.649 -7.194 -22.872 1.00 97.81 391 VAL A C 1
ATOM 3157 O O . VAL A 1 391 ? -5.263 -6.995 -24.023 1.00 97.81 391 VAL A O 1
ATOM 3160 N N . LEU A 1 392 ? -5.044 -8.046 -22.041 1.00 96.44 392 LEU A N 1
ATOM 3161 C CA . LEU A 1 392 ? -3.842 -8.800 -22.402 1.00 96.44 392 LEU A CA 1
ATOM 3162 C C . LEU A 1 392 ? -4.100 -9.766 -23.568 1.00 96.44 392 LEU A C 1
ATOM 3164 O O . LEU A 1 392 ? -3.272 -9.862 -24.471 1.00 96.44 392 LEU A O 1
ATOM 3168 N N . GLU A 1 393 ? -5.266 -10.411 -23.613 1.00 96.50 393 GLU A N 1
ATOM 3169 C CA . GLU A 1 393 ? -5.675 -11.282 -24.718 1.00 96.50 393 GLU A CA 1
ATOM 3170 C C . GLU A 1 393 ? -5.813 -10.498 -26.030 1.00 96.50 393 GLU A C 1
ATOM 3172 O O . GLU A 1 393 ? -5.257 -10.901 -27.052 1.00 96.50 393 GLU A O 1
ATOM 3177 N N . ARG A 1 394 ? -6.464 -9.323 -26.010 1.00 97.06 394 ARG A N 1
ATOM 3178 C CA . ARG A 1 394 ? -6.567 -8.445 -27.195 1.00 97.06 394 ARG A CA 1
ATOM 3179 C C . ARG A 1 394 ? -5.210 -7.934 -27.682 1.00 97.06 394 ARG A C 1
ATOM 3181 O O . ARG A 1 394 ? -5.034 -7.734 -28.884 1.00 97.06 394 ARG A O 1
ATOM 3188 N N . MET A 1 395 ? -4.257 -7.743 -26.770 1.00 96.38 395 MET A N 1
ATOM 3189 C CA . MET A 1 395 ? -2.866 -7.423 -27.107 1.00 96.38 395 MET A CA 1
ATOM 3190 C C . MET A 1 395 ? -2.114 -8.623 -27.705 1.00 96.38 395 MET A C 1
ATOM 3192 O O . MET A 1 395 ? -1.069 -8.424 -28.318 1.00 96.38 395 MET A O 1
ATOM 3196 N N . GLY A 1 396 ? -2.629 -9.849 -27.564 1.00 95.38 396 GLY A N 1
ATOM 3197 C CA . GLY A 1 396 ? -1.987 -11.083 -28.026 1.00 95.38 396 GLY A CA 1
ATOM 3198 C C . GLY A 1 396 ? -1.032 -11.715 -27.010 1.00 95.38 396 GLY A C 1
ATOM 3199 O O . GLY A 1 396 ? -0.230 -12.567 -27.379 1.00 95.38 396 GLY A O 1
ATOM 3200 N N . VAL A 1 397 ? -1.094 -11.312 -25.739 1.00 95.31 397 VAL A N 1
ATOM 3201 C CA . VAL A 1 397 ? -0.251 -11.871 -24.676 1.00 95.31 397 VAL A CA 1
ATOM 3202 C C . VAL A 1 397 ? -0.665 -13.312 -24.389 1.00 95.31 397 VAL A C 1
ATOM 3204 O O . VAL A 1 397 ? -1.844 -13.609 -24.200 1.00 95.31 397 VAL A O 1
ATOM 3207 N N . ARG A 1 398 ? 0.312 -14.215 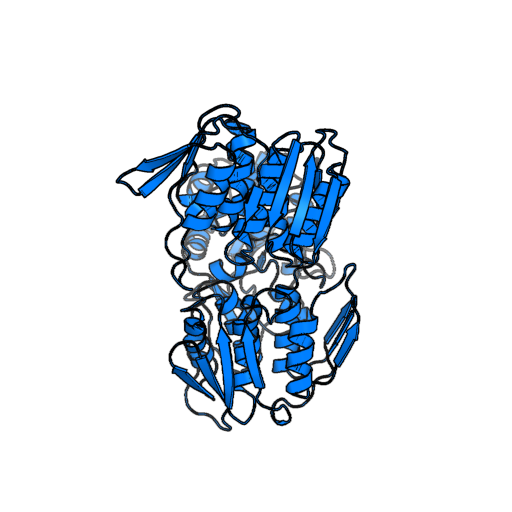-24.293 1.00 94.81 398 ARG A N 1
ATOM 3208 C CA . ARG A 1 398 ? 0.071 -15.619 -23.953 1.00 94.81 398 ARG A CA 1
ATOM 3209 C C . ARG A 1 398 ? 0.032 -15.808 -22.441 1.00 94.81 398 ARG A C 1
ATOM 3211 O O . ARG A 1 398 ? 1.000 -15.527 -21.739 1.00 94.81 398 ARG A O 1
ATOM 3218 N N . PHE A 1 399 ? -1.066 -16.345 -21.926 1.00 95.19 399 PHE A N 1
ATOM 3219 C CA . PHE A 1 399 ? -1.197 -16.664 -20.507 1.00 95.19 399 PHE A CA 1
ATOM 3220 C C . PHE A 1 399 ? -2.157 -17.835 -20.275 1.00 95.19 399 PHE A C 1
ATOM 3222 O O . PHE A 1 399 ? -2.947 -18.201 -21.141 1.00 95.19 399 PHE A O 1
ATOM 3229 N N . SER A 1 400 ? -2.088 -18.414 -19.079 1.00 96.31 400 SER A N 1
ATOM 3230 C CA . SER A 1 400 ? -3.125 -19.265 -18.501 1.00 96.31 400 SER A CA 1
ATOM 3231 C C . SER A 1 400 ? -3.672 -18.578 -17.254 1.00 96.31 400 SER A C 1
ATOM 3233 O O . SER A 1 400 ? -2.902 -18.135 -16.398 1.00 96.31 400 SER A O 1
ATOM 3235 N N . TYR A 1 401 ? -4.996 -18.460 -17.163 1.00 96.31 401 TYR A N 1
ATOM 3236 C CA . TYR A 1 401 ? -5.680 -17.797 -16.058 1.00 96.31 401 TYR A CA 1
ATOM 3237 C C . TYR A 1 401 ? -6.785 -18.688 -15.494 1.00 96.31 401 TYR A C 1
ATOM 3239 O O . TYR A 1 401 ? -7.593 -19.254 -16.227 1.00 96.31 401 TYR A O 1
ATOM 3247 N N . SER A 1 402 ? -6.829 -18.779 -14.170 1.00 96.00 402 SER A N 1
ATOM 3248 C CA . SER A 1 402 ? -7.948 -19.317 -13.405 1.00 96.00 402 SER A CA 1
ATOM 3249 C C . SER A 1 402 ? -8.278 -18.349 -12.264 1.00 96.00 402 SER A C 1
ATOM 3251 O O . SER A 1 402 ? -7.463 -17.479 -11.946 1.00 96.00 402 SER A O 1
ATOM 3253 N N . PRO A 1 403 ? -9.422 -18.498 -11.573 1.00 93.12 403 PRO A N 1
ATOM 3254 C CA . PRO A 1 403 ? -9.751 -17.626 -10.449 1.00 93.12 403 PRO A CA 1
ATOM 3255 C C . PRO A 1 403 ? -8.644 -17.535 -9.386 1.00 93.12 403 PRO A C 1
ATOM 3257 O O . PRO A 1 403 ? -8.501 -16.484 -8.774 1.00 93.12 403 PRO A O 1
ATOM 3260 N N . TYR A 1 404 ? -7.835 -18.584 -9.204 1.00 95.56 404 TYR A N 1
ATOM 3261 C CA . TYR A 1 404 ? -6.807 -18.673 -8.159 1.00 95.56 404 TYR A CA 1
ATOM 3262 C C . TYR A 1 404 ? -5.374 -18.693 -8.693 1.00 95.56 404 TYR A C 1
ATOM 3264 O O . TYR A 1 404 ? -4.434 -18.777 -7.906 1.00 95.56 404 TYR A O 1
ATOM 3272 N N . SER A 1 405 ? -5.159 -18.654 -10.005 1.00 94.75 405 SER A N 1
ATOM 3273 C CA . SER A 1 405 ? -3.809 -18.727 -10.558 1.00 94.75 405 SER A CA 1
ATOM 3274 C C . SER A 1 405 ? -3.669 -17.941 -11.845 1.00 94.75 405 SER A C 1
ATOM 3276 O O . SER A 1 405 ? -4.598 -17.828 -12.641 1.00 94.75 405 SER A O 1
ATOM 3278 N N . ILE A 1 406 ? -2.470 -17.418 -12.053 1.00 94.62 406 ILE A N 1
ATOM 3279 C CA . ILE A 1 406 ? -2.076 -16.807 -13.311 1.00 94.62 406 ILE A CA 1
ATOM 3280 C C . ILE A 1 406 ? -0.679 -17.274 -13.682 1.00 94.62 406 ILE A C 1
ATOM 3282 O O . ILE A 1 406 ? 0.213 -17.360 -12.836 1.00 94.62 406 ILE A O 1
ATOM 3286 N N . HIS A 1 407 ? -0.504 -17.590 -14.954 1.00 94.44 407 HIS A N 1
ATOM 3287 C CA . HIS A 1 407 ? 0.771 -17.952 -15.538 1.00 94.44 407 HIS A CA 1
ATOM 3288 C C . HIS A 1 407 ? 0.935 -17.184 -16.842 1.00 94.44 407 HIS A C 1
ATOM 3290 O O . HIS A 1 407 ? 0.217 -17.427 -17.806 1.00 94.44 407 HIS A O 1
ATOM 3296 N N . LEU A 1 408 ? 1.846 -16.222 -16.836 1.00 91.62 408 LEU A N 1
ATOM 3297 C CA . LEU A 1 408 ? 2.216 -15.412 -17.980 1.00 91.62 408 LEU A CA 1
ATOM 3298 C C . LEU A 1 408 ? 3.371 -16.085 -18.725 1.00 91.62 408 LEU A C 1
ATOM 3300 O O . LEU A 1 408 ? 4.412 -16.362 -18.123 1.00 91.62 408 LEU A O 1
ATOM 3304 N N . PHE A 1 409 ? 3.194 -16.292 -20.026 1.00 88.38 409 PHE A N 1
ATOM 3305 C CA . PHE A 1 409 ? 4.244 -16.750 -20.926 1.00 88.38 409 PHE A CA 1
ATOM 3306 C C . PHE A 1 409 ? 4.726 -15.543 -21.731 1.00 88.38 409 PHE A C 1
ATOM 3308 O O . PHE A 1 409 ? 3.938 -14.975 -22.492 1.00 88.38 409 PHE A O 1
ATOM 3315 N N . PRO A 1 410 ? 5.980 -15.107 -21.552 1.00 72.38 410 PRO A N 1
ATOM 3316 C CA . PRO A 1 410 ? 6.467 -13.920 -22.223 1.00 72.38 410 PRO A CA 1
ATOM 3317 C C . PRO A 1 410 ? 6.528 -14.163 -23.731 1.00 72.38 410 PRO A C 1
ATOM 3319 O O . PRO A 1 410 ? 6.967 -15.216 -24.194 1.00 72.38 410 PRO A O 1
ATOM 3322 N N . ASP A 1 411 ? 6.092 -13.158 -24.479 1.00 73.50 411 ASP A N 1
ATOM 3323 C CA . ASP A 1 411 ? 6.357 -13.015 -25.907 1.00 73.50 411 ASP A CA 1
ATOM 3324 C C . ASP A 1 411 ? 7.241 -11.777 -26.098 1.00 73.50 411 ASP A C 1
ATOM 3326 O O . ASP A 1 411 ? 7.392 -10.956 -25.184 1.00 73.50 411 ASP A O 1
ATOM 3330 N N . GLN A 1 412 ? 7.827 -11.615 -27.277 1.00 78.50 412 GLN A N 1
ATOM 3331 C CA . GLN A 1 412 ? 8.511 -10.374 -27.610 1.00 78.50 412 GLN A CA 1
ATOM 3332 C C . GLN A 1 412 ? 7.478 -9.243 -27.670 1.00 78.50 412 GLN A C 1
ATOM 3334 O O . GLN A 1 412 ? 6.490 -9.331 -28.398 1.00 78.50 412 GLN A O 1
ATOM 3339 N N . LEU A 1 413 ? 7.715 -8.156 -26.925 1.00 82.31 413 LEU A N 1
ATOM 3340 C CA . LEU A 1 413 ? 6.794 -7.010 -26.868 1.00 82.31 413 LEU A CA 1
ATOM 3341 C C . LEU A 1 413 ? 6.456 -6.443 -28.256 1.00 82.31 413 LEU A C 1
ATOM 3343 O O . LEU A 1 413 ? 5.363 -5.920 -28.454 1.00 82.31 413 LEU A O 1
ATOM 3347 N N . GLU A 1 414 ? 7.367 -6.569 -29.226 1.00 76.38 414 GLU A N 1
ATOM 3348 C CA . GLU A 1 414 ? 7.159 -6.103 -30.600 1.00 76.38 414 GLU A CA 1
ATOM 3349 C C . GLU A 1 414 ? 6.129 -6.915 -31.402 1.00 76.38 414 GLU A C 1
ATOM 3351 O O . GLU A 1 414 ? 5.654 -6.431 -32.430 1.00 76.38 414 GLU A O 1
ATOM 3356 N N . HIS A 1 415 ? 5.756 -8.110 -30.936 1.00 87.00 415 HIS A N 1
ATOM 3357 C CA . HIS A 1 415 ? 4.685 -8.923 -31.519 1.00 87.00 415 HIS A CA 1
ATOM 3358 C C . HIS A 1 415 ? 3.305 -8.599 -30.944 1.00 87.00 415 HIS A C 1
ATOM 3360 O O . HIS A 1 415 ? 2.288 -9.008 -31.512 1.00 87.00 415 HIS A O 1
ATOM 3366 N N . LEU A 1 416 ? 3.251 -7.868 -29.828 1.00 92.94 416 LEU A N 1
ATOM 3367 C CA . LEU A 1 416 ? 1.988 -7.470 -29.227 1.00 92.94 416 LEU A CA 1
ATOM 3368 C C . LEU A 1 416 ? 1.298 -6.400 -30.076 1.00 92.94 416 LEU A C 1
ATOM 3370 O O . LEU A 1 416 ? 1.926 -5.632 -30.807 1.00 92.94 416 LEU A O 1
ATOM 3374 N N . LYS A 1 417 ? -0.028 -6.350 -29.973 1.00 94.81 417 LYS A N 1
ATOM 3375 C CA . LYS A 1 417 ? -0.875 -5.416 -30.717 1.00 94.81 417 LYS A CA 1
ATOM 3376 C C . LYS A 1 417 ? -1.265 -4.224 -29.844 1.00 94.81 417 LYS A C 1
ATOM 3378 O O . LYS A 1 417 ? -1.523 -4.405 -28.651 1.00 94.81 417 LYS A O 1
ATOM 3383 N N . PRO A 1 418 ? -1.363 -3.012 -30.420 1.00 96.12 418 PRO A N 1
ATOM 3384 C CA . PRO A 1 418 ? -1.932 -1.876 -29.711 1.00 96.12 418 PRO A CA 1
ATOM 3385 C C . PRO A 1 418 ? -3.399 -2.143 -29.350 1.00 96.12 418 PRO A C 1
ATOM 3387 O O . PRO A 1 418 ? -4.102 -2.882 -30.043 1.00 96.12 418 PRO A O 1
ATOM 3390 N N . VAL A 1 419 ? -3.873 -1.518 -28.274 1.00 97.31 419 VAL A N 1
ATOM 3391 C CA . VAL A 1 419 ? -5.207 -1.775 -27.713 1.00 97.31 419 VAL A CA 1
ATOM 3392 C C . VAL A 1 419 ? -5.924 -0.478 -27.339 1.00 97.31 419 VAL A C 1
ATOM 3394 O O . VAL A 1 419 ? -5.294 0.538 -27.045 1.00 97.31 419 VAL A O 1
ATOM 3397 N N . HIS A 1 420 ? -7.258 -0.524 -27.341 1.00 97.62 420 HIS A N 1
ATOM 3398 C CA . HIS A 1 420 ? -8.107 0.505 -26.749 1.00 97.62 420 HIS A CA 1
ATOM 3399 C C . HIS A 1 420 ? -8.625 0.042 -25.379 1.00 97.62 420 HIS A C 1
ATOM 3401 O O . HIS A 1 420 ? -9.274 -1.011 -25.267 1.00 97.62 420 HIS A O 1
ATOM 3407 N N . ILE A 1 421 ? -8.318 0.821 -24.343 1.00 97.31 421 ILE A N 1
ATOM 3408 C CA . ILE A 1 421 ? -8.679 0.566 -22.948 1.00 97.31 421 ILE A CA 1
ATOM 3409 C C . ILE A 1 421 ? -9.592 1.690 -22.472 1.00 97.31 421 ILE A C 1
ATOM 3411 O O . ILE A 1 421 ? -9.234 2.859 -22.567 1.00 97.31 421 ILE A O 1
ATOM 3415 N N . THR A 1 422 ? -10.732 1.327 -21.895 1.00 96.38 422 THR A N 1
ATOM 3416 C CA . THR A 1 422 ? -11.626 2.267 -21.217 1.00 96.38 422 THR A CA 1
ATOM 3417 C C . THR A 1 422 ? -11.733 1.856 -19.755 1.00 96.38 422 THR A C 1
ATOM 3419 O O . THR A 1 422 ? -12.190 0.753 -19.454 1.00 96.38 422 THR A O 1
ATOM 3422 N N . CYS A 1 423 ? -11.289 2.725 -18.850 1.00 95.94 423 CYS A N 1
ATOM 3423 C CA . CYS A 1 423 ? -11.432 2.513 -17.418 1.00 95.94 423 CYS A CA 1
ATOM 3424 C C . CYS A 1 423 ? -12.861 2.834 -16.993 1.00 95.94 423 CYS A C 1
ATOM 3426 O O . CYS A 1 423 ? -13.395 3.886 -17.350 1.00 95.94 423 CYS A O 1
ATOM 3428 N N . ASP A 1 424 ? -13.454 1.938 -16.212 1.00 95.25 424 ASP A N 1
ATOM 3429 C CA . ASP A 1 424 ? -14.824 2.056 -15.718 1.00 95.25 424 ASP A CA 1
ATOM 3430 C C . ASP A 1 424 ? -14.939 1.365 -14.349 1.00 95.25 424 ASP A C 1
ATOM 3432 O O . ASP A 1 424 ? -13.992 0.745 -13.854 1.00 95.25 424 ASP A O 1
ATOM 3436 N N . HIS A 1 425 ? -16.096 1.472 -13.710 1.00 94.75 425 HIS A N 1
ATOM 3437 C CA . HIS A 1 425 ? -16.394 0.785 -12.464 1.00 94.75 425 HIS A CA 1
ATOM 3438 C C . HIS A 1 425 ? -16.384 -0.735 -12.664 1.00 94.75 425 HIS A C 1
ATOM 3440 O O . HIS A 1 425 ? -16.951 -1.233 -13.638 1.00 94.75 425 HIS A O 1
ATOM 3446 N N . PHE A 1 426 ? -15.805 -1.492 -11.724 1.00 95.38 426 PHE A N 1
ATOM 3447 C CA . PHE A 1 426 ? -15.744 -2.957 -11.820 1.00 95.38 426 PHE A CA 1
ATOM 3448 C C . PHE A 1 426 ? -17.124 -3.573 -12.126 1.00 95.38 426 PHE A C 1
ATOM 3450 O O . PHE A 1 426 ? -18.098 -3.187 -11.463 1.00 95.38 426 PHE A O 1
ATOM 3457 N N . PRO A 1 427 ? -17.238 -4.485 -13.117 1.00 94.12 427 PRO A N 1
ATOM 3458 C CA . PRO A 1 427 ? -16.162 -5.252 -13.764 1.00 94.12 427 PRO A CA 1
ATOM 3459 C C . PRO A 1 427 ? -15.472 -4.575 -14.970 1.00 94.12 427 PRO A C 1
ATOM 3461 O O . PRO A 1 427 ? -14.859 -5.260 -15.778 1.00 94.12 427 PRO A O 1
ATOM 3464 N N . GLY A 1 428 ? -15.536 -3.250 -15.121 1.00 95.69 428 GLY A N 1
ATOM 3465 C CA . GLY A 1 428 ? -14.696 -2.516 -16.075 1.00 95.69 428 GLY A CA 1
ATOM 3466 C C . GLY A 1 428 ? -13.195 -2.558 -15.749 1.00 95.69 428 GLY A C 1
ATOM 3467 O O . GLY A 1 428 ? -12.779 -2.983 -14.666 1.00 95.69 428 GLY A O 1
ATOM 3468 N N . PHE A 1 429 ? -12.363 -2.098 -16.693 1.00 97.31 429 PHE A N 1
ATOM 3469 C CA . PHE A 1 429 ? -10.916 -2.014 -16.484 1.00 97.31 429 PHE A CA 1
ATOM 3470 C C . PHE A 1 429 ? -10.603 -1.038 -15.346 1.00 97.31 429 PHE A C 1
ATOM 3472 O O . PHE A 1 429 ? -11.087 0.095 -15.323 1.00 97.31 429 PHE A O 1
ATOM 3479 N N . CYS A 1 430 ? -9.788 -1.474 -14.387 1.00 96.38 430 CYS A N 1
ATOM 3480 C CA . CYS A 1 430 ? -9.529 -0.676 -13.200 1.00 96.38 430 CYS A CA 1
ATOM 3481 C C . CYS A 1 430 ? -8.642 0.528 -13.540 1.00 96.38 430 CYS A C 1
ATOM 3483 O O . CYS A 1 430 ? -7.517 0.373 -14.017 1.00 96.38 430 CYS A O 1
ATOM 3485 N N . SER A 1 431 ? -9.104 1.729 -13.197 1.00 94.50 431 SER A N 1
ATOM 3486 C CA . SER A 1 431 ? -8.329 2.967 -13.357 1.00 94.50 431 SER A CA 1
ATOM 3487 C C . SER A 1 431 ? -6.991 2.939 -12.586 1.00 94.50 431 SER A C 1
ATOM 3489 O O . SER A 1 431 ? -6.035 3.617 -12.948 1.00 94.50 431 SER A O 1
ATOM 3491 N N . ASP A 1 432 ? -6.848 2.104 -11.550 1.00 95.75 432 ASP A N 1
ATOM 3492 C CA . ASP A 1 432 ? -5.560 1.902 -10.869 1.00 95.75 432 ASP A CA 1
ATOM 3493 C C . ASP A 1 432 ? -4.529 1.107 -11.687 1.00 95.75 432 ASP A C 1
ATOM 3495 O O . ASP A 1 432 ? -3.333 1.221 -11.411 1.00 95.75 432 ASP A O 1
ATOM 3499 N N . TRP A 1 433 ? -4.963 0.331 -12.683 1.00 97.56 433 TRP A N 1
ATOM 3500 C CA . TRP A 1 433 ? -4.093 -0.464 -13.563 1.00 97.56 433 TRP A CA 1
ATOM 3501 C C . TRP A 1 433 ? -3.630 0.312 -14.789 1.00 97.56 433 TRP A C 1
ATOM 3503 O O . TRP A 1 433 ? -2.631 -0.037 -15.412 1.00 97.56 433 TRP A O 1
ATOM 3513 N N . GLN A 1 434 ? -4.330 1.393 -15.107 1.00 95.44 434 GLN A N 1
ATOM 3514 C CA . GLN A 1 434 ? -4.070 2.224 -16.266 1.00 95.44 434 GLN A CA 1
ATOM 3515 C C . GLN A 1 434 ? -2.647 2.825 -16.285 1.00 95.44 434 GLN A C 1
ATOM 3517 O O . GLN A 1 434 ? -1.973 2.687 -17.309 1.00 95.44 434 GLN A O 1
ATOM 3522 N N . PRO A 1 435 ? -2.102 3.364 -15.176 1.00 96.69 435 PRO A N 1
ATOM 3523 C CA . PRO A 1 435 ? -0.704 3.787 -15.151 1.00 96.69 435 PRO A CA 1
ATOM 3524 C C . PRO A 1 435 ? 0.276 2.615 -15.249 1.00 96.69 435 PRO A C 1
ATOM 3526 O O . PRO A 1 435 ? 1.360 2.773 -15.794 1.00 96.69 435 PRO A O 1
ATOM 3529 N N . LEU A 1 436 ? -0.097 1.433 -14.747 1.00 97.81 436 LEU A N 1
ATOM 3530 C CA . LEU A 1 436 ? 0.786 0.264 -14.683 1.00 97.81 436 LEU A CA 1
ATOM 3531 C C . LEU A 1 436 ? 1.015 -0.374 -16.056 1.00 97.81 436 LEU A C 1
ATOM 3533 O O . LEU A 1 436 ? 2.104 -0.871 -16.321 1.00 97.81 436 LEU A O 1
ATOM 3537 N N . ILE A 1 437 ? 0.002 -0.363 -16.927 1.00 97.12 437 ILE A N 1
ATOM 3538 C CA . ILE A 1 437 ? 0.113 -0.923 -18.280 1.00 97.12 437 ILE A CA 1
ATOM 3539 C C . ILE A 1 437 ? 0.773 0.054 -19.264 1.00 97.12 437 ILE A C 1
ATOM 3541 O O . ILE A 1 437 ? 1.351 -0.374 -20.257 1.00 97.12 437 ILE A O 1
ATOM 3545 N N . ALA A 1 438 ? 0.742 1.363 -18.992 1.00 96.75 438 ALA A N 1
ATOM 3546 C CA . ALA A 1 438 ? 1.266 2.383 -19.902 1.00 96.75 438 ALA A CA 1
ATOM 3547 C C . ALA A 1 438 ? 2.750 2.198 -20.306 1.00 96.75 438 ALA A C 1
ATOM 3549 O O . ALA A 1 438 ? 3.030 2.338 -21.497 1.00 96.75 438 ALA A O 1
ATOM 3550 N N . PRO A 1 439 ? 3.687 1.821 -19.407 1.00 95.25 439 PRO A N 1
ATOM 3551 C CA . PRO A 1 439 ? 5.058 1.475 -19.795 1.00 95.25 439 PRO A CA 1
ATOM 3552 C C . PRO A 1 439 ? 5.160 0.278 -20.751 1.00 95.25 439 PRO A C 1
ATOM 3554 O O . PRO A 1 439 ? 6.066 0.219 -21.572 1.00 95.25 439 PRO A O 1
ATOM 3557 N N . VAL A 1 440 ? 4.237 -0.686 -20.668 1.00 95.00 440 VAL A N 1
ATOM 3558 C CA . VAL A 1 440 ? 4.180 -1.802 -21.625 1.00 95.00 440 VAL A CA 1
ATOM 3559 C C . VAL A 1 440 ? 3.701 -1.280 -22.978 1.00 95.00 440 VAL A C 1
ATOM 3561 O O . VAL A 1 440 ? 4.322 -1.553 -24.001 1.00 95.00 440 VAL A O 1
ATOM 3564 N N . LEU A 1 441 ? 2.632 -0.475 -22.989 1.00 95.44 441 LEU A N 1
ATOM 3565 C CA . LEU A 1 441 ? 2.074 0.105 -24.216 1.00 95.44 441 LEU A CA 1
ATOM 3566 C C . LEU A 1 441 ? 3.076 1.003 -24.953 1.00 95.44 441 LEU A C 1
ATOM 3568 O O . LEU A 1 441 ? 3.039 1.057 -26.180 1.00 95.44 441 LEU A O 1
ATOM 3572 N N . SER A 1 442 ? 3.984 1.679 -24.241 1.00 94.06 442 SER A N 1
ATOM 3573 C CA . SER A 1 442 ? 5.014 2.520 -24.864 1.00 94.06 442 SER A CA 1
ATOM 3574 C C . SER A 1 442 ? 6.085 1.730 -25.623 1.00 94.06 442 SER A C 1
ATOM 3576 O O . SER A 1 442 ? 6.783 2.305 -26.454 1.00 94.06 442 SER A O 1
ATOM 3578 N N . LYS A 1 443 ? 6.196 0.417 -25.391 1.00 90.75 443 LYS A N 1
ATOM 3579 C CA . LYS A 1 443 ? 7.116 -0.485 -26.105 1.00 90.75 443 LYS A CA 1
ATOM 3580 C C . LYS A 1 443 ? 6.456 -1.231 -27.272 1.00 90.75 443 LYS A C 1
ATOM 3582 O O . LYS A 1 443 ? 7.151 -1.906 -28.028 1.00 90.75 443 LYS A O 1
ATOM 3587 N N . ILE A 1 444 ? 5.136 -1.123 -27.432 1.00 91.88 444 ILE A N 1
ATOM 3588 C CA . ILE A 1 444 ? 4.380 -1.820 -28.479 1.00 91.88 444 ILE A CA 1
ATOM 3589 C C . ILE A 1 444 ? 4.347 -0.980 -29.756 1.00 91.88 444 ILE A C 1
ATOM 3591 O O . ILE A 1 444 ? 4.091 0.223 -29.718 1.00 91.88 444 ILE A O 1
ATOM 3595 N N . ASN A 1 445 ? 4.567 -1.617 -30.908 1.00 89.38 445 ASN A N 1
ATOM 3596 C CA . ASN A 1 445 ? 4.504 -0.936 -32.197 1.00 89.38 445 ASN A CA 1
ATOM 3597 C C . ASN A 1 445 ? 3.054 -0.559 -32.556 1.00 89.38 445 ASN A C 1
ATOM 3599 O O . ASN A 1 445 ? 2.174 -1.417 -32.627 1.00 89.38 445 ASN A O 1
ATOM 3603 N N . GLY A 1 446 ? 2.813 0.723 -32.829 1.00 91.62 446 GLY A N 1
ATOM 3604 C CA . GLY A 1 446 ? 1.487 1.264 -33.136 1.00 91.62 446 GLY A CA 1
ATOM 3605 C C . GLY A 1 446 ? 0.971 2.200 -32.046 1.00 91.62 446 GLY A C 1
ATOM 3606 O O . GLY A 1 446 ? 1.720 2.619 -31.169 1.00 91.62 446 GLY A O 1
ATOM 3607 N N . THR A 1 447 ? -0.307 2.580 -32.126 1.00 96.00 447 THR A N 1
ATOM 3608 C CA . THR A 1 447 ? -0.922 3.542 -31.198 1.00 96.00 447 THR A CA 1
ATOM 3609 C C . THR A 1 447 ? -1.982 2.867 -30.342 1.00 96.00 447 THR A C 1
ATOM 3611 O O . THR A 1 447 ? -3.030 2.476 -30.851 1.00 96.00 447 THR A O 1
ATOM 3614 N N . SER A 1 448 ? -1.716 2.769 -29.043 1.00 97.44 448 SER A N 1
ATOM 3615 C CA . SER A 1 448 ? -2.704 2.380 -28.036 1.00 97.44 448 SER A CA 1
ATOM 3616 C C . SER A 1 448 ? -3.448 3.609 -27.524 1.00 97.44 448 SER A C 1
ATOM 3618 O O . SER A 1 448 ? -2.895 4.710 -27.486 1.00 97.44 448 SER A O 1
ATOM 3620 N N . VAL A 1 449 ? -4.700 3.424 -27.122 1.00 97.00 449 VAL A N 1
ATOM 3621 C CA . VAL A 1 449 ? -5.556 4.500 -26.611 1.00 97.00 449 VAL A CA 1
ATOM 3622 C C . VAL A 1 449 ? -6.108 4.091 -25.255 1.00 97.00 449 VAL A C 1
ATOM 3624 O O . VAL A 1 449 ? -6.559 2.962 -25.065 1.00 97.00 449 VAL A O 1
ATOM 3627 N N . VAL A 1 450 ? -6.052 5.011 -24.305 1.00 96.81 450 VAL A N 1
ATOM 3628 C CA . VAL A 1 450 ? -6.471 4.814 -22.924 1.00 96.81 450 VAL A CA 1
ATOM 3629 C C . VAL A 1 450 ? -7.430 5.938 -22.555 1.00 96.81 450 VAL A C 1
ATOM 3631 O O . VAL A 1 450 ? -7.043 7.099 -22.592 1.00 96.81 450 VAL A O 1
ATOM 3634 N N . GLN A 1 451 ? -8.658 5.595 -22.184 1.00 95.19 451 GLN A N 1
ATOM 3635 C CA . GLN A 1 451 ? -9.684 6.524 -21.714 1.00 95.19 451 GLN A CA 1
ATOM 3636 C C . GLN A 1 451 ? -10.016 6.217 -20.249 1.00 95.19 451 GLN A C 1
ATOM 3638 O O . GLN A 1 451 ? -10.229 5.056 -19.900 1.00 95.19 451 GLN A O 1
ATOM 3643 N N . ASP A 1 452 ? -10.086 7.224 -19.382 1.00 92.81 452 ASP A N 1
ATOM 3644 C CA . ASP A 1 452 ? -10.391 7.071 -17.958 1.00 92.81 452 ASP A CA 1
ATOM 3645 C C . ASP A 1 452 ? -11.654 7.856 -17.595 1.00 92.81 452 ASP A C 1
ATOM 3647 O O . ASP A 1 452 ? -11.638 9.080 -17.490 1.00 92.81 452 ASP A O 1
ATOM 3651 N N . ARG A 1 453 ? -12.763 7.136 -17.385 1.00 90.75 453 ARG A N 1
ATOM 3652 C CA . ARG A 1 453 ? -14.056 7.728 -16.999 1.00 90.75 453 ARG A CA 1
ATOM 3653 C C . ARG A 1 453 ? -14.195 7.943 -15.490 1.00 90.75 453 ARG A C 1
ATOM 3655 O O . ARG A 1 453 ? -15.224 8.432 -15.034 1.00 90.75 453 ARG A O 1
ATOM 3662 N N . ILE A 1 454 ? -13.189 7.547 -14.709 1.00 89.81 454 ILE A N 1
ATOM 3663 C CA . ILE A 1 454 ? -13.190 7.611 -13.245 1.00 89.81 454 ILE A CA 1
ATOM 3664 C C . ILE A 1 454 ? -12.432 8.847 -12.748 1.00 89.81 454 ILE A C 1
ATOM 3666 O O . ILE A 1 454 ? -12.853 9.457 -11.761 1.00 89.81 454 ILE A O 1
ATOM 3670 N N . PHE A 1 455 ? -11.328 9.230 -13.402 1.00 84.69 455 PHE A N 1
ATOM 3671 C CA . PHE A 1 455 ? -10.515 10.390 -13.013 1.00 84.69 455 PHE A CA 1
ATOM 3672 C C . PHE A 1 455 ? -10.085 11.251 -14.213 1.00 84.69 455 PHE A C 1
ATOM 3674 O O . PHE A 1 455 ? -9.224 10.862 -14.994 1.00 84.69 455 PHE A O 1
ATOM 3681 N N . GLU A 1 456 ? -10.590 12.487 -14.266 1.00 73.00 456 GLU A N 1
ATOM 3682 C CA . GLU A 1 456 ? -10.407 13.438 -15.380 1.00 73.00 456 GLU A CA 1
ATOM 3683 C C . GLU A 1 456 ? -8.947 13.849 -15.664 1.00 73.00 456 GLU A C 1
ATOM 3685 O O . GLU A 1 456 ? -8.621 14.230 -16.779 1.00 73.00 456 GLU A O 1
ATOM 3690 N N . ASN A 1 457 ? -8.051 13.799 -14.669 1.00 74.88 457 ASN A N 1
ATOM 3691 C CA . ASN A 1 457 ? -6.681 14.329 -14.775 1.00 74.88 457 ASN A CA 1
ATOM 3692 C C . ASN A 1 457 ? -5.608 13.296 -14.392 1.00 74.88 457 ASN A C 1
ATOM 3694 O O . ASN A 1 457 ? -4.567 13.638 -13.821 1.00 74.88 457 ASN A O 1
ATOM 3698 N N . ARG A 1 458 ? -5.858 12.011 -14.673 1.00 85.12 458 ARG A N 1
ATOM 3699 C CA . ARG A 1 458 ? -4.978 10.914 -14.240 1.00 85.12 458 ARG A CA 1
ATOM 3700 C C . ARG A 1 458 ? -3.722 10.729 -15.092 1.00 85.12 458 ARG A C 1
ATOM 3702 O O . ARG A 1 458 ? -2.814 10.050 -14.643 1.00 85.12 458 ARG A O 1
ATOM 3709 N N . TYR A 1 459 ? -3.605 11.360 -16.261 1.00 92.12 459 TYR A N 1
ATOM 3710 C CA . TYR A 1 459 ? -2.527 11.074 -17.222 1.00 92.12 459 TYR A CA 1
ATOM 3711 C C . TYR A 1 459 ? -1.163 11.712 -16.936 1.00 92.12 459 TYR A C 1
ATOM 3713 O O . TYR A 1 459 ? -0.205 11.377 -17.621 1.00 92.12 459 TYR A O 1
ATOM 3721 N N . ARG A 1 460 ? -1.027 12.578 -15.922 1.00 91.12 460 ARG A N 1
ATOM 3722 C CA . ARG A 1 460 ? 0.232 13.306 -15.629 1.00 91.12 460 ARG A CA 1
ATOM 3723 C C . ARG A 1 460 ? 1.452 12.402 -15.428 1.00 91.12 460 ARG A C 1
ATOM 3725 O O . ARG A 1 460 ? 2.579 12.825 -15.656 1.00 91.12 460 ARG A O 1
ATOM 3732 N N . TYR A 1 461 ? 1.243 11.151 -15.022 1.00 93.69 461 TYR A N 1
ATOM 3733 C CA . TYR A 1 461 ? 2.332 10.192 -14.841 1.00 93.69 461 TYR A CA 1
ATOM 3734 C C . TYR A 1 461 ? 3.061 9.877 -16.160 1.00 93.69 461 TYR A C 1
ATOM 3736 O O . TYR A 1 461 ? 4.207 9.434 -16.118 1.00 93.69 461 TYR A O 1
ATOM 3744 N N . ILE A 1 462 ? 2.420 10.074 -17.323 1.00 95.38 462 ILE A N 1
ATOM 3745 C CA . ILE A 1 462 ? 2.999 9.702 -18.621 1.00 95.38 462 ILE A CA 1
ATOM 3746 C C . ILE A 1 462 ? 4.262 10.509 -18.932 1.00 95.38 462 ILE A C 1
ATOM 3748 O O . ILE A 1 462 ? 5.197 9.970 -19.514 1.00 95.38 462 ILE A O 1
ATOM 3752 N N . GLU A 1 463 ? 4.328 11.757 -18.458 1.00 94.25 463 GLU A N 1
ATOM 3753 C CA . GLU A 1 463 ? 5.519 12.608 -18.544 1.00 94.25 463 GLU A CA 1
ATOM 3754 C C . GLU A 1 463 ? 6.707 11.968 -17.819 1.00 94.25 463 GLU A C 1
ATOM 3756 O O . GLU A 1 463 ? 7.825 11.965 -18.322 1.00 94.25 463 GLU A O 1
ATOM 3761 N N . GLN A 1 464 ? 6.467 11.367 -16.651 1.00 95.44 464 GLN A N 1
ATOM 3762 C CA . GLN A 1 464 ? 7.511 10.729 -15.843 1.00 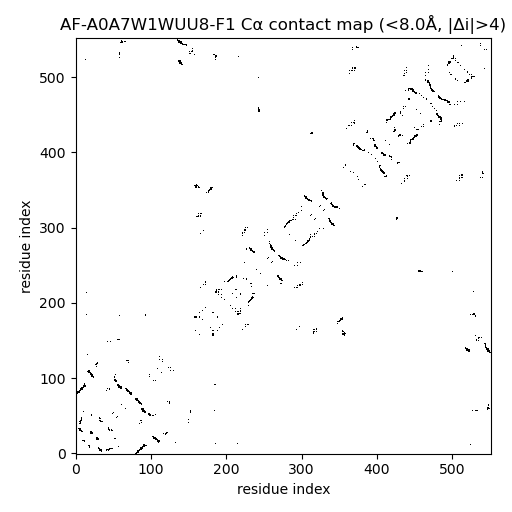95.44 464 GLN A CA 1
ATOM 3763 C C . GLN A 1 464 ? 7.986 9.418 -16.475 1.00 95.44 464 GLN A C 1
ATOM 3765 O O . GLN A 1 464 ? 9.185 9.146 -16.490 1.00 95.44 464 GLN A O 1
ATOM 3770 N N . ILE A 1 465 ? 7.073 8.652 -17.084 1.00 95.00 465 ILE A N 1
ATOM 3771 C CA . ILE A 1 465 ? 7.435 7.482 -17.896 1.00 95.00 465 ILE A CA 1
ATOM 3772 C C . ILE A 1 465 ? 8.284 7.913 -19.097 1.00 95.00 465 ILE A C 1
ATOM 3774 O O . ILE A 1 465 ? 9.279 7.258 -19.388 1.00 95.00 465 ILE A O 1
ATOM 3778 N N . ASN A 1 466 ? 7.930 9.010 -19.777 1.00 94.38 466 ASN A N 1
ATOM 3779 C CA . ASN A 1 466 ? 8.667 9.504 -20.944 1.00 94.38 466 ASN A CA 1
ATOM 3780 C C . ASN A 1 466 ? 10.078 9.990 -20.600 1.00 94.38 466 ASN A C 1
ATOM 3782 O O . ASN A 1 466 ? 11.000 9.784 -21.380 1.00 94.38 466 ASN A O 1
ATOM 3786 N N . ARG A 1 467 ? 10.277 10.547 -19.400 1.00 94.00 467 ARG A N 1
ATOM 3787 C CA . ARG A 1 467 ? 11.618 10.873 -18.893 1.00 94.00 467 ARG A CA 1
ATOM 3788 C C . ARG A 1 467 ? 12.497 9.633 -18.751 1.00 94.00 467 ARG A C 1
ATOM 3790 O O . ARG A 1 467 ? 13.672 9.699 -19.081 1.00 94.00 467 ARG A O 1
ATOM 3797 N N . ILE A 1 468 ? 11.945 8.510 -18.290 1.00 91.62 468 ILE A N 1
ATOM 3798 C CA . ILE A 1 468 ? 12.694 7.248 -18.152 1.00 91.62 468 ILE A CA 1
ATOM 3799 C C . ILE A 1 468 ? 12.891 6.579 -19.519 1.00 91.62 468 ILE A C 1
ATOM 3801 O O . ILE A 1 468 ? 13.974 6.081 -19.807 1.00 91.62 468 ILE A O 1
ATOM 3805 N N . ASN A 1 469 ? 11.853 6.579 -20.355 1.00 89.12 469 ASN A N 1
ATOM 3806 C CA . ASN A 1 469 ? 11.825 5.978 -21.684 1.00 89.12 469 ASN A CA 1
ATOM 3807 C C . ASN A 1 469 ? 11.421 7.031 -22.733 1.00 89.12 469 ASN A C 1
ATOM 3809 O O . ASN A 1 469 ? 10.229 7.187 -23.005 1.00 89.12 469 ASN A O 1
ATOM 3813 N N . PRO A 1 470 ? 12.374 7.726 -23.374 1.00 86.94 470 PRO A N 1
ATOM 3814 C CA . PRO A 1 470 ? 12.055 8.724 -24.394 1.00 86.94 470 PRO A CA 1
ATOM 3815 C C . PRO A 1 470 ? 11.598 8.115 -25.736 1.00 86.94 470 PRO A C 1
ATOM 3817 O O . PRO A 1 470 ? 11.290 8.851 -26.670 1.00 86.94 470 PRO A O 1
ATOM 3820 N N . ASN A 1 471 ? 11.490 6.784 -25.857 1.00 85.44 471 ASN A N 1
ATOM 3821 C CA . ASN A 1 471 ? 11.239 6.079 -27.123 1.00 85.44 471 ASN A CA 1
ATOM 3822 C C . ASN A 1 471 ? 9.751 5.860 -27.434 1.00 85.44 471 ASN A C 1
ATOM 3824 O O . ASN A 1 471 ? 9.353 4.842 -28.003 1.00 85.44 471 ASN A O 1
ATOM 3828 N N . PHE A 1 472 ? 8.909 6.828 -27.075 1.00 91.88 472 PHE A N 1
ATOM 3829 C CA . PHE A 1 472 ? 7.500 6.847 -27.455 1.00 91.88 472 PHE A CA 1
ATOM 3830 C C . PHE A 1 472 ? 6.972 8.277 -27.558 1.00 91.88 472 PHE A C 1
ATOM 3832 O O . PHE A 1 472 ? 7.469 9.193 -26.906 1.00 91.88 472 PHE A O 1
ATOM 3839 N N . ILE A 1 473 ? 5.922 8.456 -28.358 1.00 92.88 473 ILE A N 1
ATOM 3840 C CA . ILE A 1 473 ? 5.148 9.699 -28.409 1.00 92.88 473 ILE A CA 1
ATOM 3841 C C . ILE A 1 473 ? 3.857 9.475 -27.635 1.00 92.88 473 ILE A C 1
ATOM 3843 O O . ILE A 1 473 ? 3.222 8.424 -27.764 1.00 92.88 473 ILE A O 1
ATOM 3847 N N . TYR A 1 474 ? 3.438 10.475 -26.872 1.00 94.44 474 TYR A N 1
ATOM 3848 C CA . TYR A 1 474 ? 2.118 10.486 -26.268 1.00 94.44 474 TYR A CA 1
ATOM 3849 C C . TYR A 1 474 ? 1.369 11.770 -26.594 1.00 94.44 474 TYR A C 1
ATOM 3851 O O . TYR A 1 474 ? 1.960 12.815 -26.856 1.00 94.44 474 TYR A O 1
ATOM 3859 N N . GLU A 1 475 ? 0.049 11.675 -26.571 1.00 94.88 475 GLU A N 1
ATOM 3860 C CA . GLU A 1 475 ? -0.839 12.812 -26.745 1.00 94.88 475 GLU A CA 1
ATOM 3861 C C . GLU A 1 475 ? -2.021 12.667 -25.792 1.00 94.88 475 GLU A C 1
ATOM 3863 O O . GLU A 1 475 ? -2.633 11.601 -25.719 1.00 94.88 475 GLU A O 1
ATOM 3868 N N . VAL A 1 476 ? -2.345 13.736 -25.067 1.00 91.88 476 VAL A N 1
ATOM 3869 C CA . VAL A 1 476 ? -3.534 13.798 -24.214 1.00 91.88 476 VAL A CA 1
ATOM 3870 C C . VAL A 1 476 ? -4.548 14.714 -24.891 1.00 91.88 476 VAL A C 1
ATOM 3872 O O . VAL A 1 476 ? -4.297 15.910 -25.038 1.00 91.88 476 VAL A O 1
ATOM 3875 N N . ARG A 1 477 ? -5.682 14.158 -25.328 1.00 84.88 477 ARG A N 1
ATOM 3876 C CA . ARG A 1 477 ? -6.804 14.909 -25.919 1.00 84.88 477 ARG A CA 1
ATOM 3877 C C . ARG A 1 477 ? -8.062 14.665 -25.096 1.00 84.88 477 ARG A C 1
ATOM 3879 O O . ARG A 1 477 ? -8.538 13.538 -25.054 1.00 84.88 477 ARG A O 1
ATOM 3886 N N . SER A 1 478 ? -8.615 15.717 -24.491 1.00 79.19 478 SER A N 1
ATOM 3887 C CA . SER A 1 478 ? -9.748 15.620 -23.556 1.00 79.19 478 SER A CA 1
ATOM 3888 C C . SER A 1 478 ? -9.509 14.552 -22.478 1.00 79.19 478 SER A C 1
ATOM 3890 O O . SER A 1 478 ? -8.684 14.755 -21.592 1.00 79.19 478 SER A O 1
ATOM 3892 N N . ASP A 1 479 ? -10.204 13.421 -22.570 1.00 81.50 479 ASP A N 1
ATOM 3893 C CA . ASP A 1 479 ? -10.197 12.289 -21.651 1.00 81.50 479 ASP A CA 1
ATOM 3894 C C . ASP A 1 479 ? -9.461 11.059 -22.214 1.00 81.50 479 ASP A C 1
ATOM 3896 O O . ASP A 1 479 ? -9.490 9.998 -21.593 1.00 81.50 479 ASP A O 1
ATOM 3900 N N . GLU A 1 480 ? -8.764 11.185 -23.348 1.00 91.44 480 GLU A N 1
ATOM 3901 C CA . GLU A 1 480 ? -7.969 10.123 -23.971 1.00 91.44 480 GLU A CA 1
ATOM 3902 C C . GLU A 1 480 ? -6.462 10.394 -23.873 1.00 91.44 480 GLU A C 1
ATOM 3904 O O . GLU A 1 480 ? -5.962 11.441 -24.291 1.00 91.44 480 GLU A O 1
ATOM 3909 N N . LEU A 1 481 ? -5.717 9.390 -23.417 1.00 95.19 481 LEU A N 1
ATOM 3910 C CA . LEU A 1 481 ? -4.273 9.276 -23.564 1.00 95.19 481 LEU A CA 1
ATOM 3911 C C . LEU A 1 481 ? -3.950 8.335 -24.729 1.00 95.19 481 LEU A C 1
ATOM 3913 O O . LEU A 1 481 ? -4.258 7.142 -24.699 1.00 95.19 481 LEU A O 1
ATOM 3917 N N . ARG A 1 482 ? -3.280 8.863 -25.749 1.00 96.62 482 ARG A N 1
ATOM 3918 C CA . ARG A 1 482 ? -2.762 8.105 -26.891 1.00 96.62 482 ARG A CA 1
ATOM 3919 C C . ARG A 1 482 ? -1.283 7.843 -26.670 1.00 96.62 482 ARG A C 1
ATOM 3921 O O . ARG A 1 482 ? -0.539 8.779 -26.398 1.00 96.62 482 ARG A O 1
ATOM 3928 N N . ILE A 1 483 ? -0.858 6.590 -26.791 1.00 96.50 483 ILE A N 1
ATOM 3929 C CA . ILE A 1 483 ? 0.532 6.158 -26.599 1.00 96.50 483 ILE A CA 1
ATOM 3930 C C . ILE A 1 483 ? 0.980 5.470 -27.879 1.00 96.50 483 ILE A C 1
ATOM 3932 O O . ILE A 1 483 ? 0.428 4.435 -28.254 1.00 96.50 483 ILE A O 1
ATOM 3936 N N . LYS A 1 484 ? 1.968 6.046 -28.560 1.00 94.88 484 LYS A N 1
ATOM 3937 C CA . LYS A 1 484 ? 2.572 5.482 -29.763 1.00 94.88 484 LYS A CA 1
ATOM 3938 C C . LYS A 1 484 ? 3.989 5.020 -29.452 1.00 94.88 484 LYS A C 1
ATOM 3940 O O . LYS A 1 484 ? 4.879 5.861 -29.340 1.00 94.88 484 LYS A O 1
ATOM 3945 N N . GLY A 1 485 ? 4.192 3.709 -29.337 1.00 87.44 485 GLY A N 1
ATOM 3946 C CA . GLY A 1 485 ? 5.534 3.140 -29.225 1.00 87.44 485 GLY A CA 1
ATOM 3947 C C . GLY A 1 485 ? 6.295 3.273 -30.542 1.00 87.44 485 GLY A C 1
ATOM 3948 O O . GLY A 1 485 ? 5.706 3.174 -31.626 1.00 87.44 485 GLY A O 1
ATOM 3949 N N . ILE A 1 486 ? 7.596 3.558 -30.462 1.00 80.81 486 ILE A N 1
ATOM 3950 C CA . 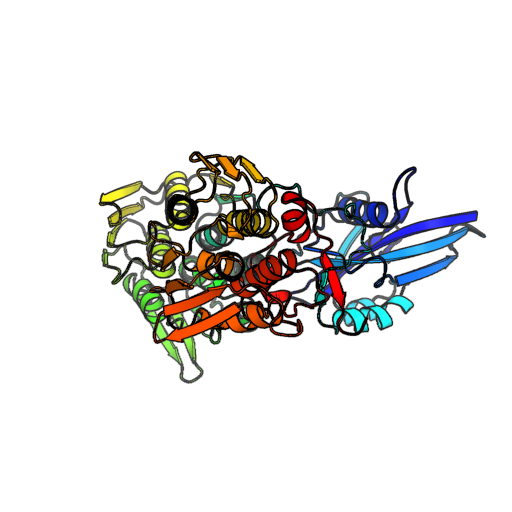ILE A 1 486 ? 8.443 3.835 -31.631 1.00 80.81 486 ILE A CA 1
ATOM 3951 C C . ILE A 1 486 ? 9.741 3.038 -31.514 1.00 80.81 486 ILE A C 1
ATOM 3953 O O . ILE A 1 486 ? 10.295 2.879 -30.431 1.00 80.81 486 ILE A O 1
ATOM 3957 N N . LYS A 1 487 ? 10.246 2.529 -32.643 1.00 73.62 487 LYS A N 1
ATOM 3958 C CA . LYS A 1 487 ? 11.575 1.903 -32.698 1.00 73.62 487 LYS A CA 1
ATOM 3959 C C . LYS A 1 487 ? 12.676 2.974 -32.724 1.00 73.62 487 LYS A C 1
ATOM 3961 O O . LYS A 1 487 ? 12.515 4.005 -33.375 1.00 73.62 487 LYS A O 1
ATOM 3966 N N . GLY A 1 488 ? 13.809 2.694 -32.081 1.00 66.50 488 GLY A N 1
ATOM 3967 C CA . GLY A 1 488 ? 14.993 3.568 -32.056 1.00 66.50 488 GLY A CA 1
ATOM 3968 C C . GLY A 1 488 ? 15.128 4.397 -30.776 1.00 66.50 488 GLY A C 1
ATOM 3969 O O . GLY A 1 488 ? 14.237 4.365 -29.934 1.00 66.50 488 GLY A O 1
ATOM 3970 N N . ASN A 1 489 ? 16.257 5.103 -30.641 1.00 67.81 489 ASN A N 1
ATOM 3971 C CA . ASN A 1 489 ? 16.519 6.015 -29.528 1.00 67.81 489 ASN A CA 1
ATOM 3972 C C . ASN A 1 489 ? 16.123 7.452 -29.910 1.00 67.81 489 ASN A C 1
ATOM 3974 O O . ASN A 1 489 ? 16.701 8.006 -30.846 1.00 67.81 489 ASN A O 1
ATOM 3978 N N . HIS A 1 490 ? 15.151 8.039 -29.212 1.00 67.81 490 HIS A N 1
ATOM 3979 C CA . HIS A 1 490 ? 14.569 9.357 -29.514 1.00 67.81 490 HIS A CA 1
ATOM 3980 C C . HIS A 1 490 ? 14.924 10.434 -28.477 1.00 67.81 490 HIS A C 1
ATOM 3982 O O . HIS A 1 490 ? 14.426 11.554 -28.565 1.00 67.81 490 HIS A O 1
ATOM 3988 N N . GLY A 1 491 ? 15.803 10.130 -27.519 1.00 76.44 491 GLY A N 1
ATOM 3989 C CA . GLY A 1 491 ? 16.309 11.102 -26.550 1.00 76.44 491 GLY A CA 1
ATOM 3990 C C . GLY A 1 491 ? 17.159 10.463 -25.456 1.00 76.44 491 GLY A C 1
ATOM 3991 O O . GLY A 1 491 ? 17.325 9.247 -25.412 1.00 76.44 491 GLY A O 1
ATOM 3992 N N . ASP A 1 492 ? 17.676 11.290 -24.552 1.00 83.62 492 ASP A N 1
ATOM 3993 C CA . ASP A 1 492 ? 18.409 10.813 -23.380 1.00 83.62 492 ASP A CA 1
ATOM 3994 C C . ASP A 1 492 ? 17.457 10.584 -22.205 1.00 83.62 492 ASP A C 1
ATOM 3996 O O . ASP A 1 492 ? 16.575 11.399 -21.923 1.00 83.62 492 ASP A O 1
ATOM 4000 N N . ALA A 1 493 ? 17.649 9.468 -21.502 1.00 87.25 493 ALA A N 1
ATOM 4001 C CA . ALA A 1 493 ? 16.903 9.176 -20.288 1.00 87.25 493 ALA A CA 1
ATOM 4002 C C . ALA A 1 493 ? 17.226 10.198 -19.184 1.00 87.25 493 ALA A C 1
ATOM 4004 O O . ALA A 1 493 ? 18.369 10.624 -19.005 1.00 87.25 493 ALA A O 1
ATOM 4005 N N . MET A 1 494 ? 16.207 10.578 -18.421 1.00 92.44 494 MET A N 1
ATOM 4006 C CA . MET A 1 494 ? 16.262 11.567 -17.350 1.00 92.44 494 MET A CA 1
ATOM 4007 C C . MET A 1 494 ? 15.718 10.992 -16.041 1.00 92.44 494 MET A C 1
ATOM 4009 O O . MET A 1 494 ? 15.016 9.979 -16.018 1.00 92.44 494 MET A O 1
ATOM 4013 N N . ASP A 1 495 ? 16.001 11.686 -14.940 1.00 93.00 495 ASP A N 1
ATOM 4014 C CA . ASP A 1 495 ? 15.380 11.406 -13.648 1.00 93.00 495 ASP A CA 1
ATOM 4015 C C . ASP A 1 495 ? 13.870 11.689 -13.686 1.00 93.00 495 ASP A C 1
ATOM 4017 O O . ASP A 1 495 ? 13.409 12.657 -14.303 1.00 93.00 495 ASP A O 1
ATOM 4021 N N . ALA A 1 496 ? 13.115 10.863 -12.969 1.00 94.44 496 ALA A N 1
ATOM 4022 C CA . ALA A 1 496 ? 11.668 10.948 -12.835 1.00 94.44 496 ALA A CA 1
ATOM 4023 C C . ALA A 1 496 ? 11.249 11.180 -11.380 1.00 94.44 496 ALA A C 1
ATOM 4025 O O . ALA A 1 496 ? 11.984 10.908 -10.428 1.00 94.44 496 ALA A O 1
ATOM 4026 N N . GLU A 1 497 ? 10.026 11.659 -11.195 1.00 94.94 497 GLU A N 1
ATOM 4027 C CA . GLU A 1 497 ? 9.425 11.883 -9.886 1.00 94.94 497 GLU A CA 1
ATOM 4028 C C . GLU A 1 497 ? 8.118 11.104 -9.759 1.00 94.94 497 GLU A C 1
ATOM 4030 O O . GLU A 1 497 ? 7.292 11.059 -10.670 1.00 94.94 497 GLU A O 1
ATOM 4035 N N . SER A 1 498 ? 7.918 10.467 -8.609 1.00 94.00 498 SER A N 1
ATOM 4036 C CA . SER A 1 498 ? 6.658 9.806 -8.288 1.00 94.00 498 SER A CA 1
ATOM 4037 C C . SER A 1 498 ? 5.630 10.844 -7.842 1.00 94.00 498 SER A C 1
ATOM 4039 O O . SER A 1 498 ? 5.635 11.275 -6.689 1.00 94.00 498 SER A O 1
ATOM 4041 N N . ILE A 1 499 ? 4.728 11.231 -8.742 1.00 91.44 499 ILE A N 1
ATOM 4042 C CA . ILE A 1 499 ? 3.703 12.257 -8.470 1.00 91.44 499 ILE A CA 1
ATOM 4043 C C . ILE A 1 499 ? 2.485 11.709 -7.703 1.00 91.44 499 ILE A C 1
ATOM 4045 O O . ILE A 1 499 ? 1.769 12.436 -7.011 1.00 91.44 499 ILE A O 1
ATOM 4049 N N . ASP A 1 500 ? 2.275 10.395 -7.777 1.00 91.81 500 ASP A N 1
ATOM 4050 C CA . ASP A 1 500 ? 1.288 9.649 -7.006 1.00 91.81 500 ASP A CA 1
ATOM 4051 C C . ASP A 1 500 ? 1.690 8.171 -6.869 1.00 91.81 500 ASP A C 1
ATOM 4053 O O . ASP A 1 500 ? 2.689 7.722 -7.428 1.00 91.81 500 ASP A O 1
ATOM 4057 N N . LEU A 1 501 ? 0.904 7.403 -6.108 1.00 93.38 501 LEU A N 1
ATOM 4058 C CA . LEU A 1 501 ? 1.168 5.990 -5.829 1.00 93.38 501 LEU A CA 1
ATOM 4059 C C . LEU A 1 501 ? 1.297 5.118 -7.090 1.00 93.38 501 LEU A C 1
ATOM 4061 O O . LEU A 1 501 ? 2.175 4.259 -7.150 1.00 93.38 501 LEU A O 1
ATOM 4065 N N . ARG A 1 502 ? 0.401 5.270 -8.071 1.00 94.69 502 ARG A N 1
ATOM 4066 C CA . ARG A 1 502 ? 0.426 4.440 -9.285 1.00 94.69 502 ARG A CA 1
ATOM 4067 C C . ARG A 1 502 ? 1.454 4.954 -10.280 1.00 94.69 502 ARG A C 1
ATOM 4069 O O . ARG A 1 502 ? 2.066 4.130 -10.948 1.00 94.69 502 ARG A O 1
ATOM 4076 N N . SER A 1 503 ? 1.720 6.261 -10.300 1.00 94.25 503 SER A N 1
ATOM 4077 C CA . SER A 1 503 ? 2.895 6.811 -10.984 1.00 94.25 503 SER A CA 1
ATOM 4078 C C . SER A 1 503 ? 4.198 6.208 -10.450 1.00 94.25 503 SER A C 1
ATOM 4080 O O . SER A 1 503 ? 5.038 5.819 -11.252 1.00 94.25 503 SER A O 1
ATOM 4082 N N . ALA A 1 504 ? 4.349 6.047 -9.129 1.00 94.62 504 ALA A N 1
ATOM 4083 C CA . ALA A 1 504 ? 5.551 5.452 -8.541 1.00 94.62 504 ALA A CA 1
ATOM 4084 C C . ALA A 1 504 ? 5.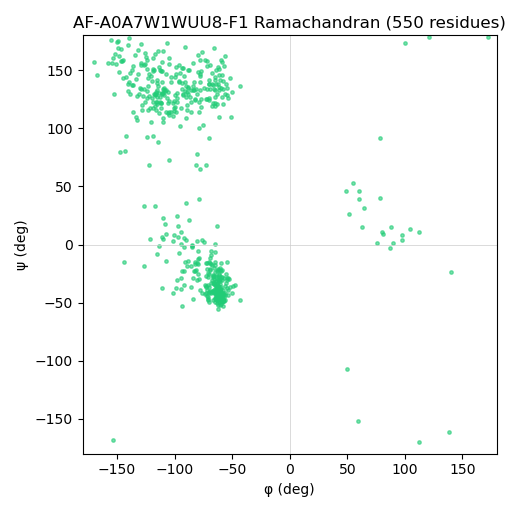817 4.035 -9.075 1.00 94.62 504 ALA A C 1
ATOM 4086 O O . ALA A 1 504 ? 6.919 3.721 -9.516 1.00 94.62 504 ALA A O 1
ATOM 4087 N N . ALA A 1 505 ? 4.783 3.190 -9.091 1.00 95.38 505 ALA A N 1
ATOM 4088 C CA . ALA A 1 505 ? 4.882 1.835 -9.626 1.00 95.38 505 ALA A CA 1
ATOM 4089 C C . ALA A 1 505 ? 5.094 1.817 -11.148 1.00 95.38 505 ALA A C 1
ATOM 4091 O O . ALA A 1 505 ? 5.905 1.038 -11.638 1.00 95.38 505 ALA A O 1
ATOM 4092 N N . ALA A 1 506 ? 4.414 2.696 -11.890 1.00 96.25 506 ALA A N 1
ATOM 4093 C CA . ALA A 1 506 ? 4.588 2.832 -13.334 1.00 96.25 506 ALA A CA 1
ATOM 4094 C C . ALA A 1 506 ? 6.016 3.252 -13.713 1.00 96.25 506 ALA A C 1
ATOM 4096 O O . ALA A 1 506 ? 6.592 2.679 -14.634 1.00 96.25 506 ALA A O 1
ATOM 4097 N N . ASN A 1 507 ? 6.611 4.187 -12.968 1.00 95.12 507 ASN A N 1
ATOM 4098 C CA . ASN A 1 507 ? 7.999 4.605 -13.152 1.00 95.12 507 ASN A CA 1
ATOM 4099 C C . ASN A 1 507 ? 8.962 3.428 -12.944 1.00 95.12 507 ASN A C 1
ATOM 4101 O O . ASN A 1 507 ? 9.904 3.269 -13.712 1.00 95.12 507 ASN A O 1
ATOM 4105 N N . ILE A 1 508 ? 8.716 2.571 -11.948 1.00 92.81 508 ILE A N 1
ATOM 4106 C CA . ILE A 1 508 ? 9.557 1.387 -11.719 1.00 92.81 508 ILE A CA 1
ATOM 4107 C C . ILE A 1 508 ? 9.369 0.347 -12.827 1.00 92.81 508 ILE A C 1
ATOM 4109 O O . ILE A 1 508 ? 10.360 -0.201 -13.295 1.00 92.81 508 ILE A O 1
ATOM 4113 N N . ILE A 1 509 ? 8.138 0.102 -13.293 1.00 93.81 509 ILE A N 1
ATOM 4114 C CA . ILE A 1 509 ? 7.893 -0.777 -14.451 1.00 93.81 509 ILE A CA 1
ATOM 4115 C C . ILE A 1 509 ? 8.639 -0.239 -15.681 1.00 93.81 509 ILE A C 1
ATOM 4117 O O . ILE A 1 509 ? 9.300 -1.012 -16.366 1.00 93.81 509 ILE A O 1
ATOM 4121 N N . ALA A 1 510 ? 8.579 1.072 -15.938 1.00 92.94 510 ALA A N 1
ATOM 4122 C CA . ALA A 1 510 ? 9.314 1.701 -17.032 1.00 92.94 510 ALA A CA 1
ATOM 4123 C C . ALA A 1 510 ? 10.826 1.502 -16.876 1.00 92.94 510 ALA A C 1
ATOM 4125 O O . ALA A 1 510 ? 11.468 1.037 -17.808 1.00 92.94 510 ALA A O 1
ATOM 4126 N N . LEU A 1 511 ? 11.370 1.764 -15.685 1.00 89.75 511 LEU A N 1
ATOM 4127 C CA . LEU A 1 511 ? 12.794 1.607 -15.388 1.00 89.75 511 LEU A CA 1
ATOM 4128 C C . LEU A 1 511 ? 13.271 0.156 -15.555 1.00 89.75 511 LEU A C 1
ATOM 4130 O O . LEU A 1 511 ? 14.369 -0.069 -16.040 1.00 89.75 511 LEU A O 1
ATOM 4134 N N . VAL A 1 512 ? 12.438 -0.827 -15.208 1.00 86.62 512 VAL A N 1
ATOM 4135 C CA . VAL A 1 512 ? 12.699 -2.260 -15.440 1.00 86.62 512 VAL A CA 1
ATOM 4136 C C . VAL A 1 512 ? 12.777 -2.608 -16.932 1.00 86.62 512 VAL A C 1
ATOM 4138 O O . VAL A 1 512 ? 13.503 -3.526 -17.311 1.00 86.62 512 VAL A O 1
ATOM 4141 N N . GLY A 1 513 ? 12.028 -1.895 -17.776 1.00 85.00 513 GLY A N 1
ATOM 4142 C CA . GLY A 1 513 ? 12.032 -2.057 -19.232 1.00 85.00 513 GLY A CA 1
ATOM 4143 C C . GLY A 1 513 ? 13.130 -1.276 -19.961 1.00 85.00 513 GLY A C 1
ATOM 4144 O O . GLY A 1 513 ? 13.196 -1.341 -21.194 1.00 85.00 513 GLY A O 1
ATOM 4145 N N . GLU A 1 514 ? 13.968 -0.531 -19.236 1.00 84.69 514 GLU A N 1
ATOM 4146 C CA . GLU A 1 514 ? 15.086 0.231 -19.787 1.00 84.69 514 GLU A CA 1
ATOM 4147 C C . GLU A 1 514 ? 16.425 -0.234 -19.217 1.00 84.69 514 GLU A C 1
ATOM 4149 O O . GLU A 1 514 ? 16.525 -0.658 -18.070 1.00 84.69 514 GLU A O 1
ATOM 4154 N N . ASN A 1 515 ? 17.484 -0.086 -20.012 1.00 77.62 515 ASN A N 1
ATOM 4155 C CA . ASN A 1 515 ? 18.853 -0.217 -19.527 1.00 77.62 515 ASN A CA 1
ATOM 4156 C C . ASN A 1 515 ? 19.495 1.172 -19.413 1.00 77.62 515 ASN A C 1
ATOM 4158 O O . ASN A 1 515 ? 20.279 1.578 -20.273 1.00 77.62 515 ASN A O 1
ATOM 4162 N N . ASN A 1 516 ? 19.080 1.947 -18.409 1.00 82.38 516 ASN A N 1
ATOM 4163 C CA . ASN A 1 516 ? 19.607 3.287 -18.157 1.00 82.38 516 ASN A CA 1
ATOM 4164 C C . ASN A 1 516 ? 19.784 3.575 -16.655 1.00 82.38 516 ASN A C 1
ATOM 4166 O O . ASN A 1 516 ? 19.393 2.793 -15.790 1.00 82.38 516 ASN A O 1
ATOM 4170 N N . SER A 1 517 ? 20.420 4.707 -16.347 1.00 83.38 517 SER A N 1
ATOM 4171 C CA . SER A 1 517 ? 20.786 5.112 -14.985 1.00 83.38 517 SER A CA 1
ATOM 4172 C C . SER A 1 517 ? 19.796 6.087 -14.334 1.00 83.38 517 SER A C 1
ATOM 4174 O O . SER A 1 517 ? 20.145 6.715 -13.326 1.00 83.38 517 SER A O 1
ATOM 4176 N N . SER A 1 518 ? 18.579 6.213 -14.882 1.00 88.31 518 SER A N 1
ATOM 4177 C CA . SER A 1 518 ? 17.548 7.119 -14.370 1.00 88.31 518 SER A CA 1
ATOM 4178 C C . SER A 1 518 ? 17.242 6.860 -12.897 1.00 88.31 518 SER A C 1
ATOM 4180 O O . SER A 1 518 ? 17.122 5.716 -12.443 1.00 88.31 518 SER A O 1
ATOM 4182 N N . LYS A 1 519 ? 17.078 7.947 -12.140 1.00 91.75 519 LYS A N 1
ATOM 4183 C CA . LYS A 1 519 ? 16.677 7.910 -10.732 1.00 91.75 519 LYS A CA 1
ATOM 4184 C C . LYS A 1 519 ? 15.206 8.278 -10.603 1.00 91.75 519 LYS A C 1
ATOM 4186 O O . LYS A 1 519 ? 14.709 9.155 -11.307 1.00 91.75 519 LYS A O 1
ATOM 4191 N N . ILE A 1 520 ? 14.517 7.645 -9.661 1.00 93.81 520 ILE A N 1
ATOM 4192 C CA . ILE A 1 520 ? 13.125 7.944 -9.325 1.00 93.81 520 ILE A CA 1
ATOM 4193 C C . ILE A 1 520 ? 13.073 8.552 -7.924 1.00 93.81 520 ILE A C 1
ATOM 4195 O O . ILE A 1 520 ? 13.499 7.938 -6.943 1.00 93.81 520 ILE A O 1
ATOM 4199 N N . LYS A 1 521 ? 12.524 9.762 -7.842 1.00 95.06 521 LYS A N 1
ATOM 4200 C CA . LYS A 1 521 ? 12.243 10.499 -6.603 1.00 95.06 521 LYS A CA 1
ATOM 4201 C C . LYS A 1 521 ? 10.842 10.213 -6.066 1.00 95.06 521 LYS A C 1
ATOM 4203 O O . LYS A 1 521 ? 10.006 9.608 -6.749 1.00 95.06 521 LYS A O 1
ATOM 4208 N N . GLY A 1 522 ? 10.561 10.672 -4.847 1.00 92.69 522 GLY A N 1
ATOM 4209 C CA . GLY A 1 522 ? 9.227 10.564 -4.253 1.00 92.69 522 GLY A CA 1
ATOM 4210 C C . GLY A 1 522 ? 8.887 9.181 -3.689 1.00 92.69 522 GLY A C 1
ATOM 4211 O O . GLY A 1 522 ? 7.743 8.736 -3.808 1.00 92.69 522 GLY A O 1
ATOM 4212 N N . LEU A 1 523 ? 9.843 8.512 -3.025 1.00 92.88 523 LEU A N 1
ATOM 4213 C CA . LEU A 1 523 ? 9.653 7.198 -2.380 1.00 92.88 523 LEU A CA 1
ATOM 4214 C C . LEU A 1 523 ? 8.383 7.123 -1.510 1.00 92.88 523 LEU A C 1
ATOM 4216 O O . LEU A 1 523 ? 7.719 6.088 -1.461 1.00 92.88 523 LEU A O 1
ATOM 4220 N N . PHE A 1 524 ? 8.012 8.228 -0.857 1.00 92.69 524 PHE A N 1
ATOM 4221 C CA . PHE A 1 524 ? 6.785 8.328 -0.068 1.00 92.69 524 PHE A CA 1
ATOM 4222 C C . PHE A 1 524 ? 5.548 7.839 -0.836 1.00 92.69 524 PHE A C 1
ATOM 4224 O O . PHE A 1 524 ? 4.728 7.123 -0.268 1.00 92.69 524 PHE A O 1
ATOM 4231 N N . GLN A 1 525 ? 5.412 8.170 -2.126 1.00 93.94 525 GLN A N 1
ATOM 4232 C CA . GLN A 1 525 ? 4.253 7.738 -2.908 1.00 93.94 525 GLN A CA 1
ATOM 4233 C C . GLN A 1 525 ? 4.216 6.223 -3.099 1.00 93.94 525 GLN A C 1
ATOM 4235 O O . GLN A 1 525 ? 3.140 5.643 -2.984 1.00 93.94 525 GLN A O 1
ATOM 4240 N N . LEU A 1 526 ? 5.364 5.578 -3.324 1.00 94.50 526 LEU A N 1
ATOM 4241 C CA . LEU A 1 526 ? 5.459 4.121 -3.439 1.00 94.50 526 LEU A CA 1
ATOM 4242 C C . LEU A 1 526 ? 5.026 3.440 -2.131 1.00 94.50 526 LEU A C 1
ATOM 4244 O O . LEU A 1 526 ? 4.162 2.560 -2.125 1.00 94.50 526 LEU A O 1
ATOM 4248 N N . LEU A 1 527 ? 5.558 3.917 -1.005 1.00 95.06 527 LEU A N 1
ATOM 4249 C CA . LEU A 1 527 ? 5.330 3.338 0.323 1.00 95.06 527 LEU A CA 1
ATOM 4250 C C . LEU A 1 527 ? 3.892 3.495 0.840 1.00 95.06 527 LEU A C 1
ATOM 4252 O O . LEU A 1 527 ? 3.507 2.884 1.839 1.00 95.06 527 LEU A O 1
ATOM 4256 N N . ARG A 1 528 ? 3.050 4.275 0.156 1.00 94.94 528 ARG A N 1
ATOM 4257 C CA . ARG A 1 528 ? 1.606 4.324 0.428 1.00 94.94 528 ARG A CA 1
ATOM 4258 C C . ARG A 1 528 ? 0.851 3.081 -0.028 1.00 94.94 528 ARG A C 1
ATOM 4260 O O . ARG A 1 528 ? -0.295 2.904 0.381 1.00 94.94 528 ARG A O 1
ATOM 4267 N N . GLY A 1 529 ? 1.439 2.241 -0.877 1.00 94.50 529 GLY A N 1
ATOM 4268 C CA . GLY A 1 529 ? 0.754 1.054 -1.385 1.00 94.50 529 GLY A CA 1
ATOM 4269 C C . GLY A 1 529 ? 1.607 -0.186 -1.584 1.00 94.50 529 GLY A C 1
ATOM 4270 O O . GLY A 1 529 ? 1.010 -1.253 -1.678 1.00 94.50 529 GLY A O 1
ATOM 4271 N N . TYR A 1 530 ? 2.934 -0.070 -1.588 1.00 94.31 530 TYR A N 1
ATOM 4272 C CA . TYR A 1 530 ? 3.854 -1.197 -1.745 1.00 94.31 530 TYR A CA 1
ATOM 4273 C C . TYR A 1 530 ? 4.682 -1.378 -0.472 1.00 94.31 530 TYR A C 1
ATOM 4275 O O . TYR A 1 530 ? 5.285 -0.428 0.030 1.00 94.31 530 TYR A O 1
ATOM 4283 N N . GLU A 1 531 ? 4.669 -2.594 0.061 1.00 92.00 531 GLU A N 1
ATOM 4284 C CA . GLU A 1 531 ? 5.352 -2.991 1.290 1.00 92.00 531 GLU A CA 1
ATOM 4285 C C . GLU A 1 531 ? 6.820 -3.348 1.040 1.00 92.00 531 GLU A C 1
ATOM 4287 O O . GLU A 1 531 ? 7.690 -2.880 1.769 1.00 92.00 531 GLU A O 1
ATOM 4292 N N . ASP A 1 532 ? 7.110 -4.149 0.017 1.00 88.50 532 ASP A N 1
ATOM 4293 C CA . ASP A 1 532 ? 8.465 -4.625 -0.273 1.00 88.50 532 ASP A CA 1
ATOM 4294 C C . ASP A 1 532 ? 8.679 -4.695 -1.790 1.00 88.50 532 ASP A C 1
ATOM 4296 O O . ASP A 1 532 ? 8.579 -5.746 -2.426 1.00 88.50 532 ASP A O 1
ATOM 4300 N N . MET A 1 533 ? 8.968 -3.532 -2.379 1.00 87.31 533 MET A N 1
ATOM 4301 C CA . MET A 1 533 ? 9.148 -3.420 -3.827 1.00 87.31 533 MET A CA 1
ATOM 4302 C C . MET A 1 533 ? 10.359 -4.221 -4.332 1.00 87.31 533 MET A C 1
ATOM 4304 O O . MET A 1 533 ? 10.369 -4.671 -5.476 1.00 87.31 533 MET A O 1
ATOM 4308 N N . LEU A 1 534 ? 11.383 -4.434 -3.497 1.00 82.50 534 LEU A N 1
ATOM 4309 C CA . LEU A 1 534 ? 12.536 -5.252 -3.883 1.00 82.50 534 LEU A CA 1
ATOM 4310 C C . LEU A 1 534 ? 12.150 -6.730 -3.978 1.00 82.50 534 LEU A C 1
ATOM 4312 O O . LEU A 1 534 ? 12.535 -7.390 -4.943 1.00 82.50 534 LEU A O 1
ATOM 4316 N N . SER A 1 535 ? 11.353 -7.239 -3.035 1.00 82.50 535 SER A N 1
ATOM 4317 C CA . SER A 1 535 ? 10.757 -8.579 -3.134 1.00 82.50 535 SER A CA 1
ATOM 4318 C C . SER A 1 535 ? 9.875 -8.701 -4.379 1.00 82.50 535 SER A C 1
ATOM 4320 O O . SER A 1 535 ? 9.980 -9.684 -5.118 1.00 82.50 535 SER A O 1
ATOM 4322 N N . ASP A 1 536 ? 9.077 -7.670 -4.683 1.00 86.12 536 ASP A N 1
ATOM 4323 C CA . ASP A 1 536 ? 8.254 -7.632 -5.895 1.00 86.12 536 ASP A CA 1
ATOM 4324 C C . ASP A 1 536 ? 9.095 -7.750 -7.171 1.00 86.12 536 ASP A C 1
ATOM 4326 O O . ASP A 1 536 ? 8.807 -8.597 -8.017 1.00 86.12 536 ASP A O 1
ATOM 4330 N N . LEU A 1 537 ? 10.174 -6.976 -7.283 1.00 83.38 537 LEU A N 1
ATOM 4331 C CA . LEU A 1 537 ? 11.113 -7.026 -8.410 1.00 83.38 537 LEU A CA 1
ATOM 4332 C C . LEU A 1 537 ? 11.869 -8.355 -8.499 1.00 83.38 537 LEU A C 1
ATOM 4334 O O . LEU A 1 537 ? 12.146 -8.852 -9.591 1.00 83.38 537 LEU A O 1
ATOM 4338 N N . ARG A 1 538 ? 12.205 -8.974 -7.368 1.00 80.12 538 ARG A N 1
ATOM 4339 C CA . ARG A 1 538 ? 12.841 -10.298 -7.374 1.00 80.12 538 ARG A CA 1
ATOM 4340 C C . ARG A 1 538 ? 11.901 -11.405 -7.793 1.00 80.12 538 ARG A C 1
ATOM 4342 O O . ARG A 1 538 ? 12.332 -12.313 -8.496 1.00 80.12 538 ARG A O 1
ATOM 4349 N N . SER A 1 539 ? 10.625 -11.304 -7.432 1.00 77.81 539 SER A N 1
ATOM 4350 C CA . SER A 1 539 ? 9.612 -12.298 -7.801 1.00 77.81 539 SER A CA 1
ATOM 4351 C C . SER A 1 539 ? 9.427 -12.452 -9.315 1.00 77.81 539 SER A C 1
ATOM 4353 O O . SER A 1 539 ? 8.937 -13.479 -9.771 1.00 77.81 539 SER A O 1
ATOM 4355 N N . VAL A 1 540 ? 9.847 -11.448 -10.087 1.00 76.50 540 VAL A N 1
ATOM 4356 C CA . VAL A 1 540 ? 9.791 -11.422 -11.553 1.00 76.50 540 VAL A CA 1
ATOM 4357 C C . VAL A 1 540 ? 11.178 -11.569 -12.190 1.00 76.50 540 VAL A C 1
ATOM 4359 O O . VAL A 1 540 ? 11.350 -11.264 -13.363 1.00 76.50 540 VAL A O 1
ATOM 4362 N N . GLY A 1 541 ? 12.176 -12.048 -11.436 1.00 67.06 541 GLY A N 1
ATOM 4363 C CA . GLY A 1 541 ? 13.482 -12.439 -11.968 1.00 67.06 541 GLY A CA 1
ATOM 4364 C C . GLY A 1 541 ? 14.679 -11.577 -11.550 1.00 67.06 541 GLY A C 1
ATOM 4365 O O . GLY A 1 541 ? 15.769 -11.768 -12.085 1.00 67.06 541 GLY A O 1
ATOM 4366 N N . GLY A 1 542 ? 14.525 -10.683 -10.576 1.00 63.97 542 GLY A N 1
ATOM 4367 C CA . GLY A 1 542 ? 15.661 -9.988 -9.970 1.00 63.97 542 GLY A CA 1
ATOM 4368 C C . GLY A 1 542 ? 16.174 -8.851 -10.840 1.00 63.97 542 GLY A C 1
ATOM 4369 O O . GLY A 1 542 ? 17.040 -9.035 -11.691 1.00 63.97 542 GLY A O 1
ATOM 4370 N N . PHE A 1 543 ? 15.640 -7.660 -10.594 1.00 68.62 543 PHE A N 1
ATOM 4371 C CA . PHE A 1 543 ? 16.191 -6.415 -11.116 1.00 68.62 543 PHE A CA 1
ATOM 4372 C C . PHE A 1 543 ? 17.078 -5.781 -10.057 1.00 68.62 543 PHE A C 1
ATOM 4374 O O . PHE A 1 543 ? 16.727 -5.777 -8.873 1.00 68.62 543 PHE A O 1
ATOM 4381 N N . HIS A 1 544 ? 18.212 -5.229 -10.478 1.00 73.06 544 HIS A N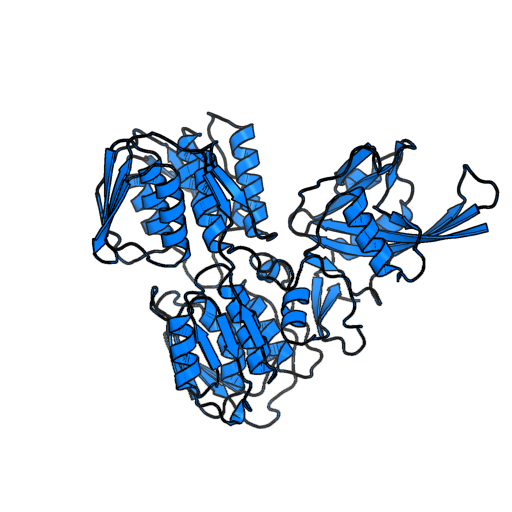 1
ATOM 4382 C CA . HIS A 1 544 ? 19.152 -4.585 -9.574 1.00 73.06 544 HIS A CA 1
ATOM 4383 C C . HIS A 1 544 ? 18.672 -3.185 -9.189 1.00 73.06 544 HIS A C 1
ATOM 4385 O O . HIS A 1 544 ? 19.264 -2.185 -9.570 1.00 73.06 544 HIS A O 1
ATOM 4391 N N . VAL A 1 545 ? 17.555 -3.091 -8.477 1.00 78.06 545 VAL A N 1
ATOM 4392 C CA . VAL A 1 545 ? 17.060 -1.815 -7.964 1.00 78.06 545 VAL A CA 1
ATOM 4393 C C . VAL A 1 545 ? 17.576 -1.614 -6.548 1.00 78.06 545 VAL A C 1
ATOM 4395 O O . VAL A 1 545 ? 17.506 -2.517 -5.717 1.00 78.06 545 VAL A O 1
ATOM 4398 N N . THR A 1 546 ? 18.079 -0.418 -6.262 1.00 85.44 546 THR A N 1
ATOM 4399 C CA . THR A 1 546 ? 18.500 -0.022 -4.917 1.00 85.44 546 THR A CA 1
ATOM 4400 C C . THR A 1 546 ? 17.826 1.257 -4.465 1.00 85.44 546 THR A C 1
ATOM 4402 O O . THR A 1 546 ? 17.417 2.091 -5.276 1.00 85.44 546 THR A O 1
ATOM 4405 N N . PHE A 1 547 ? 17.731 1.400 -3.145 1.00 90.56 547 PHE A N 1
ATOM 4406 C CA . PHE A 1 547 ? 17.404 2.661 -2.503 1.00 90.56 547 PHE A CA 1
ATOM 4407 C C . PHE A 1 547 ? 18.701 3.388 -2.166 1.00 90.56 547 PHE A C 1
ATOM 4409 O O . PHE A 1 547 ? 19.589 2.805 -1.554 1.00 90.56 547 PHE A O 1
ATOM 4416 N N . ASP A 1 548 ? 18.820 4.648 -2.546 1.00 90.06 548 ASP A N 1
ATOM 4417 C CA . ASP A 1 548 ? 19.986 5.484 -2.251 1.00 90.06 548 ASP A CA 1
ATOM 4418 C C . ASP A 1 548 ? 19.525 6.807 -1.641 1.00 90.06 548 ASP A C 1
ATOM 4420 O O . ASP A 1 548 ? 18.325 7.088 -1.609 1.00 90.06 548 ASP A O 1
ATOM 4424 N N . VAL A 1 549 ? 20.448 7.633 -1.163 1.00 89.75 549 VAL A N 1
ATOM 4425 C CA . VAL A 1 549 ? 20.126 9.007 -0.755 1.00 89.75 549 VAL A CA 1
ATOM 4426 C C . VAL A 1 549 ? 20.482 9.992 -1.865 1.00 89.75 549 VAL A C 1
ATOM 4428 O O . VAL A 1 549 ? 21.400 9.789 -2.650 1.00 89.75 549 VAL A O 1
ATOM 4431 N N . ALA A 1 550 ? 19.727 11.075 -2.002 1.00 83.81 550 ALA A N 1
ATOM 4432 C CA . ALA A 1 550 ? 20.054 12.096 -2.985 1.00 83.81 550 ALA A CA 1
ATOM 4433 C C . ALA A 1 550 ? 21.414 12.737 -2.643 1.00 83.81 550 ALA A C 1
ATOM 4435 O O . ALA A 1 550 ? 21.577 13.312 -1.569 1.00 83.81 550 ALA A O 1
ATOM 4436 N N . GLY A 1 551 ? 22.373 12.655 -3.571 1.00 69.31 551 GLY A N 1
ATOM 4437 C CA . GLY A 1 551 ? 23.709 13.245 -3.424 1.00 69.31 551 GLY A CA 1
ATOM 4438 C C . GLY A 1 551 ? 24.815 12.289 -2.957 1.00 69.31 551 GLY A C 1
ATOM 4439 O O . GLY A 1 551 ? 25.933 12.767 -2.759 1.00 69.31 551 GLY A O 1
ATOM 4440 N N . SER A 1 552 ? 24.530 10.988 -2.789 1.00 56.06 552 SER A N 1
ATOM 4441 C CA . SER A 1 552 ? 25.530 9.920 -2.580 1.00 56.06 552 SER A CA 1
ATOM 4442 C C . SER A 1 552 ? 26.050 9.270 -3.859 1.00 56.06 552 SER A C 1
ATOM 4444 O O . SER A 1 552 ? 25.428 9.414 -4.944 1.00 56.06 552 SER A O 1
#

InterPro domains:
  IPR000086 NUDIX hydrolase domain [PF00293] (6-116)
  IPR000086 NUDIX hydrolase domain [PS51462] (1-131)
  IPR001986 Enolpyruvate transferase domain [PF00275] (240-535)
  IPR005750 UDP-N-acetylglucosamine 1-carboxyvinyltransferase [PTHR43783] (214-541)
  IPR013792 RNA 3'-terminal phosphate cyclase/enolpyruvate transferase, alpha/beta [SSF55205] (150-541)
  IPR015797 NUDIX hydrolase-like domain superfamily [SSF55811] (3-118)
  IPR020084 NUDIX hydrolase, conserved site [PS00893] (33-54)
  IPR036968 Enolpyruvate transferase domain superfamily [G3DSA:3.65.10.10] (150-541)
  IPR036968 Enolpyruvate transferase domain superfamily [G3DSA:3.65.10.10] (160-354)

Solvent-accessible surface area (backbone atoms only — not comparable to full-atom values): 29239 Å² total; per-residue (Å²): 94,80,46,64,28,14,14,30,44,41,31,31,68,90,75,64,24,35,48,34,33,24,40,83,88,71,34,41,42,58,36,56,42,70,54,53,95,94,54,50,58,67,49,28,9,52,49,30,30,35,62,51,30,44,45,58,51,43,46,54,36,34,71,92,78,42,63,49,75,51,73,51,71,44,88,91,42,92,72,32,39,39,39,36,43,28,39,39,30,34,19,44,48,84,65,68,58,53,56,91,82,72,36,74,46,74,48,74,36,41,69,71,58,53,70,66,40,86,50,40,78,72,60,84,54,50,64,65,47,49,55,54,75,73,35,55,52,29,38,30,60,39,95,86,53,72,91,75,66,83,66,75,60,71,81,66,72,53,20,21,63,66,33,44,42,57,44,56,28,46,56,63,76,34,87,44,58,46,80,40,56,75,42,53,12,39,35,48,37,38,41,50,53,50,53,52,53,47,68,76,45,64,69,35,72,42,73,53,57,63,69,51,34,66,69,19,68,55,45,63,55,32,54,70,36,46,43,74,55,16,58,29,44,34,36,55,72,57,72,85,53,84,49,37,91,80,75,56,61,66,52,52,52,55,50,39,65,30,41,30,44,78,49,79,46,97,88,53,40,38,37,42,34,33,69,65,65,48,53,41,79,47,76,46,96,53,51,37,65,65,46,35,50,51,51,53,54,52,46,74,74,24,71,41,62,25,38,40,36,40,37,35,62,40,68,45,48,50,50,40,52,53,53,41,40,60,32,46,34,49,71,46,71,84,47,97,36,28,37,39,41,40,26,78,81,58,78,37,80,37,83,43,69,51,57,61,24,56,67,60,51,49,46,42,52,39,41,10,49,48,58,50,28,63,36,75,49,76,52,98,51,76,56,86,50,62,47,56,49,59,50,38,49,67,20,63,55,49,67,49,79,54,60,39,34,42,35,43,47,51,56,67,55,71,76,32,44,51,47,82,45,62,23,41,70,57,83,37,28,53,65,76,49,52,47,41,47,46,50,48,46,31,59,16,54,45,66,23,38,39,31,43,78,81,40,82,43,58,66,69,46,53,62,31,35,37,28,51,46,36,33,43,52,73,47,79,55,91,58,33,42,37,30,29,14,51,90,68,85,70,61,76,65,31,66,28,60,26,78,36,48,46,33,28,53,18,40,50,39,30,50,64,55,44,98,62,77,41,38,36,37,45,49,70,29,33,32,47,75,43,41,44,60,64,42,49,40,40,66,41,72,55,63,40,65,40,35,39,52,65,91,116

Foldseek 3Di:
DEFEKEAEFEAEPLPRWTKWFQAPVGFIDGQMDGADPPGDSQRRHVVSCCAAWVDFFQAWFQLVPDKDKDWDDDPVDPPYIYIYIYTYTYFNDPDTDYDPPGTDDMDTGHLVRLCPDPRYDVNVVSVVSVVQSPFFKWKWFDPPGDLPRDFRDALAFAFALLLCLLQLLCVLVDVLEAEARHFRFLLSSLSVVVVVQLVVQWAEEAEDDLSSLQSDVSCLLNVLSSVLGYQKYKYAHHPDALLAPPDCVLVVVLSVQQVWDWDADPVRMIMTGNGHGEAEEEEDPAQDSSNQSSNVSSNLSYAAKHKYAHHFPPVSSVSNVVQVVQQPWDWDDPDSGIIMIHHHPPGDRDYYYGFGHLLLVLLLVLLLQLLQFKAKFFGPFFSLCVQVVVQCVQQVWDWDDDRGMIIGHYDPLASTDAEEAEDDGPVHDPPLSQLSCQLSNQQYAAKHKYFYPPTFRRCPLVVQLCLQPVQWDWDDDRRMIIIHHHPDHDDDHEAGEQSAQSSQSSNVSSNSSDDDGHMYGDVSRVSNGRRHVQSSCVSSPGGNMRIHTPPD

Organism: NCBI:txid1490290

Nearest PDB structures (foldseek):
  3vcy-assembly1_A  TM=8.719E-01  e=2.504E-30  Aliivibrio fischeri MJ11
  1a2n-assembly1_A  TM=8.681E-01  e=8.189E-29  Escherichia coli
  5ujs-assembly1_B  TM=8.125E-01  e=4.077E-29  Campylobacter jejuni subsp. jejuni NCTC 11168 = ATCC 700819
  4e7b-assembly1_A  TM=8.146E-01  e=7.034E-28  Enterobacter cloacae subsp. cloacae ATCC 13047
  6wfm-assembly1_B  TM=7.855E-01  e=8.262E-26  Stenotrophomonas maltophilia K279a

Secondary structure (DSSP, 8-state):
-EEEEEEEEEEETTT--EEEEE-TTS-EE-SEEEPPTT--HHHHHHHHHHHHH----SEEB-TTTSEEEEEEE-TTSTT-EEEEEEEEEEES-------BTTBSEEEEE-HHHHHH-TTB--GGGHHHHHHHHHSPEEEEE-TTS-TTPPPSS-SSPPBPHHHHHHHGGGGGT-TTEEEES---SHHHHHHHHHHHHHHHTTTS-EE--HHHHHH-GGGGGTHHHHHHH-SEEEEEPPP-BTTB----HHHHHHHHTTT-EEEE-TTSEEEEE-------EEE-SS--HHHHHHHHHHHHHSSEEEEEES----HHHHHHHHHHHHTT-EEEEEETTEEEEEE------EEEEPPB-HHHHHHHHHHHHHTT--EEEE-SS----HHHHHHHHHHT-EEEEETTEEEEE---GGGSPP-EEEE-STTSBPTTTHHHHHHHHTTSBEEEEEEESS-TTGGGHHHHHHHH--SEEEEEETTEEEEEE-SS--S----EE--SHHHHHHHHHHHHT--S--EEE-HHHHHTT-S-HHHHHHHTT---EEEEETT-

pLDDT: mean 90.65, std 9.11, range [52.31, 98.56]

Radius of gyration: 24.94 Å; Cα contacts (8 Å, |Δi|>4): 1214; chains: 1; bounding box: 75×49×64 Å

Sequence (552 aa):
MHVNCAGMILFSIPDKKVLLVQHKEGHWGFPKGQIEQGETELQAACRELQEETGAFWNGILNPKRVKLSEEYLVHTVKGLRKSVVYFVAFTCDMKLNWQPGEIVNARWLSLNQINQLRSFYSKKLLAPLDKILQSEVIIRVDEQVDLEMPLSSSARIQGSKHAYSRIAPLLFIYKSLKINNIPRTIDSYAIHQLIRLSFQNHGQLLMIPPHLSNLSRSIMSCIPALLFIHPKVRFYQPKGCQIGERKIDLYLQVICRFGVQLKLYDDGMVELERGVLEPTAIKLPFPSFTGSSTAIILTSMVKGNSYIENISIEPEIIELIEVLRLLGLDVTFFTERNIVIKNRWKPKLVNWTLSEDRNVLVTRLMMALISGREFKYTSQRPLYLTPLMDVLERMGVRFSYSPYSIHLFPDQLEHLKPVHITCDHFPGFCSDWQPLIAPVLSKINGTSVVQDRIFENRYRYIEQINRINPNFIYEVRSDELRIKGIKGNHGDAMDAESIDLRSAAANIIALVGENNSSKIKGLFQLLRGYEDMLSDLRSVGGFHVTFDVAGS

Mean predicted aligned error: 6.0 Å